Protein AF-0000000076748005 (afdb_homodimer)

pLDDT: mean 91.8, std 17.49, range [26.38, 98.94]

Foldseek 3Di:
DPPPPPPPPPPPPPPPPPVQPDAACDDCRRLVNLCVNAVCSPVPPFADDAADDDAAADDADFKDWDQFWKFWKWAQQPQWIKTDIDDFTWIAGPNFIWTFPTKTKAAWDAYHYPPDIALMKMWGWIAGPVGAIEIEMAGAHADPDADPVLCQHVVPPDAHPDMDTGPDMDTPCSQDDDRGKWKWKFHFDQHPNRGTRYIYTYGPDHHYHHPVSSVVRCVRNPRNYHHHDDNHPMHIYIYD/DPPPPPPPPPPPPPPPPPVQPDAACDDCRRLVNLCVNAVCSPVPPFADDAADDDAAADDADFKAWDQFWKFWKWAQQPQWIKTDIDDFTWIAGPNFIWTFPTKTKAAWDAYHYPPDIALMKMWGWIAGPVGAIEIEMAGAHADDDADPVLCQHVVPPDAHPDMDTGPDMDTPCSQDDDRGKWKWKFHFDQHPNRGTRYIYTYGPDHHYHHPVSSVVRCVRNPRNYHHHDDNHPMHIYIYD

Sequence (480 aa):
MKKTFIAASLMIAMAGTVQAAEWGYKGDKGPEHWGDVAKECATGKNQSPIDIKDVVDAELMPLNIEYQGMVTGLTNNGHTLQAVVEGNNAVTVDGVEFNLAQFHFHTPSENHIRGQNFPLEAHFVNADKDGNLAVVAVMYNAAPGENNQITQLTATMPEPGETVRLQTPFAVKDMLPATGEYYRFNGSLTTPPCSEGVRWFVLKSAQTLTTEQAKQMQMVMGNNNRPIQKQNARVVLTNDMKKTFIAASLMIAMAGTVQAAEWGYKGDKGPEHWGDVAKECATGKNQSPIDIKDVVDAELMPLNIEYQGMVTGLTNNGHTLQAVVEGNNAVTVDGVEFNLAQFHFHTPSENHIRGQNFPLEAHFVNADKDGNLAVVAVMYNAAPGENNQITQLTATMPEPGETVRLQTPFAVKDMLPATGEYYRFNGSLTTPPCSEGVRWFVLKSAQTLTTEQAKQMQMVMGNNNRPIQKQNARVVLTND

InterPro domains:
  IPR001148 Alpha carbonic anhydrase domain [PF00194] (29-239)
  IPR001148 Alpha carbonic anhydrase domain [PS51144] (21-240)
  IPR001148 Alpha carbonic anhydrase domain [SM01057] (23-240)
  IPR018338 Carbonic anhydrase, alpha-class, conserved site [PS00162] (109-125)
  IPR023561 Carbonic anhydrase, alpha-class [PTHR18952] (21-234)
  IPR036398 Alpha carbonic anhydrase domain superfamily [G3DSA:3.10.200.10] (22-238)
  IPR036398 Alpha carbonic anhydrase domain superfamily [SSF51069] (22-237)
  IPR041891 Carbonic anhydrase, prokaryotic-like [cd03124] (30-237)

Secondary structure (DSSP, 8-state):
------------------------SSGGGSGGGGGGT-THHHH-SS-S--EE-S-EEB-PPPPEEEE--EEEEEEE-SSSEEEEEES-EEEEETTEEEEEEEEEEESS-SSEETTB--SEEEEEEEE-TTS-EEEEEEEEEE-SS--HHHHHHTSSPPPTT-EEEEEEEEEGGGG----SSEEEEEEE-SSTT--EEEEEEEESS-EEE-HHHHHHHHHHH-S--PPPPP-TT---EE--/------------------------SSGGGSGGGGGGT-THHHH-SS-S--EE-S-EEB-PPPPEEEE--EEEEEEE-SSSEEEEEES-EEEEETTEEEEEEEEEEESS-SSEETTB--SEEEEEEEE-TTS-EEEEEEEEEE-SS--HHHHHHTSSPPPTTEEEEEEEEEEGGGG----SSEEEEEEE-SSTT--EEEEEEEESS-EEE-HHHHHHHHHHH-S--PPPPP-TT---EE--

Structure (mmCIF, N/CA/C/O backbone):
data_AF-0000000076748005-model_v1
#
loop_
_entity.id
_entity.type
_entity.pdbx_description
1 polymer 'Carbonic anhydrase'
#
loop_
_atom_site.group_PDB
_atom_site.id
_atom_site.type_symbol
_atom_site.label_atom_id
_atom_site.label_alt_id
_atom_site.label_comp_id
_atom_site.label_asym_id
_atom_site.label_entity_id
_atom_site.label_seq_id
_atom_site.pdbx_PDB_ins_code
_atom_site.Cartn_x
_atom_site.Cartn_y
_atom_site.Cartn_z
_atom_site.occupancy
_atom_site.B_iso_or_equiv
_atom_site.auth_seq_id
_atom_site.auth_comp_id
_atom_site.auth_asym_id
_atom_site.auth_atom_id
_atom_site.pdbx_PDB_model_num
ATOM 1 N N . MET A 1 1 ? 48.469 -37.906 40.875 1 26.38 1 MET A N 1
ATOM 2 C CA . MET A 1 1 ? 47.562 -38.25 39.781 1 26.38 1 MET A CA 1
ATOM 3 C C . MET A 1 1 ? 46.156 -37.688 40.031 1 26.38 1 MET A C 1
ATOM 5 O O . MET A 1 1 ? 45.281 -38.375 40.531 1 26.38 1 MET A O 1
ATOM 9 N N . LYS A 1 2 ? 46.125 -36.344 40.5 1 34.53 2 LYS A N 1
ATOM 10 C CA . LYS A 1 2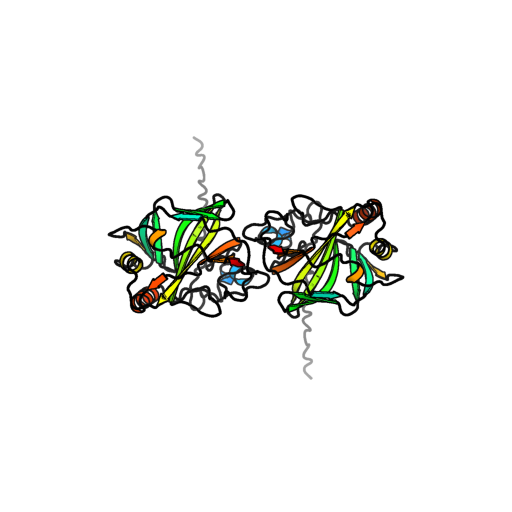 ? 44.812 -35.75 40.844 1 34.53 2 LYS A CA 1
ATOM 11 C C . LYS A 1 2 ? 43.844 -35.875 39.688 1 34.53 2 LYS A C 1
ATOM 13 O O . LYS A 1 2 ? 44.188 -35.531 38.531 1 34.53 2 LYS A O 1
ATOM 18 N N . LYS A 1 3 ? 42.844 -36.812 39.75 1 32.84 3 LYS A N 1
ATOM 19 C CA . LYS A 1 3 ? 41.688 -37.156 38.938 1 32.84 3 LYS A CA 1
ATOM 20 C C . LYS A 1 3 ? 40.781 -35.969 38.688 1 32.84 3 LYS A C 1
ATOM 22 O O . LYS A 1 3 ? 40.094 -35.5 39.625 1 32.84 3 LYS A O 1
ATOM 27 N N . THR A 1 4 ? 41.219 -34.906 38.094 1 37.06 4 THR A N 1
ATOM 28 C CA . THR A 1 4 ? 40.25 -33.844 37.875 1 37.06 4 THR A CA 1
ATOM 29 C C . THR A 1 4 ? 39.125 -34.344 36.969 1 37.06 4 THR A C 1
ATOM 31 O O . THR A 1 4 ? 39.375 -34.75 35.844 1 37.06 4 THR A O 1
ATOM 34 N N . PHE A 1 5 ? 38.031 -34.938 37.562 1 33 5 PHE A N 1
ATOM 35 C CA . PHE A 1 5 ? 36.812 -35.344 36.875 1 33 5 PHE A CA 1
ATOM 36 C C . PHE A 1 5 ? 36.156 -34.125 36.219 1 33 5 PHE A C 1
ATOM 38 O O . PHE A 1 5 ? 35.906 -33.094 36.875 1 33 5 PHE A O 1
ATOM 45 N N . ILE A 1 6 ? 36.438 -33.938 34.938 1 34.75 6 ILE A N 1
ATOM 46 C CA . ILE A 1 6 ? 35.812 -32.969 34.062 1 34.75 6 ILE A CA 1
ATOM 47 C C . ILE A 1 6 ? 34.312 -33.281 33.906 1 34.75 6 ILE A C 1
ATOM 49 O O . ILE A 1 6 ? 33.938 -34.344 33.469 1 34.75 6 ILE A O 1
ATOM 53 N N . ALA A 1 7 ? 33.406 -32.75 34.812 1 35.75 7 ALA A N 1
ATOM 54 C CA . ALA A 1 7 ? 31.953 -32.812 34.656 1 35.75 7 ALA A CA 1
ATOM 55 C C . ALA A 1 7 ? 31.516 -32.188 33.344 1 35.75 7 ALA A C 1
ATOM 57 O O . ALA A 1 7 ? 31.797 -31.031 33.062 1 35.75 7 ALA A O 1
ATOM 58 N N . ALA A 1 8 ? 31.375 -33.094 32.281 1 33.47 8 ALA A N 1
ATOM 59 C CA . ALA A 1 8 ? 30.766 -32.75 31 1 33.47 8 ALA A CA 1
ATOM 60 C C . ALA A 1 8 ? 29.312 -32.344 31.172 1 33.47 8 ALA A C 1
ATOM 62 O O . ALA A 1 8 ? 28.484 -33.125 31.672 1 33.47 8 ALA A O 1
ATOM 63 N N . SER A 1 9 ? 29.062 -31.125 31.609 1 35 9 SER A N 1
ATOM 64 C CA . SER A 1 9 ? 27.688 -30.641 31.625 1 35 9 SER A CA 1
ATOM 65 C C . SER A 1 9 ? 27.016 -30.781 30.266 1 35 9 SER A C 1
ATOM 67 O O . SER A 1 9 ? 27.531 -30.281 29.266 1 35 9 SER A O 1
ATOM 69 N N . LEU A 1 10 ? 26.297 -31.891 30.047 1 32.56 10 LEU A N 1
ATOM 70 C CA . LEU A 1 10 ? 25.422 -32.094 28.891 1 32.56 10 LEU A CA 1
ATOM 71 C C . LEU A 1 10 ? 24.344 -31.031 28.828 1 32.56 10 LEU A C 1
ATOM 73 O O . LEU A 1 10 ? 23.484 -30.953 29.719 1 32.56 10 LEU A O 1
ATOM 77 N N . MET A 1 11 ? 24.672 -29.844 28.375 1 32.03 11 MET A N 1
ATOM 78 C CA . MET A 1 11 ? 23.609 -28.891 28.062 1 32.03 11 MET A CA 1
ATOM 79 C C . MET A 1 11 ? 22.625 -29.469 27.062 1 32.03 11 MET A C 1
ATOM 81 O O . MET A 1 11 ? 23.016 -29.844 25.953 1 32.03 11 MET A O 1
ATOM 85 N N . ILE A 1 12 ? 21.578 -30.109 27.547 1 34.53 12 ILE A N 1
ATOM 86 C CA . ILE A 1 12 ? 20.453 -30.547 26.734 1 34.53 12 ILE A CA 1
ATOM 87 C C . ILE A 1 12 ? 19.797 -29.344 26.062 1 34.53 12 ILE A C 1
ATOM 89 O O . ILE A 1 12 ? 19.266 -28.453 26.75 1 34.53 12 ILE A O 1
ATOM 93 N N . ALA A 1 13 ? 20.25 -28.938 24.891 1 35 13 ALA A N 1
ATOM 94 C CA . ALA A 1 13 ? 19.531 -28 24.047 1 35 13 ALA A CA 1
ATOM 95 C C . ALA A 1 13 ? 18.125 -28.5 23.719 1 35 13 ALA A C 1
ATOM 97 O O . ALA A 1 13 ? 17.969 -29.531 23.062 1 35 13 ALA A O 1
ATOM 98 N N . MET A 1 14 ? 17.203 -28.297 24.609 1 35.34 14 MET A N 1
ATOM 99 C CA . MET A 1 14 ? 15.812 -28.484 24.203 1 35.34 14 MET A CA 1
ATOM 100 C C . MET A 1 14 ? 15.484 -27.641 22.984 1 35.34 14 MET A C 1
ATOM 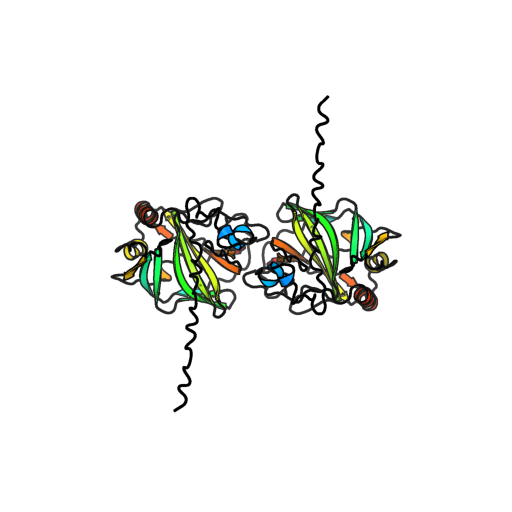102 O O . MET A 1 14 ? 15.453 -26.406 23.062 1 35.34 14 MET A O 1
ATOM 106 N N . ALA A 1 15 ? 15.922 -28.031 21.828 1 34.12 15 ALA A N 1
ATOM 107 C CA . ALA A 1 15 ? 15.336 -27.484 20.609 1 34.12 15 ALA A CA 1
ATOM 108 C C . ALA A 1 15 ? 13.812 -27.594 20.625 1 34.12 15 ALA A C 1
ATOM 110 O O . ALA A 1 15 ? 13.258 -28.688 20.5 1 34.12 15 ALA A O 1
ATOM 111 N N . GLY A 1 16 ? 13.156 -26.844 21.438 1 35.19 16 GLY A N 1
ATOM 112 C CA . GLY A 1 16 ? 11.727 -26.766 21.188 1 35.19 16 GLY A CA 1
ATOM 113 C C . GLY A 1 16 ? 11.391 -26.594 19.719 1 35.19 16 GLY A C 1
ATOM 114 O O . GLY A 1 16 ? 11.984 -25.734 19.031 1 35.19 16 GLY A O 1
ATOM 115 N N . THR A 1 17 ? 11.062 -27.609 19.078 1 33.34 17 THR A N 1
ATOM 116 C CA . THR A 1 17 ? 10.43 -27.5 17.766 1 33.34 17 THR A CA 1
ATOM 117 C C . THR A 1 17 ? 9.391 -26.391 17.766 1 33.34 17 THR A C 1
ATOM 119 O O . THR A 1 17 ? 8.391 -26.453 18.469 1 33.34 17 THR A O 1
ATOM 122 N N . VAL A 1 18 ? 9.688 -25.219 17.766 1 36.56 18 VAL A N 1
ATOM 123 C CA . VAL A 1 18 ? 8.695 -24.25 17.297 1 36.56 18 VAL A CA 1
ATOM 124 C C . VAL A 1 18 ? 7.891 -24.859 16.141 1 36.56 18 VAL A C 1
ATOM 126 O O . VAL A 1 18 ? 8.43 -25.125 15.07 1 36.56 18 VAL A O 1
ATOM 129 N N . GLN A 1 19 ? 7.039 -25.828 16.406 1 37.78 19 GLN A N 1
ATOM 130 C CA . GLN A 1 19 ? 6.113 -26.281 15.367 1 37.78 19 GLN A CA 1
ATOM 131 C C . GLN A 1 19 ? 5.555 -25.094 14.586 1 37.78 19 GLN A C 1
ATOM 133 O O . GLN A 1 19 ? 4.969 -24.172 15.172 1 37.78 19 GLN A O 1
ATOM 138 N N . ALA A 1 20 ? 6.172 -24.656 13.664 1 50.31 20 ALA A N 1
ATOM 139 C CA . ALA A 1 20 ? 5.453 -23.719 12.797 1 50.31 20 ALA A CA 1
ATOM 140 C C . ALA A 1 20 ? 3.951 -23.984 12.836 1 50.31 20 ALA A C 1
ATOM 142 O O . ALA A 1 20 ? 3.504 -25.109 12.594 1 50.31 20 ALA A O 1
ATOM 143 N N . ALA A 1 21 ? 3.166 -23.297 13.68 1 58.66 21 ALA A N 1
ATOM 144 C CA . ALA A 1 21 ? 1.719 -23.438 13.82 1 58.66 21 ALA A CA 1
ATOM 145 C C . ALA A 1 21 ? 1.071 -23.828 12.492 1 58.66 21 ALA A C 1
ATOM 147 O O . ALA A 1 21 ? 1.366 -23.234 11.453 1 58.66 21 ALA A O 1
ATOM 148 N N . GLU A 1 22 ? 0.597 -24.969 12.336 1 84.19 22 GLU A N 1
ATOM 149 C CA . GLU A 1 22 ? 0.034 -25.609 11.141 1 84.19 22 GLU A CA 1
ATOM 150 C C . GLU A 1 22 ? -1.214 -24.859 10.664 1 84.19 22 GLU A C 1
ATOM 152 O O . GLU A 1 22 ? -2.098 -24.547 11.469 1 84.19 22 GLU A O 1
ATOM 157 N N . TRP A 1 23 ? -1.181 -24.188 9.531 1 93.69 23 TRP A N 1
ATOM 158 C CA . TRP A 1 23 ? -2.34 -23.547 8.922 1 93.69 23 TRP A CA 1
ATOM 159 C C . TRP A 1 23 ? -2.891 -24.391 7.773 1 93.69 23 TRP A C 1
ATOM 161 O O . TRP A 1 23 ? -2.209 -25.297 7.277 1 93.69 23 TRP A O 1
ATOM 171 N N . GLY A 1 24 ? -4.16 -24.234 7.488 1 95.44 24 GLY A N 1
ATOM 172 C CA . GLY A 1 24 ? -4.875 -24.859 6.383 1 95.44 24 GLY A CA 1
ATOM 173 C C . GLY A 1 24 ? -6.047 -24.016 5.895 1 95.44 24 GLY A C 1
ATOM 174 O O . GLY A 1 24 ? -6.082 -22.812 6.109 1 95.44 24 GLY A O 1
ATOM 175 N N . TYR A 1 25 ? -6.949 -24.609 5.148 1 96.31 25 TYR A N 1
ATOM 176 C CA . TYR A 1 25 ? -8 -23.812 4.527 1 96.31 25 TYR A CA 1
ATOM 177 C C . TYR A 1 25 ? -9.367 -24.172 5.105 1 96.31 25 TYR A C 1
ATOM 179 O O . TYR A 1 25 ? -10.391 -23.641 4.664 1 96.31 25 TYR A O 1
ATOM 187 N N . LYS A 1 26 ? -9.336 -25.062 6.066 1 93.25 26 LYS A N 1
ATOM 188 C CA . LYS A 1 26 ? -10.625 -25.516 6.594 1 93.25 26 LYS A CA 1
ATOM 189 C C . LYS A 1 26 ? -10.609 -25.562 8.117 1 93.25 26 LYS A C 1
ATOM 191 O O . LYS A 1 26 ? -9.547 -25.703 8.727 1 93.25 26 LYS A O 1
ATOM 196 N N . GLY A 1 27 ? -11.727 -25.375 8.641 1 93.19 27 GLY A N 1
ATOM 197 C CA . GLY A 1 27 ? -11.922 -25.578 10.07 1 93.19 27 GLY A CA 1
ATOM 198 C C . GLY A 1 27 ? -11.117 -24.625 10.93 1 93.19 27 GLY A C 1
ATOM 199 O O . GLY A 1 27 ? -11.008 -23.438 10.609 1 93.19 27 GLY A O 1
ATOM 200 N N . ASP A 1 28 ? -10.523 -25.156 11.93 1 93.5 28 ASP A N 1
ATOM 201 C CA . ASP A 1 28 ? -9.82 -24.359 12.93 1 93.5 28 ASP A CA 1
ATOM 202 C C . ASP A 1 28 ? -8.469 -23.875 12.398 1 93.5 28 ASP A C 1
ATOM 204 O O . ASP A 1 28 ? -7.828 -23.016 13 1 93.5 28 ASP A O 1
ATOM 208 N N . LYS A 1 29 ? -8.141 -24.344 11.297 1 95 29 LYS A N 1
ATOM 209 C CA . LYS A 1 29 ? -6.875 -23.953 10.688 1 95 29 LYS A CA 1
ATOM 210 C C . LYS A 1 29 ? -7.105 -23.047 9.477 1 95 29 LYS A C 1
ATOM 212 O O . LYS A 1 29 ? -6.16 -22.703 8.766 1 95 29 LYS A O 1
ATOM 217 N N . GLY A 1 30 ? -8.352 -22.703 9.281 1 96.56 30 GLY A N 1
ATOM 218 C CA . GLY A 1 30 ? -8.727 -21.953 8.102 1 96.56 30 GLY A CA 1
ATOM 219 C C . GLY A 1 30 ? -8.352 -20.484 8.188 1 96.56 30 GLY A C 1
ATOM 220 O O . GLY A 1 30 ? -7.852 -20.016 9.211 1 96.56 30 GLY A O 1
ATOM 221 N N . PRO A 1 31 ? -8.586 -19.781 7.094 1 97 31 PRO A N 1
ATOM 222 C CA . PRO A 1 31 ? -8.141 -18.391 6.961 1 97 31 PRO A CA 1
ATOM 223 C C . PRO A 1 31 ? -8.633 -17.516 8.109 1 97 31 PRO A C 1
ATOM 225 O O . PRO A 1 31 ? -7.934 -16.578 8.508 1 97 31 PRO A O 1
ATOM 228 N N . GLU A 1 32 ? -9.773 -17.797 8.648 1 96.25 32 GLU A N 1
ATOM 229 C CA . GLU A 1 32 ? -10.32 -17 9.742 1 96.25 32 GLU A CA 1
ATOM 230 C C . GLU A 1 32 ? -9.43 -17.062 10.977 1 96.25 32 GLU A C 1
ATOM 232 O O . GLU A 1 32 ? -9.508 -16.219 11.859 1 96.25 32 GLU A O 1
ATOM 237 N N . HIS A 1 33 ? -8.602 -18.062 11.016 1 97.12 33 HIS A N 1
ATOM 238 C CA . HIS A 1 33 ? -7.773 -18.281 12.195 1 97.12 33 HIS A CA 1
ATOM 239 C C . HIS A 1 33 ? -6.301 -18.047 11.883 1 97.12 33 HIS A C 1
ATOM 241 O O . HIS A 1 33 ? -5.438 -18.297 12.734 1 97.12 33 HIS A O 1
ATOM 247 N N . TRP A 1 34 ? -5.969 -17.594 10.695 1 98 34 TRP A N 1
ATOM 248 C CA . TRP A 1 34 ? -4.57 -17.453 10.297 1 98 34 TRP A CA 1
ATOM 249 C C . TRP A 1 34 ? -3.883 -16.375 11.117 1 98 34 TRP A C 1
ATOM 251 O O . TRP A 1 34 ? -2.654 -16.344 11.227 1 98 34 TRP A O 1
ATOM 261 N N . GLY A 1 35 ? -4.652 -15.438 11.68 1 96.5 35 GLY A N 1
ATOM 262 C CA . GLY A 1 35 ? -4.09 -14.438 12.57 1 96.5 35 GLY A CA 1
ATOM 263 C C . GLY A 1 35 ? -3.41 -15.031 13.789 1 96.5 35 GLY A C 1
ATOM 264 O O . GLY A 1 35 ? -2.49 -14.438 14.352 1 96.5 35 GLY A O 1
ATOM 265 N N . ASP A 1 36 ? -3.861 -16.203 14.195 1 95.94 36 ASP A N 1
ATOM 266 C CA . ASP A 1 36 ? -3.297 -16.891 15.352 1 95.94 36 ASP A CA 1
ATOM 267 C C . ASP A 1 36 ? -1.915 -17.453 15.031 1 95.94 36 ASP A C 1
ATOM 269 O O . ASP A 1 36 ? -1.113 -17.703 15.93 1 95.94 36 ASP A O 1
ATOM 273 N N . VAL A 1 37 ? -1.753 -17.641 13.727 1 94.81 37 VAL A N 1
ATOM 274 C CA . VAL A 1 37 ? -0.489 -18.203 13.258 1 94.81 37 VAL A CA 1
ATOM 275 C C . VAL A 1 37 ? 0.474 -17.078 12.898 1 94.81 37 VAL A C 1
ATOM 277 O O . VAL A 1 37 ? 1.661 -17.141 13.234 1 94.81 37 VAL A O 1
ATOM 280 N N . ALA A 1 38 ? 0 -16.172 12.273 1 96.25 38 ALA A N 1
ATOM 281 C CA . ALA A 1 38 ? 0.734 -14.984 11.844 1 96.25 38 ALA A CA 1
ATOM 282 C C . ALA A 1 38 ? -0.124 -13.727 11.984 1 96.25 38 ALA A C 1
ATOM 284 O O . ALA A 1 38 ? -1.071 -13.531 11.219 1 96.25 38 ALA A O 1
ATOM 285 N N . LYS A 1 39 ? 0.265 -12.883 12.844 1 95.44 39 LYS A N 1
ATOM 286 C CA . LYS A 1 39 ? -0.558 -11.742 13.242 1 95.44 39 LYS A CA 1
ATOM 287 C C . LYS A 1 39 ? -0.907 -10.875 12.039 1 95.44 39 LYS A C 1
ATOM 289 O O . LYS A 1 39 ? -2 -10.305 11.969 1 95.44 39 LYS A O 1
ATOM 294 N N . GLU A 1 40 ? -0.06 -10.797 11.109 1 96.69 40 GLU A N 1
ATOM 295 C CA . GLU A 1 40 ? -0.253 -9.914 9.961 1 96.69 40 GLU A CA 1
ATOM 296 C C . GLU A 1 40 ? -1.446 -10.367 9.117 1 96.69 40 GLU A C 1
ATOM 298 O O . GLU A 1 40 ? -2.064 -9.555 8.43 1 96.69 40 GLU A O 1
ATOM 303 N N . CYS A 1 41 ? -1.78 -11.641 9.203 1 98 41 CYS A N 1
ATOM 304 C CA . CYS A 1 41 ? -2.932 -12.141 8.461 1 98 41 CYS A CA 1
ATOM 305 C C . CYS A 1 41 ? -4.223 -11.5 8.961 1 98 41 CYS A C 1
ATOM 307 O O . CYS A 1 41 ? -5.211 -11.438 8.227 1 98 41 CYS A O 1
ATOM 309 N N . ALA A 1 42 ? -4.133 -11.023 10.148 1 96.44 42 ALA A N 1
ATOM 310 C CA . ALA A 1 42 ? -5.344 -10.461 10.742 1 96.44 42 ALA A CA 1
ATOM 311 C C . ALA A 1 42 ? -5.277 -8.938 10.789 1 96.44 42 ALA A C 1
ATOM 313 O O . ALA A 1 42 ? -6.309 -8.266 10.719 1 96.44 42 ALA A O 1
ATOM 314 N N . THR A 1 43 ? -4.133 -8.375 10.805 1 95.81 43 THR A N 1
ATOM 315 C CA . THR A 1 43 ? -4.027 -6.965 11.156 1 95.81 43 THR A CA 1
ATOM 316 C C . THR A 1 43 ? -3.541 -6.148 9.961 1 95.81 43 THR A C 1
ATOM 318 O O . THR A 1 43 ? -3.641 -4.918 9.961 1 95.81 43 THR A O 1
ATOM 321 N N . GLY A 1 44 ? -2.951 -6.797 8.93 1 97.44 44 GLY A N 1
ATOM 322 C CA . GLY A 1 44 ? -2.453 -6.074 7.766 1 97.44 44 GLY A CA 1
ATOM 323 C C . GLY A 1 44 ? -3.525 -5.27 7.055 1 97.44 44 GLY A C 1
ATOM 324 O O . GLY A 1 44 ? -4.688 -5.684 7.008 1 97.44 44 GLY A O 1
ATOM 325 N N . LYS A 1 45 ? -3.145 -4.164 6.449 1 98.12 45 LYS A N 1
ATOM 326 C CA . LYS A 1 45 ? -4.105 -3.283 5.789 1 98.12 45 LYS A CA 1
ATOM 327 C C . LYS A 1 45 ? -3.957 -3.352 4.27 1 98.12 45 LYS A C 1
ATOM 329 O O . LYS A 1 45 ? -4.785 -2.811 3.535 1 98.12 45 LYS A O 1
ATOM 334 N N . ASN A 1 46 ? -2.918 -4 3.838 1 98.5 46 ASN A N 1
ATOM 335 C CA . ASN A 1 46 ? -2.637 -4.168 2.416 1 98.5 46 ASN A CA 1
ATOM 336 C C . ASN A 1 46 ? -2.564 -5.641 2.027 1 98.5 46 ASN A C 1
ATOM 338 O O . ASN A 1 46 ? -1.6 -6.074 1.395 1 98.5 46 ASN A O 1
ATOM 342 N N . GLN A 1 47 ? -3.58 -6.352 2.406 1 98.75 47 GLN A N 1
ATOM 343 C CA . GLN A 1 47 ? -3.592 -7.805 2.271 1 98.75 47 GLN A CA 1
ATOM 344 C C . GLN A 1 47 ? -4.156 -8.227 0.919 1 98.75 47 GLN A C 1
ATOM 346 O O . GLN A 1 47 ? -4.891 -7.469 0.282 1 98.75 47 GLN A O 1
ATOM 351 N N . SER A 1 48 ? -3.709 -9.375 0.473 1 98.81 48 SER A N 1
ATOM 352 C CA . SER A 1 48 ? -4.176 -10.039 -0.736 1 98.81 48 SER A CA 1
ATOM 353 C C . SER A 1 48 ? -4.824 -11.383 -0.41 1 98.81 48 SER A C 1
ATOM 355 O O . SER A 1 48 ? -4.52 -11.992 0.618 1 98.81 48 SER A O 1
ATOM 357 N N . PRO A 1 49 ? -5.727 -11.867 -1.258 1 98.88 49 PRO A N 1
ATOM 358 C CA . PRO A 1 49 ? -6.156 -11.336 -2.555 1 98.88 49 PRO A CA 1
ATOM 359 C C . PRO A 1 49 ? -7.23 -10.258 -2.426 1 98.88 49 PRO A C 1
ATOM 361 O O . PRO A 1 49 ? -7.801 -10.07 -1.348 1 98.88 49 PRO A O 1
ATOM 364 N N . ILE A 1 50 ? -7.43 -9.523 -3.506 1 98.81 50 ILE A N 1
ATOM 365 C CA . ILE A 1 50 ? -8.5 -8.523 -3.504 1 98.81 50 ILE A CA 1
ATOM 366 C C . ILE A 1 50 ? -9.422 -8.758 -4.695 1 98.81 50 ILE A C 1
ATOM 368 O O . ILE A 1 50 ? -9.156 -9.625 -5.535 1 98.81 50 ILE A O 1
ATOM 372 N N . ASP A 1 51 ? -10.602 -8.094 -4.633 1 98.81 51 ASP A N 1
ATOM 373 C CA . ASP A 1 51 ? -11.453 -7.953 -5.805 1 98.81 51 ASP A CA 1
ATOM 374 C C . ASP A 1 51 ? -11.047 -6.738 -6.633 1 98.81 51 ASP A C 1
ATOM 376 O O . ASP A 1 51 ? -11.219 -5.598 -6.195 1 98.81 51 ASP A O 1
ATOM 380 N N . ILE A 1 52 ? -10.477 -7 -7.738 1 98.56 52 ILE A N 1
ATOM 381 C CA . ILE A 1 52 ? -10.047 -5.922 -8.625 1 98.56 52 ILE A CA 1
ATOM 382 C C . ILE A 1 52 ? -11.266 -5.273 -9.281 1 98.56 52 ILE A C 1
ATOM 384 O O . ILE A 1 52 ? -11.883 -5.863 -10.164 1 98.56 52 ILE A O 1
ATOM 388 N N . LYS A 1 53 ? -11.539 -4.215 -8.617 1 94.12 53 LYS A N 1
ATOM 389 C CA . LYS A 1 53 ? -12.633 -3.385 -9.109 1 94.12 53 LYS A CA 1
ATOM 390 C C . LYS A 1 53 ? -12.305 -1.901 -8.961 1 94.12 53 LYS A C 1
ATOM 392 O O . LYS A 1 53 ? -11.453 -1.528 -8.156 1 94.12 53 LYS A O 1
ATOM 397 N N . ASP A 1 54 ? -12.68 -0.941 -9.719 1 90.81 54 ASP A N 1
ATOM 398 C CA . ASP A 1 54 ? -12.461 0.5 -9.656 1 90.81 54 ASP A CA 1
ATOM 399 C C . ASP A 1 54 ? -11 0.839 -9.945 1 90.81 54 ASP A C 1
ATOM 401 O O . ASP A 1 54 ? -10.352 1.527 -9.148 1 90.81 54 ASP A O 1
ATOM 405 N N . VAL A 1 55 ? -10.555 0.369 -10.969 1 96.81 55 VAL A N 1
ATOM 406 C CA . VAL A 1 55 ? -9.148 0.494 -11.336 1 96.81 55 VAL A CA 1
ATOM 407 C C . VAL A 1 55 ? -8.875 1.9 -11.867 1 96.81 55 VAL A C 1
ATOM 409 O O . VAL A 1 55 ? -9.781 2.578 -12.344 1 96.81 55 VAL A O 1
ATOM 412 N N . VAL A 1 56 ? -7.695 2.385 -11.773 1 96.81 56 VAL A N 1
ATOM 413 C CA . VAL A 1 56 ? -7.242 3.693 -12.234 1 96.81 56 VAL A CA 1
ATOM 414 C C . VAL A 1 56 ? -6.23 3.523 -13.367 1 96.81 56 VAL A C 1
ATOM 416 O O . VAL A 1 56 ? -5.254 2.781 -13.227 1 96.81 56 VAL A O 1
ATOM 419 N N . ASP A 1 57 ? -6.512 4.164 -14.508 1 97.12 57 ASP A N 1
ATOM 420 C CA . ASP A 1 57 ? -5.562 4.129 -15.617 1 97.12 57 ASP A CA 1
ATOM 421 C C . ASP A 1 57 ? -4.266 4.848 -15.258 1 97.12 57 ASP A C 1
ATOM 423 O O . ASP A 1 57 ? -4.293 5.961 -14.719 1 97.12 57 ASP A O 1
ATOM 427 N N . ALA A 1 58 ? -3.154 4.223 -15.523 1 97.5 58 ALA A N 1
ATOM 428 C CA . ALA A 1 58 ? -1.849 4.805 -15.227 1 97.5 58 ALA A CA 1
ATOM 429 C C . ALA A 1 58 ? -0.836 4.473 -16.312 1 97.5 58 ALA A C 1
ATOM 431 O O . ALA A 1 58 ? -1.023 3.52 -17.078 1 97.5 58 ALA A O 1
ATOM 432 N N . GLU A 1 59 ? 0.166 5.277 -16.422 1 95.25 59 GLU A N 1
ATOM 433 C CA . GLU A 1 59 ? 1.262 5.031 -17.344 1 95.25 59 GLU A CA 1
ATOM 434 C C . GLU A 1 59 ? 2.264 4.035 -16.781 1 95.25 59 GLU A C 1
ATOM 436 O O . GLU A 1 59 ? 3.387 4.406 -16.422 1 95.25 59 GLU A O 1
ATOM 441 N N . LEU A 1 60 ? 1.847 2.848 -16.844 1 94.5 60 LEU A N 1
ATOM 442 C CA . LEU A 1 60 ? 2.672 1.776 -16.297 1 94.5 60 LEU A CA 1
ATOM 443 C C . LEU A 1 60 ? 3.621 1.227 -17.359 1 94.5 60 LEU A C 1
ATOM 445 O O . LEU A 1 60 ? 3.244 1.093 -18.531 1 94.5 60 LEU A O 1
ATOM 449 N N . MET A 1 61 ? 4.805 0.926 -16.938 1 88.38 61 MET A N 1
ATOM 450 C CA . MET A 1 61 ? 5.762 0.281 -17.828 1 88.38 61 MET A CA 1
ATOM 451 C C . MET A 1 61 ? 5.363 -1.166 -18.109 1 88.38 61 MET A C 1
ATOM 453 O O . MET A 1 61 ? 4.812 -1.837 -17.234 1 88.38 61 MET A O 1
ATOM 457 N N . PRO A 1 62 ? 5.676 -1.576 -19.328 1 87.44 62 PRO A N 1
ATOM 458 C CA . PRO A 1 62 ? 5.422 -2.994 -19.609 1 87.44 62 PRO A CA 1
ATOM 459 C C . PRO A 1 62 ? 6.238 -3.92 -18.703 1 87.44 62 PRO A C 1
ATOM 461 O O . PRO A 1 62 ? 7.348 -3.57 -18.297 1 87.44 62 PRO A O 1
ATOM 464 N N . LEU A 1 63 ? 5.625 -5.051 -18.406 1 91.69 63 LEU A N 1
ATOM 465 C CA . LEU A 1 63 ? 6.395 -6.098 -17.75 1 91.69 63 LEU A CA 1
ATOM 466 C C . LEU A 1 63 ? 7.391 -6.734 -18.719 1 91.69 63 LEU A C 1
ATOM 468 O O . LEU A 1 63 ? 7.031 -7.098 -19.844 1 91.69 63 LEU A O 1
ATOM 472 N N . ASN A 1 64 ? 8.656 -6.621 -18.422 1 95.94 64 ASN A N 1
ATOM 473 C CA . ASN A 1 64 ? 9.648 -7.332 -19.234 1 95.94 64 ASN A CA 1
ATOM 474 C C . ASN A 1 64 ? 9.93 -8.719 -18.672 1 95.94 64 ASN A C 1
ATOM 476 O O . ASN A 1 64 ? 10.867 -8.898 -17.891 1 95.94 64 ASN A O 1
ATOM 480 N N . ILE A 1 65 ? 9.141 -9.664 -19.141 1 98.12 65 ILE A N 1
ATOM 481 C CA . ILE A 1 65 ? 9.266 -11.031 -18.641 1 98.12 65 ILE A CA 1
ATOM 482 C C . ILE A 1 65 ? 10.133 -11.844 -19.609 1 98.12 65 ILE A C 1
ATOM 484 O O . ILE A 1 65 ? 9.781 -12.023 -20.766 1 98.12 65 ILE A O 1
ATOM 488 N N . GLU A 1 66 ? 11.219 -12.281 -19.078 1 98 66 GLU A N 1
ATOM 489 C CA . GLU A 1 66 ? 12.148 -13.117 -19.828 1 98 66 GLU A CA 1
ATOM 490 C C . GLU A 1 66 ? 12.312 -14.48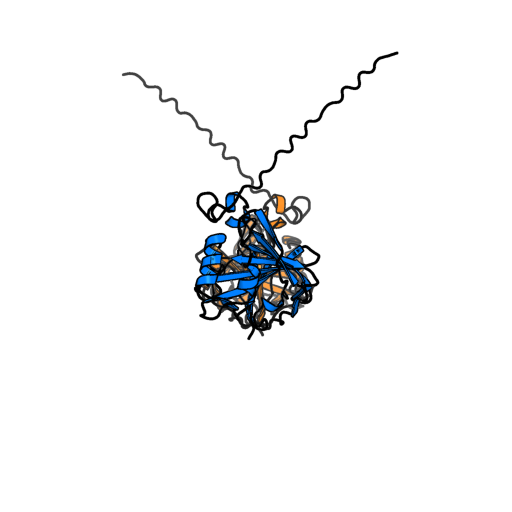4 -19.156 1 98 66 GLU A C 1
ATOM 492 O O . GLU A 1 66 ? 13.406 -14.836 -18.719 1 98 66 GLU A O 1
ATOM 497 N N . TYR A 1 67 ? 11.25 -15.219 -19.188 1 98.44 67 TYR A N 1
ATOM 498 C CA . TYR A 1 67 ? 11.297 -16.594 -18.688 1 98.44 67 TYR A CA 1
ATOM 499 C C . TYR A 1 67 ? 11.867 -17.531 -19.734 1 98.44 67 TYR A C 1
ATOM 501 O O . TYR A 1 67 ? 11.148 -18.016 -20.609 1 98.44 67 TYR A O 1
ATOM 509 N N . GLN A 1 68 ? 13.109 -17.891 -19.609 1 98.38 68 GLN A N 1
ATOM 510 C CA . GLN A 1 68 ? 13.812 -18.688 -20.594 1 98.38 68 GLN A CA 1
ATOM 511 C C . GLN A 1 68 ? 14.031 -20.109 -20.109 1 98.38 68 GLN A C 1
ATOM 513 O O . GLN A 1 68 ? 14.57 -20.953 -20.828 1 98.38 68 GLN A O 1
ATOM 518 N N . GLY A 1 69 ? 13.531 -20.359 -18.922 1 98.56 69 GLY A N 1
ATOM 519 C CA . GLY A 1 69 ? 13.766 -21.656 -18.312 1 98.56 69 GLY A CA 1
ATOM 520 C C . GLY A 1 69 ? 12.695 -22.672 -18.641 1 98.56 69 GLY A C 1
ATOM 521 O O . GLY A 1 69 ? 11.906 -22.484 -19.562 1 98.56 69 GLY A O 1
ATOM 522 N N . MET A 1 70 ? 12.836 -23.828 -17.922 1 98.56 70 MET A N 1
ATOM 523 C CA . MET A 1 70 ? 11.977 -24.984 -18.172 1 98.56 70 MET A CA 1
ATOM 524 C C . MET A 1 70 ? 11.242 -25.406 -16.906 1 98.56 70 MET A C 1
ATOM 526 O O . MET A 1 70 ? 11.789 -25.297 -15.805 1 98.56 70 MET A O 1
ATOM 530 N N . VAL A 1 71 ? 10.016 -25.828 -17.109 1 98.75 71 VAL A N 1
ATOM 531 C CA . VAL A 1 71 ? 9.312 -26.547 -16.047 1 98.75 71 VAL A CA 1
ATOM 532 C C . VAL A 1 71 ? 9.75 -28.016 -16.062 1 98.75 71 VAL A C 1
ATOM 534 O O . VAL A 1 71 ? 9.609 -28.719 -17.062 1 98.75 71 VAL A O 1
ATOM 537 N N . THR A 1 72 ? 10.25 -28.531 -14.898 1 98.56 72 THR A N 1
ATOM 538 C CA . THR A 1 72 ? 10.883 -29.844 -14.922 1 98.56 72 THR A CA 1
ATOM 539 C C . THR A 1 72 ? 10.227 -30.781 -13.914 1 98.56 72 THR A C 1
ATOM 541 O O . THR A 1 72 ? 10.492 -31.984 -13.922 1 98.56 72 THR A O 1
ATOM 544 N N . GLY A 1 73 ? 9.375 -30.219 -13.078 1 98.44 73 GLY A N 1
ATOM 545 C CA . GLY A 1 73 ? 8.727 -31.062 -12.086 1 98.44 73 GLY A CA 1
ATOM 546 C C . GLY A 1 73 ? 7.5 -30.422 -11.469 1 98.44 73 GLY A C 1
ATOM 547 O O . GLY A 1 73 ? 7.148 -29.297 -11.805 1 98.44 73 GLY A O 1
ATOM 548 N N . LEU A 1 74 ? 6.859 -31.156 -10.625 1 98.62 74 LEU A N 1
ATOM 549 C CA . LEU A 1 74 ? 5.664 -30.734 -9.898 1 98.62 74 LEU A CA 1
ATOM 550 C C . LEU A 1 74 ? 5.688 -31.25 -8.469 1 98.62 74 LEU A C 1
ATOM 552 O O . LEU A 1 74 ? 5.945 -32.438 -8.234 1 98.62 74 LEU A O 1
ATOM 556 N N . THR A 1 75 ? 5.512 -30.375 -7.586 1 98.62 75 THR A N 1
ATOM 557 C CA . THR A 1 75 ? 5.473 -30.719 -6.168 1 98.62 75 THR A CA 1
ATOM 558 C C . THR A 1 75 ? 4.074 -30.5 -5.602 1 98.62 75 THR A C 1
ATOM 560 O O . THR A 1 75 ? 3.424 -29.5 -5.898 1 98.62 75 THR A O 1
ATOM 563 N N . ASN A 1 76 ? 3.572 -31.453 -4.918 1 98.38 76 ASN A N 1
ATOM 564 C CA . ASN A 1 76 ? 2.436 -31.266 -4.023 1 98.38 76 ASN A CA 1
ATOM 565 C C . ASN A 1 76 ? 2.889 -31.016 -2.588 1 98.38 76 ASN A C 1
ATOM 567 O O . ASN A 1 76 ? 3.264 -31.938 -1.878 1 98.38 76 ASN A O 1
ATOM 571 N N . ASN A 1 77 ? 2.832 -29.781 -2.145 1 96.81 77 ASN A N 1
ATOM 572 C CA . ASN A 1 77 ? 3.42 -29.453 -0.847 1 96.81 77 ASN A CA 1
ATOM 573 C C . ASN A 1 77 ? 2.393 -29.562 0.276 1 96.81 77 ASN A C 1
ATOM 575 O O . ASN A 1 77 ? 2.648 -29.125 1.399 1 96.81 77 ASN A O 1
ATOM 579 N N . GLY A 1 78 ? 1.261 -30.078 -0.092 1 95.31 78 GLY A N 1
ATOM 580 C CA . GLY A 1 78 ? 0.199 -30.25 0.888 1 95.31 78 GLY A CA 1
ATOM 581 C C . GLY A 1 78 ? -0.826 -29.141 0.854 1 95.31 78 GLY A C 1
ATOM 582 O O . GLY A 1 78 ? -1.968 -29.312 1.281 1 95.31 78 GLY A O 1
ATOM 583 N N . HIS A 1 79 ? -0.464 -27.984 0.35 1 95.5 79 HIS A N 1
ATOM 584 C CA . HIS A 1 79 ? -1.358 -26.828 0.254 1 95.5 79 HIS A CA 1
ATOM 585 C C . HIS A 1 79 ? -1.705 -26.516 -1.198 1 95.5 79 HIS A C 1
ATOM 587 O O . HIS A 1 79 ? -2.787 -26 -1.487 1 95.5 79 HIS A O 1
ATOM 593 N N . THR A 1 80 ? -0.74 -26.797 -2.053 1 97.94 80 THR A N 1
ATOM 594 C CA . THR A 1 80 ? -0.914 -26.484 -3.467 1 97.94 80 THR A CA 1
ATOM 595 C C . THR A 1 80 ? -0.002 -27.359 -4.328 1 97.94 80 THR A C 1
ATOM 597 O O . THR A 1 80 ? 0.824 -28.109 -3.803 1 97.94 80 THR A O 1
ATOM 600 N N . LEU A 1 81 ? -0.281 -27.359 -5.625 1 98.5 81 LEU A N 1
ATOM 601 C CA . LEU A 1 81 ? 0.654 -27.875 -6.625 1 98.5 81 LEU A CA 1
ATOM 602 C C . LEU A 1 81 ? 1.621 -26.781 -7.07 1 98.5 81 LEU A C 1
ATOM 604 O O . LEU A 1 81 ? 1.195 -25.703 -7.496 1 98.5 81 LEU A O 1
ATOM 608 N N . GLN A 1 82 ? 2.895 -27.031 -6.906 1 98.75 82 GLN A N 1
ATOM 609 C CA . GLN A 1 82 ? 3.961 -26.078 -7.188 1 98.75 82 GLN A CA 1
ATOM 610 C C . GLN A 1 82 ? 4.926 -26.609 -8.234 1 98.75 82 GLN A C 1
ATOM 612 O O . GLN A 1 82 ? 5.523 -27.672 -8.047 1 98.75 82 GLN A O 1
ATOM 617 N N . ALA A 1 83 ? 5.078 -25.906 -9.328 1 98.44 83 ALA A N 1
ATOM 618 C CA . ALA A 1 83 ? 5.977 -26.344 -10.398 1 98.44 83 ALA A CA 1
ATOM 619 C C . ALA A 1 83 ? 7.438 -26.109 -10.016 1 98.44 83 ALA A C 1
ATOM 621 O O . ALA A 1 83 ? 7.77 -25.109 -9.375 1 98.44 83 ALA A O 1
ATOM 622 N N . VAL A 1 84 ? 8.281 -27.031 -10.453 1 98.19 84 VAL A N 1
ATOM 623 C CA . VAL A 1 84 ? 9.734 -26.875 -10.375 1 98.19 84 VAL A CA 1
ATOM 624 C C . VAL A 1 84 ? 10.258 -26.25 -11.664 1 98.19 84 VAL A C 1
ATOM 626 O O . VAL A 1 84 ? 10.016 -26.781 -12.758 1 98.19 84 VAL A O 1
ATOM 629 N N . VAL A 1 85 ? 10.945 -25.156 -11.477 1 98.56 85 VAL A N 1
ATOM 630 C CA . VAL A 1 85 ? 11.453 -24.469 -12.664 1 98.56 85 VAL A CA 1
ATOM 631 C C . VAL A 1 85 ? 12.977 -24.438 -12.617 1 98.56 85 VAL A C 1
ATOM 633 O O . VAL A 1 85 ? 13.578 -24.312 -11.547 1 98.56 85 VAL A O 1
ATOM 636 N N . GLU A 1 86 ? 13.602 -24.562 -13.75 1 98.19 86 GLU A N 1
ATOM 637 C CA . GLU A 1 86 ? 15.055 -24.484 -13.914 1 98.19 86 GLU A CA 1
ATOM 638 C C . GLU A 1 86 ? 15.438 -23.516 -15.023 1 98.19 86 GLU A C 1
ATOM 640 O O . GLU A 1 86 ? 14.656 -23.297 -15.953 1 98.19 86 GLU A O 1
ATOM 645 N N . GLY A 1 87 ? 16.609 -22.922 -14.891 1 98.06 87 GLY A N 1
ATOM 646 C CA . GLY A 1 87 ? 17.094 -21.984 -15.891 1 98.06 87 GLY A CA 1
ATOM 647 C C . GLY A 1 87 ? 16.859 -20.531 -15.508 1 98.06 87 GLY A C 1
ATOM 648 O O . GLY A 1 87 ? 16.5 -20.234 -14.367 1 98.06 87 GLY A O 1
ATOM 649 N N . ASN A 1 88 ? 17.156 -19.672 -16.438 1 98.06 88 ASN A N 1
ATOM 650 C CA . ASN A 1 88 ? 17.031 -18.25 -16.188 1 98.06 88 ASN A CA 1
ATOM 651 C C . ASN A 1 88 ? 15.617 -17.75 -16.453 1 98.06 88 ASN A C 1
ATOM 653 O O . ASN A 1 88 ? 15.109 -17.844 -17.562 1 98.06 88 ASN A O 1
ATOM 657 N N . ASN A 1 89 ? 14.961 -17.328 -15.43 1 98.69 89 ASN A N 1
ATOM 658 C CA . ASN A 1 89 ? 13.609 -16.797 -15.5 1 98.69 89 ASN A CA 1
ATOM 659 C C . ASN A 1 89 ? 13.516 -15.422 -14.836 1 98.69 89 ASN A C 1
ATOM 661 O O . ASN A 1 89 ? 13.133 -15.312 -13.672 1 98.69 89 ASN A O 1
ATOM 665 N N . ALA A 1 90 ? 13.75 -14.398 -15.633 1 98.44 90 ALA A N 1
ATOM 666 C CA . ALA A 1 90 ? 13.82 -13.047 -15.086 1 98.44 90 ALA A CA 1
ATOM 667 C C . ALA A 1 90 ? 12.602 -12.227 -15.5 1 98.44 90 ALA A C 1
ATOM 669 O O . ALA A 1 90 ? 12.008 -12.469 -16.547 1 98.44 90 ALA A O 1
ATOM 670 N N . VAL A 1 91 ? 12.258 -11.367 -14.633 1 98.12 91 VAL A N 1
ATOM 671 C CA . VAL A 1 91 ? 11.289 -10.32 -14.961 1 98.12 91 VAL A CA 1
ATOM 672 C C . VAL A 1 91 ? 11.773 -8.977 -14.422 1 98.12 91 VAL A C 1
ATOM 674 O O . VAL A 1 91 ? 12.266 -8.891 -13.297 1 98.12 91 VAL A O 1
ATOM 677 N N . THR A 1 92 ? 11.742 -7.949 -15.227 1 96.06 92 THR A N 1
ATOM 678 C CA . THR A 1 92 ? 12.133 -6.609 -14.805 1 96.06 92 THR A CA 1
ATOM 679 C C . THR A 1 92 ? 10.898 -5.727 -14.602 1 96.06 92 THR A C 1
ATOM 681 O O . THR A 1 92 ? 10.094 -5.559 -15.523 1 96.06 92 THR A O 1
ATOM 684 N N . VAL A 1 93 ? 10.812 -5.285 -13.375 1 91 93 VAL A N 1
ATOM 685 C CA . VAL A 1 93 ? 9.727 -4.398 -12.977 1 91 93 VAL A CA 1
ATOM 686 C C . VAL A 1 93 ? 10.297 -3.082 -12.453 1 91 93 VAL A C 1
ATOM 688 O O . VAL A 1 93 ? 11.078 -3.072 -11.5 1 91 93 VAL A O 1
ATOM 691 N N . ASP A 1 94 ? 9.922 -1.978 -12.953 1 84.88 94 ASP A N 1
ATOM 692 C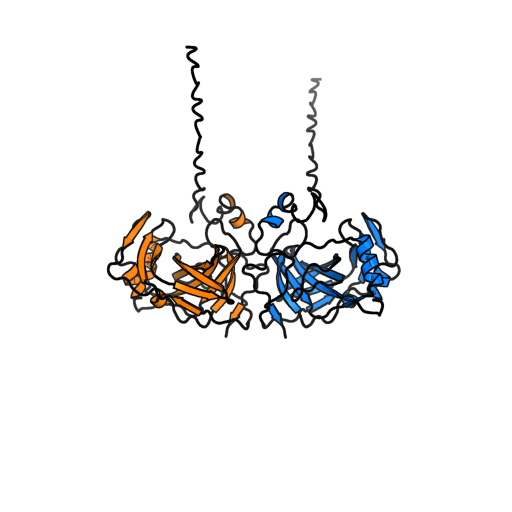 CA . ASP A 1 94 ? 10.367 -0.668 -12.492 1 84.88 94 ASP A CA 1
ATOM 693 C C . ASP A 1 94 ? 11.891 -0.583 -12.477 1 84.88 94 ASP A C 1
ATOM 695 O O . ASP A 1 94 ? 12.477 -0.062 -11.523 1 84.88 94 ASP A O 1
ATOM 699 N N . GLY A 1 95 ? 12.469 -1.266 -13.383 1 89 95 GLY A N 1
ATOM 700 C CA . GLY A 1 95 ? 13.922 -1.206 -13.516 1 89 95 GLY A CA 1
ATOM 701 C C . GLY A 1 95 ? 14.641 -2.176 -12.594 1 89 95 GLY A C 1
ATOM 702 O O . GLY A 1 95 ? 15.875 -2.225 -12.586 1 89 95 GLY A O 1
ATOM 703 N N . VAL A 1 96 ? 13.898 -2.902 -11.836 1 93.62 96 VAL A N 1
ATOM 704 C CA . VAL A 1 96 ? 14.484 -3.865 -10.906 1 93.62 96 VAL A CA 1
ATOM 705 C C . VAL A 1 96 ? 14.273 -5.281 -11.438 1 93.62 96 VAL A C 1
ATOM 707 O O . VAL A 1 96 ? 13.18 -5.633 -11.875 1 93.62 96 VAL A O 1
ATOM 710 N N . GLU A 1 97 ? 15.336 -6.066 -11.336 1 97.56 97 GLU A N 1
ATOM 711 C CA . GLU A 1 97 ? 15.25 -7.445 -11.812 1 97.56 97 GLU A CA 1
ATOM 712 C C . GLU A 1 97 ? 14.781 -8.383 -10.703 1 97.56 97 GLU A C 1
ATOM 714 O O . GLU A 1 97 ? 15.289 -8.328 -9.578 1 97.56 97 GLU A O 1
ATOM 719 N N . PHE A 1 98 ? 13.844 -9.133 -11 1 98.56 98 PHE A N 1
ATOM 720 C CA . PHE A 1 98 ? 13.359 -10.25 -10.188 1 98.56 98 PHE A CA 1
ATOM 721 C C . PHE A 1 98 ? 13.594 -11.578 -10.898 1 98.56 98 PHE A C 1
ATOM 723 O O . PHE A 1 98 ? 13.695 -11.625 -12.125 1 98.56 98 PHE A O 1
ATOM 730 N N . ASN A 1 99 ? 13.641 -12.617 -10.07 1 98.75 99 ASN A N 1
ATOM 731 C CA . ASN A 1 99 ? 13.789 -13.961 -10.609 1 98.75 99 ASN A CA 1
ATOM 732 C C . ASN A 1 99 ? 12.695 -14.891 -10.109 1 98.75 99 ASN A C 1
ATOM 734 O O . ASN A 1 99 ? 12.336 -14.852 -8.93 1 98.75 99 ASN A O 1
ATOM 738 N N . LEU A 1 100 ? 12.266 -15.648 -11.055 1 98.75 100 LEU A N 1
ATOM 739 C CA . LEU A 1 100 ? 11.203 -16.594 -10.727 1 98.75 100 LEU A CA 1
ATOM 740 C C . LEU A 1 100 ? 11.711 -17.656 -9.758 1 98.75 100 LEU A C 1
ATOM 742 O O . LEU A 1 100 ? 12.641 -18.406 -10.086 1 98.75 100 LEU A O 1
ATOM 746 N N . ALA A 1 101 ? 11.086 -17.719 -8.656 1 97.19 101 ALA A N 1
ATOM 747 C CA . ALA A 1 101 ? 11.406 -18.781 -7.695 1 97.19 101 ALA A CA 1
ATOM 748 C C . ALA A 1 101 ? 10.617 -20.047 -7.992 1 97.19 101 ALA A C 1
ATOM 750 O O . ALA A 1 101 ? 11.164 -21.156 -7.945 1 97.19 101 ALA A O 1
ATOM 751 N N . GLN A 1 102 ? 9.383 -19.844 -8.227 1 96.19 102 GLN A N 1
ATOM 752 C CA . GLN A 1 102 ? 8.43 -20.906 -8.508 1 96.19 102 GLN A CA 1
ATOM 753 C C . GLN A 1 102 ? 7.105 -20.359 -9.016 1 96.19 102 GLN A C 1
ATOM 755 O O . GLN A 1 102 ? 6.926 -19.141 -9.078 1 96.19 102 GLN A O 1
ATOM 760 N N . PHE A 1 103 ? 6.238 -21.188 -9.445 1 98.69 103 PHE A N 1
ATOM 761 C CA . PHE A 1 103 ? 4.836 -20.828 -9.586 1 98.69 103 PHE A CA 1
ATOM 762 C C . PHE A 1 103 ? 3.928 -21.938 -9.078 1 98.69 103 PHE A C 1
ATOM 764 O O . PHE A 1 103 ? 4.332 -23.109 -9.023 1 98.69 103 PHE A O 1
ATOM 771 N N . HIS A 1 104 ? 2.773 -21.578 -8.633 1 98.88 104 HIS A N 1
ATOM 772 C CA . HIS A 1 104 ? 1.822 -22.5 -8.039 1 98.88 104 HIS A CA 1
ATOM 773 C C . HIS A 1 104 ? 0.386 -22.094 -8.344 1 98.88 104 HIS A C 1
ATOM 775 O O . HIS A 1 104 ? 0.15 -21.047 -8.953 1 98.88 104 HIS A O 1
ATOM 781 N N . PHE A 1 105 ? -0.555 -22.953 -7.859 1 98.88 105 PHE A N 1
ATOM 782 C CA . PHE A 1 105 ? -1.924 -22.797 -8.336 1 98.88 105 PHE A CA 1
ATOM 783 C C . PHE A 1 105 ? -2.893 -22.672 -7.164 1 98.88 105 PHE A C 1
ATOM 785 O O . PHE A 1 105 ? -2.605 -23.141 -6.062 1 98.88 105 PHE A O 1
ATOM 792 N N . HIS A 1 106 ? -3.998 -22.062 -7.445 1 98.81 106 HIS A N 1
ATOM 793 C CA . HIS A 1 106 ? -5.133 -21.984 -6.535 1 98.81 106 HIS A CA 1
ATOM 794 C C . HIS A 1 106 ? -6.438 -22.328 -7.238 1 98.81 106 HIS A C 1
ATOM 796 O O . HIS A 1 106 ? -6.664 -21.922 -8.375 1 98.81 106 HIS A O 1
ATOM 802 N N . THR A 1 107 ? -7.289 -23.156 -6.531 1 98.44 107 THR A N 1
ATOM 803 C CA . THR A 1 107 ? -8.641 -23.469 -6.988 1 98.44 107 THR A CA 1
ATOM 804 C C . THR A 1 107 ? -9.672 -23.094 -5.926 1 98.44 107 THR A C 1
ATOM 806 O O . THR A 1 107 ? -9.57 -23.516 -4.777 1 98.44 107 THR A O 1
ATOM 809 N N . PRO A 1 108 ? -10.719 -22.344 -6.336 1 98.12 108 PRO A N 1
ATOM 810 C CA . PRO A 1 108 ? -10.719 -21.438 -7.492 1 98.12 108 PRO A CA 1
ATOM 811 C C . PRO A 1 108 ? -9.734 -20.281 -7.34 1 98.12 108 PRO A C 1
ATOM 813 O O . PRO A 1 108 ? -8.875 -20.312 -6.449 1 98.12 108 PRO A O 1
ATOM 816 N N . SER A 1 109 ? -9.789 -19.375 -8.258 1 98.81 109 SER A N 1
ATOM 817 C CA . SER A 1 109 ? -8.891 -18.234 -8.211 1 98.81 109 SER A CA 1
ATOM 818 C C . SER A 1 109 ? -9.016 -17.484 -6.883 1 98.81 109 SER A C 1
ATOM 820 O O . SER A 1 109 ? -10.078 -17.484 -6.266 1 98.81 109 SER A O 1
ATOM 822 N N . GLU A 1 110 ? -7.902 -16.891 -6.52 1 98.75 110 GLU A N 1
ATOM 823 C CA . GLU A 1 110 ? -7.914 -16.062 -5.316 1 98.75 110 GLU A CA 1
ATOM 824 C C . GLU A 1 110 ? -8.398 -14.648 -5.621 1 98.75 110 GLU A C 1
ATOM 826 O O . GLU A 1 110 ? -9.398 -14.195 -5.059 1 98.75 110 GLU A O 1
ATOM 831 N N . ASN A 1 111 ? -7.699 -13.938 -6.441 1 98.88 111 ASN A N 1
ATOM 832 C CA . ASN A 1 111 ? -8.18 -12.625 -6.844 1 98.88 111 ASN A CA 1
ATOM 833 C C . ASN A 1 111 ? -9.477 -12.719 -7.637 1 98.88 111 ASN A C 1
ATOM 835 O O . ASN A 1 111 ? -9.727 -13.719 -8.312 1 98.88 111 ASN A O 1
ATOM 839 N N . HIS A 1 112 ? -10.266 -11.758 -7.438 1 98.75 112 HIS A N 1
ATOM 840 C CA . HIS A 1 112 ? -11.43 -11.562 -8.297 1 98.75 112 HIS A CA 1
ATOM 841 C C . HIS A 1 112 ? -11.219 -10.391 -9.25 1 98.75 112 HIS A C 1
ATOM 843 O O . HIS A 1 112 ? -10.422 -9.5 -8.977 1 98.75 112 HIS A O 1
ATOM 849 N N . ILE A 1 113 ? -11.836 -10.477 -10.367 1 98.44 113 ILE A N 1
ATOM 850 C CA . ILE A 1 113 ? -11.906 -9.352 -11.305 1 98.44 113 ILE A CA 1
ATOM 851 C C . ILE A 1 113 ? -13.367 -8.953 -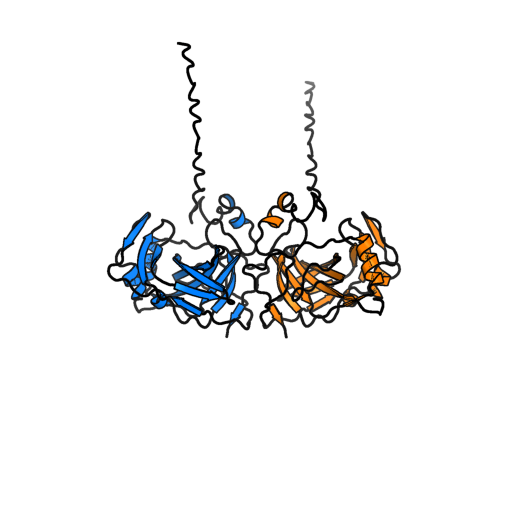11.516 1 98.44 113 ILE A C 1
ATOM 853 O O . ILE A 1 113 ? -14.156 -9.719 -12.062 1 98.44 113 ILE A O 1
ATOM 857 N N . ARG A 1 114 ? -13.727 -7.793 -10.969 1 97.56 114 ARG A N 1
ATOM 858 C CA . ARG A 1 114 ? -15.086 -7.273 -11.023 1 97.56 114 ARG A CA 1
ATOM 859 C C . ARG A 1 114 ? -16.078 -8.258 -10.414 1 97.56 114 ARG A C 1
ATOM 861 O O . ARG A 1 114 ? -17.094 -8.578 -11.023 1 97.56 114 ARG A O 1
ATOM 868 N N . GLY A 1 115 ? -15.617 -8.852 -9.367 1 97.56 115 GLY A N 1
ATOM 869 C CA . GLY A 1 115 ? -16.484 -9.727 -8.594 1 97.56 115 GLY A CA 1
ATOM 870 C C . GLY A 1 115 ? -16.469 -11.164 -9.07 1 97.56 115 GLY A C 1
ATOM 871 O O . GLY A 1 115 ? -17.078 -12.039 -8.445 1 97.56 115 GLY A O 1
ATOM 872 N N . GLN A 1 116 ? -15.727 -11.422 -10.094 1 96.94 116 GLN A N 1
ATOM 873 C CA . GLN A 1 116 ? -15.742 -12.758 -10.68 1 96.94 116 GLN A CA 1
ATOM 874 C C . GLN A 1 116 ? -14.508 -13.555 -10.273 1 96.94 116 GLN A C 1
ATOM 876 O O . GLN A 1 116 ? -13.398 -13.016 -10.242 1 96.94 116 GLN A O 1
ATOM 881 N N . ASN A 1 117 ? -14.805 -14.742 -9.922 1 97 117 ASN A N 1
ATOM 882 C CA . ASN A 1 117 ? -13.703 -15.68 -9.734 1 97 117 ASN A CA 1
ATOM 883 C C . ASN A 1 117 ? -13.5 -16.562 -10.969 1 97 117 ASN A C 1
ATOM 885 O O . ASN A 1 117 ? -14.273 -16.484 -11.922 1 97 117 ASN A O 1
ATOM 889 N N . PHE A 1 118 ? -12.445 -17.297 -11.016 1 98.31 118 PHE A N 1
ATOM 890 C CA . PHE A 1 118 ? -12.023 -18.188 -12.094 1 98.31 118 PHE A CA 1
ATOM 891 C C . PHE A 1 118 ? -11.758 -19.594 -11.57 1 98.31 118 PHE A C 1
ATOM 893 O O . PHE A 1 118 ? -11.461 -19.766 -10.383 1 98.31 118 PHE A O 1
ATOM 900 N N . PRO A 1 119 ? -11.836 -20.578 -12.406 1 98.56 119 PRO A N 1
ATOM 901 C CA . PRO A 1 119 ? -11.625 -21.953 -11.945 1 98.56 119 PRO A CA 1
ATOM 902 C C . PRO A 1 119 ? -10.211 -22.188 -11.422 1 98.56 119 PRO A C 1
ATOM 904 O O . PRO A 1 119 ? -10 -23.078 -10.586 1 98.56 119 PRO A O 1
ATOM 907 N N . LEU A 1 120 ? -9.32 -21.422 -11.93 1 98.75 120 LEU A N 1
ATOM 908 C CA . LEU A 1 120 ? -7.914 -21.625 -11.578 1 98.75 120 LEU A CA 1
ATOM 909 C C . LEU A 1 120 ? -7.141 -20.312 -11.68 1 98.75 120 LEU A C 1
ATOM 911 O O . LEU A 1 120 ? -7.438 -19.469 -12.531 1 98.75 120 LEU A O 1
ATOM 915 N N . GLU A 1 121 ? -6.227 -20.094 -10.789 1 98.94 121 GLU A N 1
ATOM 916 C CA . GLU A 1 121 ? -5.27 -19 -10.805 1 98.94 121 GLU A CA 1
ATOM 917 C C . GLU A 1 121 ? -3.85 -19.5 -10.547 1 98.94 121 GLU A C 1
ATOM 919 O O . GLU A 1 121 ? -3.629 -20.328 -9.664 1 98.94 121 GLU A O 1
ATOM 924 N N . ALA A 1 122 ? -2.916 -19.078 -11.344 1 98.94 122 ALA A N 1
ATOM 925 C CA . ALA A 1 122 ? -1.504 -19.359 -11.109 1 98.94 122 ALA A CA 1
ATOM 926 C C . ALA A 1 122 ? -0.77 -18.125 -10.594 1 98.94 122 ALA A C 1
ATOM 928 O O . ALA A 1 122 ? -1.002 -17.016 -11.078 1 98.94 122 ALA A O 1
ATOM 929 N N . HIS A 1 123 ? 0.028 -18.312 -9.625 1 98.94 123 HIS A N 1
ATOM 930 C CA . HIS A 1 123 ? 0.919 -17.281 -9.117 1 98.94 123 HIS A CA 1
ATOM 931 C C . HIS A 1 123 ? 2.367 -17.562 -9.5 1 98.94 123 HIS A C 1
ATOM 933 O O . HIS A 1 123 ? 2.947 -18.562 -9.062 1 98.94 123 HIS A O 1
ATOM 939 N N . PHE A 1 124 ? 2.941 -16.703 -10.344 1 98.94 124 PHE A N 1
ATOM 940 C CA . PHE A 1 124 ? 4.379 -16.719 -10.602 1 98.94 124 PHE A CA 1
ATOM 941 C C . PHE A 1 124 ? 5.105 -15.805 -9.617 1 98.94 124 PHE A C 1
ATOM 943 O O . PHE A 1 124 ? 5.031 -14.578 -9.719 1 98.94 124 PHE A O 1
ATOM 950 N N . VAL A 1 125 ? 5.832 -16.453 -8.68 1 98.81 125 VAL A N 1
ATOM 951 C CA . VAL A 1 125 ? 6.445 -15.727 -7.574 1 98.81 125 VAL A CA 1
ATOM 952 C C . VAL A 1 125 ? 7.902 -15.422 -7.902 1 98.81 125 VAL A C 1
ATOM 954 O O . VAL A 1 125 ? 8.719 -16.344 -8.039 1 98.81 125 VAL A O 1
ATOM 957 N N . ASN A 1 126 ? 8.219 -14.148 -8.023 1 98.81 126 ASN A N 1
ATOM 958 C CA . ASN A 1 126 ? 9.562 -13.664 -8.336 1 98.81 126 ASN A CA 1
ATOM 959 C C . ASN A 1 126 ? 10.172 -12.906 -7.16 1 98.81 126 ASN A C 1
ATOM 961 O O . ASN A 1 126 ? 9.461 -12.195 -6.441 1 98.81 126 ASN A O 1
ATOM 965 N N . ALA A 1 127 ? 11.461 -13.016 -7 1 98.5 127 ALA A N 1
ATOM 966 C CA . ALA A 1 127 ? 12.164 -12.312 -5.93 1 98.5 127 ALA A CA 1
ATOM 967 C C . ALA A 1 127 ? 13.352 -11.539 -6.477 1 98.5 127 ALA A C 1
ATOM 969 O O . ALA A 1 127 ? 14.031 -11.992 -7.402 1 98.5 127 ALA A O 1
ATOM 970 N N . ASP A 1 128 ? 13.562 -10.344 -5.922 1 98.06 128 ASP A N 1
ATOM 971 C CA . ASP A 1 128 ? 14.789 -9.625 -6.266 1 98.06 128 ASP A CA 1
ATOM 972 C C . ASP A 1 128 ? 15.922 -9.984 -5.309 1 98.06 128 ASP A C 1
ATOM 974 O O . ASP A 1 128 ? 15.773 -10.875 -4.469 1 98.06 128 ASP A O 1
ATOM 978 N N . LYS A 1 129 ? 17.062 -9.383 -5.469 1 97.19 129 LYS A N 1
ATOM 979 C CA . LYS A 1 129 ? 18.281 -9.711 -4.723 1 97.19 129 LYS A CA 1
ATOM 980 C C . LYS A 1 129 ? 18.094 -9.453 -3.23 1 97.19 129 LYS A C 1
ATOM 982 O O . LYS A 1 129 ? 18.781 -10.055 -2.398 1 97.19 129 LYS A O 1
ATOM 987 N N . ASP A 1 130 ? 17.141 -8.57 -2.904 1 96.44 130 ASP A N 1
ATOM 988 C CA . ASP A 1 130 ? 16.922 -8.203 -1.507 1 96.44 130 ASP A CA 1
ATOM 989 C C . ASP A 1 130 ? 15.766 -8.992 -0.9 1 96.44 130 ASP A C 1
ATOM 991 O O . ASP A 1 130 ? 15.375 -8.758 0.245 1 96.44 130 ASP A O 1
ATOM 995 N N . GLY A 1 131 ? 15.164 -9.844 -1.644 1 97.06 131 GLY A N 1
ATOM 996 C CA . GLY A 1 131 ? 14.102 -10.695 -1.132 1 97.06 131 GLY A CA 1
ATOM 997 C C . GLY A 1 131 ? 12.719 -10.102 -1.313 1 97.06 131 GLY A C 1
ATOM 998 O O . GLY A 1 131 ? 11.727 -10.68 -0.87 1 97.06 131 GLY A O 1
ATOM 999 N N . ASN A 1 132 ? 12.609 -8.906 -1.935 1 97.44 132 ASN A N 1
ATOM 1000 C CA . ASN A 1 132 ? 11.305 -8.352 -2.258 1 97.44 132 ASN A CA 1
ATOM 1001 C C . ASN A 1 132 ? 10.586 -9.172 -3.324 1 97.44 132 ASN A C 1
ATOM 1003 O O . ASN A 1 132 ? 11.227 -9.703 -4.234 1 97.44 132 ASN A O 1
ATOM 1007 N N . LEU A 1 133 ? 9.289 -9.18 -3.275 1 98.44 133 LEU A N 1
ATOM 1008 C CA . LEU A 1 133 ? 8.555 -10.117 -4.121 1 98.44 133 LEU A CA 1
ATOM 1009 C C . LEU A 1 133 ? 7.723 -9.375 -5.164 1 98.44 133 LEU A C 1
ATOM 1011 O O . LEU A 1 133 ? 7.207 -8.289 -4.895 1 98.44 133 LEU A O 1
ATOM 1015 N N . ALA A 1 134 ? 7.602 -9.945 -6.281 1 98.56 134 ALA A N 1
ATOM 1016 C CA . ALA A 1 134 ? 6.668 -9.617 -7.355 1 98.56 134 ALA A CA 1
ATOM 1017 C C . ALA A 1 134 ? 5.918 -10.859 -7.828 1 98.56 134 ALA A C 1
ATOM 1019 O O . ALA A 1 134 ? 6.535 -11.867 -8.18 1 98.56 134 ALA A O 1
ATOM 1020 N N . VAL A 1 135 ? 4.656 -10.758 -7.84 1 98.88 135 VAL A N 1
ATOM 1021 C CA . VAL A 1 135 ? 3.852 -11.906 -8.242 1 98.88 135 VAL A CA 1
ATOM 1022 C C . VAL A 1 135 ? 3.102 -11.578 -9.531 1 98.88 135 VAL A C 1
ATOM 1024 O O . VAL A 1 135 ? 2.361 -10.594 -9.602 1 98.88 135 VAL A O 1
ATOM 1027 N N . VAL A 1 136 ? 3.318 -12.359 -10.508 1 98.88 136 VAL A N 1
ATOM 1028 C CA . VAL A 1 136 ? 2.51 -12.328 -11.727 1 98.88 136 VAL A CA 1
ATOM 1029 C C . VAL A 1 136 ? 1.395 -13.367 -11.633 1 98.88 136 VAL A C 1
ATOM 1031 O O . VAL A 1 136 ? 1.662 -14.562 -11.508 1 98.88 136 VAL A O 1
ATOM 1034 N N . ALA A 1 137 ? 0.21 -12.898 -11.711 1 98.88 137 ALA A N 1
ATOM 1035 C CA . ALA A 1 137 ? -0.944 -13.789 -11.578 1 98.88 137 ALA A CA 1
ATOM 1036 C C . ALA A 1 137 ? -1.618 -14.008 -12.93 1 98.88 137 ALA A C 1
ATOM 1038 O O . ALA A 1 137 ? -1.833 -13.062 -13.688 1 98.88 137 ALA A O 1
ATOM 1039 N N . VAL A 1 138 ? -1.953 -15.234 -13.195 1 98.88 138 VAL A N 1
ATOM 1040 C CA . VAL A 1 138 ? -2.613 -15.648 -14.43 1 98.88 138 VAL A CA 1
ATOM 1041 C C . VAL A 1 138 ? -3.924 -16.359 -14.102 1 98.88 138 VAL A C 1
ATOM 1043 O O . VAL A 1 138 ? -3.932 -17.359 -13.383 1 98.88 138 VAL A O 1
ATOM 1046 N N . MET A 1 139 ? -4.965 -15.828 -14.664 1 98.81 139 MET A N 1
ATOM 1047 C CA . MET A 1 139 ? -6.262 -16.484 -14.523 1 98.81 139 MET A CA 1
ATOM 1048 C C . MET A 1 139 ? -6.453 -17.547 -15.602 1 98.81 139 MET A C 1
ATOM 1050 O O . MET A 1 139 ? -5.855 -17.453 -16.672 1 98.81 139 MET A O 1
ATOM 1054 N N . TYR A 1 140 ? -7.285 -18.562 -15.281 1 98.81 140 TYR A N 1
ATOM 1055 C CA . TYR A 1 140 ? -7.703 -19.578 -16.25 1 98.81 140 TYR A CA 1
ATOM 1056 C C . TYR A 1 140 ? -9.219 -19.609 -16.391 1 98.81 140 TYR A C 1
ATOM 1058 O O . TYR A 1 140 ? -9.93 -19.828 -15.398 1 98.81 140 TYR A O 1
ATOM 1066 N N . ASN A 1 141 ? -9.672 -19.469 -17.594 1 98.19 141 ASN A N 1
ATOM 1067 C CA . ASN A 1 141 ? -11.094 -19.625 -17.891 1 98.19 141 ASN A CA 1
ATOM 1068 C C . ASN A 1 141 ? -11.422 -21.031 -18.344 1 98.19 141 ASN A C 1
ATOM 1070 O O . ASN A 1 141 ? -10.609 -21.688 -19.016 1 98.19 141 ASN A O 1
ATOM 1074 N N . ALA A 1 142 ? -12.609 -21.406 -18.062 1 97.88 142 ALA A N 1
ATOM 1075 C CA . ALA A 1 142 ? -13.094 -22.672 -18.609 1 97.88 142 ALA A CA 1
ATOM 1076 C C . ALA A 1 142 ? -13.391 -22.547 -20.109 1 97.88 142 ALA A C 1
ATOM 1078 O O . ALA A 1 142 ? -14.023 -21.578 -20.531 1 97.88 142 ALA A O 1
ATOM 1079 N N . ALA A 1 143 ? -12.852 -23.453 -20.859 1 97.81 143 ALA A N 1
ATOM 1080 C CA . ALA A 1 143 ? -13.086 -23.547 -22.297 1 97.81 143 ALA A CA 1
ATOM 1081 C C . ALA A 1 143 ? -12.992 -25 -22.781 1 97.81 143 ALA A C 1
ATOM 1083 O O . ALA A 1 143 ? -12.453 -25.859 -22.078 1 97.81 143 ALA A O 1
ATOM 1084 N N . PRO A 1 144 ? -13.57 -25.391 -23.906 1 97 144 PRO A N 1
ATOM 1085 C CA . PRO A 1 144 ? -13.609 -26.781 -24.375 1 97 144 PRO A CA 1
ATOM 1086 C C . PRO A 1 144 ? -12.219 -27.328 -24.719 1 97 144 PRO A C 1
ATOM 1088 O O . PRO A 1 144 ? -11.961 -28.516 -24.547 1 97 144 PRO A O 1
ATOM 1091 N N . GLY A 1 145 ? -11.289 -26.562 -25.172 1 96.25 145 GLY A N 1
ATOM 1092 C CA . GLY A 1 145 ? -9.977 -27.047 -25.562 1 96.25 145 GLY A CA 1
ATOM 1093 C C . GLY A 1 145 ? -9.039 -27.281 -24.391 1 96.25 145 GLY A C 1
ATOM 1094 O O . GLY A 1 145 ? -8.945 -26.453 -23.5 1 96.25 145 GLY A O 1
ATOM 1095 N N . GLU A 1 146 ? -8.398 -28.516 -24.422 1 96.62 146 GLU A N 1
ATOM 1096 C CA . GLU A 1 146 ? -7.449 -28.844 -23.375 1 96.62 146 GLU A CA 1
ATOM 1097 C C . GLU A 1 146 ? -6.246 -27.906 -23.391 1 96.62 146 GLU A C 1
ATOM 1099 O O . GLU A 1 146 ? -5.762 -27.547 -24.469 1 96.62 146 GLU A O 1
ATOM 1104 N N . ASN A 1 147 ? -5.867 -27.547 -22.188 1 98.06 147 ASN A N 1
ATOM 1105 C CA . ASN A 1 147 ? -4.59 -26.875 -22.031 1 98.06 147 ASN A CA 1
ATOM 1106 C C . ASN A 1 147 ? -3.424 -27.859 -22 1 98.06 147 ASN A C 1
ATOM 1108 O O . ASN A 1 147 ? -3.275 -28.625 -21.047 1 98.06 147 ASN A O 1
ATOM 1112 N N . ASN A 1 148 ? -2.576 -27.859 -23.016 1 97.31 148 ASN A N 1
ATOM 1113 C CA . ASN A 1 148 ? -1.514 -28.844 -23.172 1 97.31 148 ASN A CA 1
ATOM 1114 C C . ASN A 1 148 ? -0.522 -28.797 -22.016 1 97.31 148 ASN A C 1
ATOM 1116 O O . ASN A 1 148 ? -0.033 -29.828 -21.562 1 97.31 148 ASN A O 1
ATOM 1120 N N . GLN A 1 149 ? -0.212 -27.609 -21.562 1 97.69 149 GLN A N 1
ATOM 1121 C CA . GLN A 1 149 ? 0.757 -27.453 -20.484 1 97.69 149 GLN A CA 1
ATOM 1122 C C . GLN A 1 149 ? 0.209 -28.016 -19.172 1 97.69 149 GLN A C 1
ATOM 1124 O O . GLN A 1 149 ? 0.942 -28.625 -18.391 1 97.69 149 GLN A O 1
ATOM 1129 N N . ILE A 1 150 ? -1.069 -27.797 -18.922 1 97.88 150 ILE A N 1
ATOM 1130 C CA . ILE A 1 150 ? -1.696 -28.344 -17.734 1 97.88 150 ILE A CA 1
ATOM 1131 C C . ILE A 1 150 ? -1.703 -29.875 -17.812 1 97.88 150 ILE A C 1
ATOM 1133 O O . ILE A 1 150 ? -1.422 -30.562 -16.828 1 97.88 150 ILE A O 1
ATOM 1137 N N . THR A 1 151 ? -2.037 -30.422 -19.016 1 97.06 151 THR A N 1
ATOM 1138 C CA . THR A 1 151 ? -2.016 -31.859 -19.219 1 97.06 151 THR A CA 1
ATOM 1139 C C . THR A 1 151 ? -0.625 -32.438 -18.938 1 97.06 151 THR A C 1
ATOM 1141 O O . THR A 1 151 ? -0.482 -33.438 -18.234 1 97.06 151 THR A O 1
ATOM 1144 N N . GLN A 1 152 ? 0.365 -31.766 -19.516 1 96.62 152 GLN A N 1
ATOM 1145 C CA . GLN A 1 152 ? 1.736 -32.219 -19.328 1 96.62 152 GLN A CA 1
ATOM 1146 C C . GLN A 1 152 ? 2.156 -32.125 -17.859 1 96.62 152 GLN A C 1
ATOM 1148 O O . GLN A 1 152 ? 2.783 -33.062 -17.328 1 96.62 152 GLN A O 1
ATOM 1153 N N . LEU A 1 153 ? 1.769 -31.078 -17.219 1 95.94 153 LEU A N 1
ATOM 1154 C CA . LEU A 1 153 ? 2.152 -30.797 -15.836 1 95.94 153 LEU A CA 1
ATOM 1155 C C . LEU A 1 153 ? 1.539 -31.812 -14.883 1 95.94 153 LEU A C 1
ATOM 1157 O O . LEU A 1 153 ? 2.168 -32.188 -13.898 1 95.94 153 LEU A O 1
ATOM 1161 N N . THR A 1 154 ? 0.33 -32.344 -15.258 1 94.56 154 THR A N 1
ATOM 1162 C CA . THR A 1 154 ? -0.413 -33.156 -14.32 1 94.56 154 THR A CA 1
ATOM 1163 C C . THR A 1 154 ? -0.43 -34.625 -14.781 1 94.56 154 THR A C 1
ATOM 1165 O O . THR A 1 154 ? -1.229 -35.406 -14.289 1 94.56 154 THR A O 1
ATOM 1168 N N . ALA A 1 155 ? 0.379 -34.938 -15.75 1 95.06 155 ALA A N 1
ATOM 1169 C CA . ALA A 1 155 ? 0.426 -36.281 -16.281 1 95.06 155 ALA A CA 1
ATOM 1170 C C . ALA A 1 155 ? 0.692 -37.312 -15.18 1 95.06 155 ALA A C 1
ATOM 1172 O O . ALA A 1 155 ? 0.13 -38.406 -15.18 1 95.06 155 ALA A O 1
ATOM 1173 N N . THR A 1 156 ? 1.6 -36.969 -14.258 1 95.5 156 THR A N 1
ATOM 1174 C CA . THR A 1 156 ? 1.824 -37.688 -13.016 1 95.5 156 THR A CA 1
ATOM 1175 C C . THR A 1 156 ? 1.559 -36.812 -11.812 1 95.5 156 THR A C 1
ATOM 1177 O O . THR A 1 156 ? 2.361 -35.906 -11.5 1 95.5 156 THR A O 1
ATOM 1180 N N . MET A 1 157 ? 0.482 -37.094 -11.18 1 96.44 157 MET A N 1
ATOM 1181 C CA . MET A 1 157 ? 0.07 -36.25 -10.062 1 96.44 157 MET A CA 1
ATOM 1182 C C . MET A 1 157 ? 0.776 -36.656 -8.773 1 96.44 157 MET A C 1
ATOM 1184 O O . MET A 1 157 ? 0.614 -37.781 -8.305 1 96.44 157 MET A O 1
ATOM 1188 N N . PRO A 1 158 ? 1.517 -35.812 -8.258 1 97.69 158 PRO A N 1
ATOM 1189 C CA . PRO A 1 158 ? 2.184 -36.156 -7.004 1 97.69 158 PRO A CA 1
ATOM 1190 C C . PRO A 1 158 ? 1.218 -36.219 -5.824 1 97.69 158 PRO A C 1
ATOM 1192 O O . PRO A 1 158 ? 0.243 -35.469 -5.766 1 97.69 158 PRO A O 1
ATOM 1195 N N . GLU A 1 159 ? 1.543 -37.062 -4.82 1 96.25 159 GLU A N 1
ATOM 1196 C CA . GLU A 1 159 ? 0.878 -37.094 -3.521 1 96.25 159 GLU A CA 1
ATOM 1197 C C . GLU A 1 159 ? 1.402 -35.969 -2.627 1 96.25 159 GLU A C 1
ATOM 1199 O O . GLU A 1 159 ? 2.494 -35.438 -2.855 1 96.25 159 GLU A O 1
ATOM 1204 N N . PRO A 1 160 ? 0.591 -35.625 -1.655 1 96.25 160 PRO A N 1
ATOM 1205 C CA . PRO A 1 160 ? 1.093 -34.594 -0.743 1 96.25 160 PRO A CA 1
ATOM 1206 C C . PRO A 1 160 ? 2.479 -34.906 -0.191 1 96.25 160 PRO A C 1
ATOM 1208 O O . PRO A 1 160 ? 2.711 -36.031 0.292 1 96.25 160 PRO A O 1
ATOM 1211 N N . GLY A 1 161 ? 3.35 -33.969 -0.31 1 96.62 161 GLY A N 1
ATOM 1212 C CA . GLY A 1 161 ? 4.711 -34.125 0.173 1 96.62 161 GLY A CA 1
ATOM 1213 C C . GLY A 1 161 ? 5.652 -34.688 -0.879 1 96.62 161 GLY A C 1
ATOM 1214 O O . GLY A 1 161 ? 6.855 -34.812 -0.638 1 96.62 161 GLY A O 1
ATOM 1215 N N . GLU A 1 162 ? 5.16 -34.938 -2.021 1 98.06 162 GLU A N 1
ATOM 1216 C CA . GLU A 1 162 ? 5.941 -35.594 -3.074 1 98.06 162 GLU A CA 1
ATOM 1217 C C . GLU A 1 162 ? 6.27 -34.594 -4.195 1 98.06 162 GLU A C 1
ATOM 1219 O O . GLU A 1 162 ? 5.512 -33.656 -4.441 1 98.06 162 GLU A O 1
ATOM 1224 N N . THR A 1 163 ? 7.465 -34.844 -4.809 1 98.31 163 THR A N 1
ATOM 1225 C CA . THR A 1 163 ? 7.855 -34.156 -6.047 1 98.31 163 THR A CA 1
ATOM 1226 C C . THR A 1 163 ? 8.07 -35.188 -7.164 1 98.31 163 THR A C 1
ATOM 1228 O O . THR A 1 163 ? 8.75 -36.188 -6.965 1 98.31 163 THR A O 1
ATOM 1231 N N . VAL A 1 164 ? 7.477 -34.906 -8.289 1 98.38 164 VAL A N 1
ATOM 1232 C CA . VAL A 1 164 ? 7.68 -35.781 -9.438 1 98.38 164 VAL A CA 1
ATOM 1233 C C . VAL A 1 164 ? 8.391 -35.031 -10.555 1 98.38 164 VAL A C 1
ATOM 1235 O O . VAL A 1 164 ? 8.219 -33.812 -10.688 1 98.38 164 VAL A O 1
ATOM 1238 N N . ARG A 1 165 ? 9.133 -35.688 -11.328 1 97.75 165 ARG A N 1
ATOM 1239 C CA . ARG A 1 165 ? 9.773 -35.094 -12.516 1 97.75 165 ARG A CA 1
ATOM 1240 C C . ARG A 1 165 ? 8.867 -35.219 -13.734 1 97.75 165 ARG A C 1
ATOM 1242 O O . ARG A 1 165 ? 8.211 -36.25 -13.922 1 97.75 165 ARG A O 1
ATOM 1249 N N . LEU A 1 166 ? 8.891 -34.188 -14.508 1 97.38 166 LEU A N 1
ATOM 1250 C CA . LEU A 1 166 ? 8.125 -34.281 -15.75 1 97.38 166 LEU A CA 1
ATOM 1251 C C . LEU A 1 166 ? 8.828 -35.156 -16.766 1 97.38 166 LEU A C 1
ATOM 1253 O O . LEU A 1 166 ? 10.055 -35.125 -16.891 1 97.38 166 LEU A O 1
ATOM 1257 N N . GLN A 1 167 ? 8.07 -35.938 -17.422 1 93.5 167 GLN A N 1
ATOM 1258 C CA . GLN A 1 167 ? 8.641 -36.75 -18.5 1 93.5 167 GLN A CA 1
ATOM 1259 C C . GLN A 1 167 ? 9.164 -35.875 -19.625 1 93.5 167 GLN A C 1
ATOM 1261 O O . GLN A 1 167 ? 10.211 -36.156 -20.203 1 93.5 167 GLN A O 1
ATOM 1266 N N . THR A 1 168 ? 8.453 -34.844 -19.922 1 95.12 168 THR A N 1
ATOM 1267 C CA . THR A 1 168 ? 8.812 -33.906 -20.969 1 95.12 168 THR A CA 1
ATOM 1268 C C . THR A 1 168 ? 8.773 -32.469 -20.422 1 95.12 168 THR A C 1
ATOM 1270 O O . THR A 1 168 ? 7.711 -31.844 -20.391 1 95.12 168 THR A O 1
ATOM 1273 N N . PRO A 1 169 ? 9.945 -32 -20.094 1 97.44 169 PRO A N 1
ATOM 1274 C CA . PRO A 1 169 ? 9.969 -30.594 -19.672 1 97.44 169 PRO A CA 1
ATOM 1275 C C . PRO A 1 169 ? 9.453 -29.656 -20.766 1 97.44 169 PRO A C 1
ATOM 1277 O O . PRO A 1 169 ? 9.5 -29.984 -21.953 1 97.44 169 PRO A O 1
ATOM 1280 N N . PHE A 1 170 ? 8.883 -28.516 -20.422 1 98.12 170 PHE A N 1
ATOM 1281 C CA . PHE A 1 170 ? 8.43 -27.5 -21.375 1 98.12 170 PHE A CA 1
ATOM 1282 C C . PHE A 1 170 ? 8.773 -26.109 -20.891 1 98.12 170 PHE A C 1
ATOM 1284 O O . PHE A 1 170 ? 9.141 -25.906 -19.734 1 98.12 170 PHE A O 1
ATOM 1291 N N . ALA A 1 171 ? 8.742 -25.109 -21.719 1 98.69 171 ALA A N 1
ATOM 1292 C CA . ALA A 1 171 ? 9.188 -23.75 -21.422 1 98.69 171 ALA A CA 1
ATOM 1293 C C . ALA A 1 171 ? 8.25 -23.078 -20.422 1 98.69 171 ALA A C 1
ATOM 1295 O O . ALA A 1 171 ? 7.027 -23.156 -20.562 1 98.69 171 ALA A O 1
ATOM 1296 N N . VAL A 1 172 ? 8.812 -22.438 -19.438 1 98.81 172 VAL A N 1
ATOM 1297 C CA . VAL A 1 172 ? 8.031 -21.703 -18.453 1 98.81 172 VAL A CA 1
ATOM 1298 C C . VAL A 1 172 ? 7.141 -20.688 -19.156 1 98.81 172 VAL A C 1
ATOM 1300 O O . VAL A 1 172 ? 5.977 -20.5 -18.797 1 98.81 172 VAL A O 1
ATOM 1303 N N . LYS A 1 173 ? 7.633 -20 -20.188 1 98.44 173 LYS A N 1
ATOM 1304 C CA . LYS A 1 173 ? 6.934 -18.938 -20.906 1 98.44 173 LYS A CA 1
ATOM 1305 C C . LYS A 1 173 ? 5.625 -19.438 -21.5 1 98.44 173 LYS A C 1
ATOM 1307 O O . LYS A 1 173 ? 4.703 -18.656 -21.734 1 98.44 173 LYS A O 1
ATOM 1312 N N . ASP A 1 174 ? 5.535 -20.766 -21.75 1 98.31 174 ASP A N 1
ATOM 1313 C CA . ASP A 1 174 ? 4.336 -21.328 -22.359 1 98.31 174 ASP A CA 1
ATOM 1314 C C . ASP A 1 174 ? 3.156 -21.297 -21.391 1 98.31 174 ASP A C 1
ATOM 1316 O O . ASP A 1 174 ? 2.01 -21.484 -21.797 1 98.31 174 ASP A O 1
ATOM 1320 N N . MET A 1 175 ? 3.42 -21.031 -20.125 1 98.44 175 MET A N 1
ATOM 1321 C CA . MET A 1 175 ? 2.373 -20.938 -19.109 1 98.44 175 MET A CA 1
ATOM 1322 C C . MET A 1 175 ? 1.777 -19.531 -19.062 1 98.44 175 MET A C 1
ATOM 1324 O O . MET A 1 175 ? 0.785 -19.297 -18.375 1 98.44 175 MET A O 1
ATOM 1328 N N . LEU A 1 176 ? 2.348 -18.594 -19.781 1 98.56 176 LEU A N 1
ATOM 1329 C CA . LEU A 1 176 ? 1.905 -17.203 -19.734 1 98.56 176 LEU A CA 1
ATOM 1330 C C . LEU A 1 176 ? 1.051 -16.875 -20.938 1 98.56 176 LEU A C 1
ATOM 1332 O O . LEU A 1 176 ? 1.362 -17.281 -22.062 1 98.56 176 LEU A O 1
ATOM 1336 N N . PRO A 1 177 ? -0.019 -16.125 -20.719 1 98.06 177 PRO A N 1
ATOM 1337 C CA . PRO A 1 177 ? -0.703 -15.453 -21.828 1 98.06 177 PRO A CA 1
ATOM 1338 C C . PRO A 1 177 ? -0.007 -14.172 -22.266 1 98.06 177 PRO A C 1
ATOM 1340 O O . PRO A 1 177 ? 1.184 -13.984 -22 1 98.06 177 PRO A O 1
ATOM 1343 N N . ALA A 1 178 ? -0.747 -13.352 -23 1 96.81 178 ALA A N 1
ATOM 1344 C CA . ALA A 1 178 ? -0.209 -12.031 -23.312 1 96.81 178 ALA A CA 1
ATOM 1345 C C . ALA A 1 178 ? 0.042 -11.234 -22.031 1 96.81 178 ALA A C 1
ATOM 1347 O O . ALA A 1 178 ? -0.782 -11.242 -21.109 1 96.81 178 ALA A O 1
ATOM 1348 N N . THR A 1 179 ? 1.188 -10.602 -21.984 1 96.44 179 THR A N 1
ATOM 1349 C CA . THR A 1 179 ? 1.6 -10.016 -20.719 1 96.44 179 THR A CA 1
ATOM 1350 C C . THR A 1 179 ? 1.613 -8.492 -20.797 1 96.44 179 THR A C 1
ATOM 1352 O O . THR A 1 179 ? 2.047 -7.816 -19.859 1 96.44 179 THR A O 1
ATOM 1355 N N . GLY A 1 180 ? 1.094 -7.887 -21.875 1 94.12 180 GLY A N 1
ATOM 1356 C CA . GLY A 1 180 ? 1.204 -6.453 -22.094 1 94.12 180 GLY A CA 1
ATOM 1357 C C . GLY A 1 180 ? 0.264 -5.645 -21.219 1 94.12 180 GLY A C 1
ATOM 1358 O O . GLY A 1 180 ? 0.555 -4.492 -20.891 1 94.12 180 GLY A O 1
ATOM 1359 N N . GLU A 1 181 ? -0.913 -6.258 -20.953 1 96.94 181 GLU A N 1
ATOM 1360 C CA . GLU A 1 181 ? -1.916 -5.562 -20.156 1 96.94 181 GLU A CA 1
ATOM 1361 C C . GLU A 1 181 ? -2.125 -6.246 -18.797 1 96.94 181 GLU A C 1
ATOM 1363 O O . GLU A 1 181 ? -2.219 -7.477 -18.734 1 96.94 181 GLU A O 1
ATOM 1368 N N . TYR A 1 182 ? -2.117 -5.41 -17.781 1 97.88 182 TYR A N 1
ATOM 1369 C CA . TYR A 1 182 ? -2.211 -5.984 -16.453 1 97.88 182 TYR A CA 1
ATOM 1370 C C . TYR A 1 182 ? -2.816 -4.988 -15.469 1 97.88 182 TYR A C 1
ATOM 1372 O O . TYR A 1 182 ? -2.914 -3.795 -15.773 1 97.88 182 TYR A O 1
ATOM 1380 N N . TYR A 1 183 ? -3.348 -5.504 -14.359 1 98.44 183 TYR A N 1
ATOM 1381 C CA . TYR A 1 183 ? -3.641 -4.738 -13.156 1 98.44 183 TYR A CA 1
ATOM 1382 C C . TYR A 1 183 ? -2.473 -4.793 -12.18 1 98.44 183 TYR A C 1
ATOM 1384 O O . TYR A 1 183 ? -1.811 -5.828 -12.047 1 98.44 183 TYR A O 1
ATOM 1392 N N . ARG A 1 184 ? -2.225 -3.723 -11.461 1 98.44 184 ARG A N 1
ATOM 1393 C CA . ARG A 1 184 ? -1.122 -3.664 -10.508 1 98.44 184 ARG A CA 1
ATOM 1394 C C . ARG A 1 184 ? -1.593 -3.135 -9.156 1 98.44 184 ARG A C 1
ATOM 1396 O O . ARG A 1 184 ? -2.369 -2.18 -9.094 1 98.44 184 ARG A O 1
ATOM 1403 N N . PHE A 1 185 ? -1.229 -3.773 -8.156 1 98.44 185 PHE A N 1
ATOM 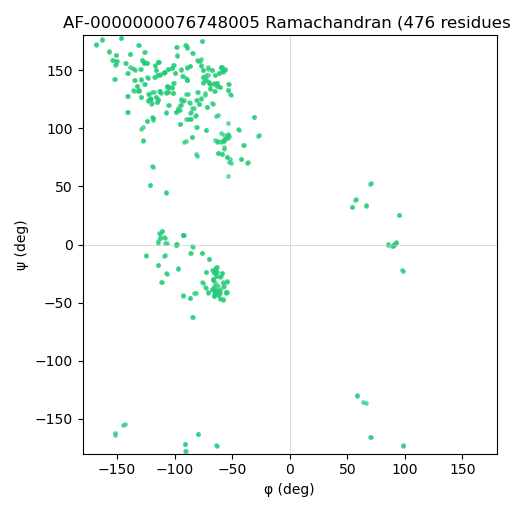1404 C CA . PHE A 1 185 ? -1.465 -3.244 -6.816 1 98.44 185 PHE A CA 1
ATOM 1405 C C . PHE A 1 185 ? -0.405 -3.744 -5.84 1 98.44 185 PHE A C 1
ATOM 1407 O O . PHE A 1 185 ? 0.313 -4.703 -6.133 1 98.44 185 PHE A O 1
ATOM 1414 N N . ASN A 1 186 ? -0.214 -2.928 -4.777 1 97.62 186 ASN A N 1
ATOM 1415 C CA . ASN A 1 186 ? 0.585 -3.324 -3.623 1 97.62 186 ASN A CA 1
ATOM 1416 C C . ASN A 1 186 ? -0.181 -4.277 -2.711 1 97.62 186 ASN A C 1
ATOM 1418 O O . ASN A 1 186 ? -1.305 -3.982 -2.299 1 97.62 186 ASN A O 1
ATOM 1422 N N . GLY A 1 187 ? 0.391 -5.434 -2.412 1 98.69 187 GLY A N 1
ATOM 1423 C CA . GLY A 1 187 ? -0.353 -6.406 -1.629 1 98.69 187 GLY A CA 1
ATOM 1424 C C . GLY A 1 187 ? 0.522 -7.199 -0.676 1 98.69 187 GLY A C 1
ATOM 1425 O O . GLY A 1 187 ? 1.498 -6.672 -0.137 1 98.69 187 GLY A O 1
ATOM 1426 N N . SER A 1 188 ? 0.055 -8.406 -0.318 1 98.81 188 SER A N 1
ATOM 1427 C CA . SER A 1 188 ? 0.719 -9.352 0.574 1 98.81 188 SER A CA 1
ATOM 1428 C C . SER A 1 188 ? 0.767 -10.75 -0.038 1 98.81 188 SER A C 1
ATOM 1430 O O . SER A 1 188 ? 0.189 -10.992 -1.101 1 98.81 188 SER A O 1
ATOM 1432 N N . LEU A 1 189 ? 1.505 -11.57 0.655 1 98.62 189 LEU A N 1
ATOM 1433 C CA . LEU A 1 189 ? 1.285 -12.992 0.427 1 98.62 189 LEU A CA 1
ATOM 1434 C C . LEU A 1 189 ? -0.157 -13.375 0.74 1 98.62 189 LEU A C 1
ATOM 1436 O O . LEU A 1 189 ? -0.803 -12.75 1.58 1 98.62 189 LEU A O 1
ATOM 1440 N N . THR A 1 190 ? -0.628 -14.438 0.067 1 98.81 190 THR A N 1
ATOM 1441 C CA . THR A 1 190 ? -2.012 -14.852 0.271 1 98.81 190 THR A CA 1
ATOM 1442 C C . THR A 1 190 ? -2.09 -16.016 1.251 1 98.81 190 THR A C 1
ATOM 1444 O O . THR A 1 190 ? -3.162 -16.578 1.466 1 98.81 190 THR A O 1
ATOM 1447 N N . THR A 1 191 ? -0.987 -16.5 1.778 1 98.19 191 THR A N 1
ATOM 1448 C CA . THR A 1 191 ? -0.894 -17.516 2.82 1 98.19 191 THR A CA 1
ATOM 1449 C C . THR A 1 191 ? -0.001 -17.047 3.963 1 98.19 191 THR A C 1
ATOM 1451 O O . THR A 1 191 ? 0.8 -16.125 3.789 1 98.19 191 THR A O 1
ATOM 1454 N N . PRO A 1 192 ? -0.172 -17.625 5.086 1 97.62 192 PRO A N 1
ATOM 1455 C CA . PRO A 1 192 ? 0.72 -17.219 6.176 1 97.62 192 PRO A CA 1
ATOM 1456 C C . PRO A 1 192 ? 2.195 -17.312 5.797 1 97.62 192 PRO A C 1
ATOM 1458 O O . PRO A 1 192 ? 2.604 -18.266 5.133 1 97.62 192 PRO A O 1
ATOM 1461 N N . PRO A 1 193 ? 2.887 -16.219 6.266 1 97.31 193 PRO A N 1
ATOM 1462 C CA . PRO A 1 193 ? 2.598 -15.242 7.324 1 97.31 193 PRO A CA 1
ATOM 1463 C C . PRO A 1 193 ? 1.879 -14 6.801 1 97.31 193 PRO A C 1
ATOM 1465 O O . PRO A 1 193 ? 1.755 -13 7.52 1 97.31 193 PRO A O 1
ATOM 1468 N N . CYS A 1 194 ? 1.44 -13.961 5.535 1 98.25 194 CYS A N 1
ATOM 1469 C CA . CYS A 1 194 ? 0.65 -12.867 4.977 1 98.25 194 CYS A CA 1
ATOM 1470 C C . CYS A 1 194 ? 1.464 -11.578 4.914 1 98.25 194 CYS A C 1
ATOM 1472 O O . CYS A 1 194 ? 0.918 -10.484 5.074 1 98.25 194 CYS A O 1
ATOM 1474 N N . SER A 1 195 ? 2.738 -11.75 4.688 1 98 195 SER A N 1
ATOM 1475 C CA . SER A 1 195 ? 3.641 -10.602 4.695 1 98 195 SER A CA 1
ATOM 1476 C C . SER A 1 195 ? 3.289 -9.609 3.588 1 98 195 SER A C 1
ATOM 1478 O O . SER A 1 195 ? 3.047 -10.008 2.447 1 98 195 SER A O 1
ATOM 1480 N N . GLU A 1 196 ? 3.305 -8.305 3.943 1 98.44 196 GLU A N 1
ATOM 1481 C CA . GLU A 1 196 ? 2.984 -7.238 2.998 1 98.44 196 GLU A CA 1
ATOM 1482 C C . GLU A 1 196 ? 4.234 -6.742 2.279 1 98.44 196 GLU A C 1
ATOM 1484 O O . GLU A 1 196 ? 5.352 -7.16 2.602 1 98.44 196 GLU A O 1
ATOM 1489 N N . GLY A 1 197 ? 4.035 -5.906 1.289 1 98 197 GLY A N 1
ATOM 1490 C CA . GLY A 1 197 ? 5.145 -5.41 0.493 1 98 197 GLY A CA 1
ATOM 1491 C C . GLY A 1 197 ? 5.379 -6.215 -0.771 1 98 197 GLY A C 1
ATOM 1492 O O . GLY A 1 197 ? 6.504 -6.273 -1.276 1 98 197 GLY A O 1
ATOM 1493 N N . VAL A 1 198 ? 4.324 -6.844 -1.236 1 98.69 198 VAL A N 1
ATOM 1494 C CA . VAL A 1 198 ? 4.43 -7.66 -2.443 1 98.69 198 VAL A CA 1
ATOM 1495 C C . VAL A 1 198 ? 3.861 -6.891 -3.635 1 98.69 198 VAL A C 1
ATOM 1497 O O . VAL A 1 198 ? 2.764 -6.332 -3.557 1 98.69 198 VAL A O 1
ATOM 1500 N N . ARG A 1 199 ? 4.605 -6.816 -4.742 1 98.25 199 ARG A N 1
ATOM 1501 C CA . ARG A 1 199 ? 4.098 -6.266 -5.996 1 98.25 199 ARG A CA 1
ATOM 1502 C C . ARG A 1 199 ? 3.221 -7.277 -6.723 1 98.25 199 ARG A C 1
ATOM 1504 O O . ARG A 1 199 ? 3.67 -8.383 -7.039 1 98.25 199 ARG A O 1
ATOM 1511 N N . TRP A 1 200 ? 1.994 -6.914 -6.965 1 98.88 200 TRP A N 1
ATOM 1512 C CA . TRP A 1 200 ? 1.084 -7.805 -7.676 1 98.88 200 TRP A CA 1
ATOM 1513 C C . TRP A 1 200 ? 0.821 -7.305 -9.094 1 98.88 200 TRP A C 1
ATOM 1515 O O . TRP A 1 200 ? 0.496 -6.133 -9.289 1 98.88 200 TRP A O 1
ATOM 1525 N N . PHE A 1 201 ? 0.958 -8.18 -10.008 1 98.69 201 PHE A N 1
ATOM 1526 C CA . PHE A 1 201 ? 0.6 -7.973 -11.406 1 98.69 201 PHE A CA 1
ATOM 1527 C C . PHE A 1 201 ? -0.379 -9.039 -11.875 1 98.69 201 PHE A C 1
ATOM 1529 O O . PHE A 1 201 ? 0.003 -10.203 -12.07 1 98.69 201 PHE A O 1
ATOM 1536 N N . VAL A 1 202 ? -1.593 -8.641 -12.023 1 98.81 202 VAL A N 1
ATOM 1537 C CA . VAL A 1 202 ? -2.607 -9.562 -12.516 1 98.81 202 VAL A CA 1
ATOM 1538 C C . VAL A 1 202 ? -2.83 -9.344 -14.008 1 98.81 202 VAL A C 1
ATOM 1540 O O . VAL A 1 202 ? -3.334 -8.297 -14.414 1 98.81 202 VAL A O 1
ATOM 1543 N N . LEU A 1 203 ? -2.479 -10.336 -14.773 1 98.5 203 LEU A N 1
ATOM 1544 C CA . LEU A 1 203 ? -2.598 -10.195 -16.219 1 98.5 203 LEU A CA 1
ATOM 1545 C C . LEU A 1 203 ? -4.062 -10.156 -16.641 1 98.5 203 LEU A C 1
ATOM 1547 O O . LEU A 1 203 ? -4.887 -10.898 -16.109 1 98.5 203 LEU A O 1
ATOM 1551 N N . LYS A 1 204 ? -4.371 -9.281 -17.562 1 97.75 204 LYS A N 1
ATOM 1552 C CA . LYS A 1 204 ? -5.738 -9.172 -18.062 1 97.75 204 LYS A CA 1
ATOM 1553 C C . LYS A 1 204 ? -6.082 -10.359 -18.969 1 97.75 204 LYS A C 1
ATOM 1555 O O . LYS A 1 204 ? -7.23 -10.812 -18.984 1 97.75 204 LYS A O 1
ATOM 1560 N N . SER A 1 205 ? -5.094 -10.766 -19.719 1 97.81 205 SER A N 1
ATOM 1561 C CA . SER A 1 205 ? -5.297 -11.969 -20.516 1 97.81 205 SER A CA 1
ATOM 1562 C C . SER A 1 205 ? -5.281 -13.227 -19.656 1 97.81 205 SER A C 1
ATOM 1564 O O . SER A 1 205 ? -4.469 -13.344 -18.734 1 97.81 205 SER A O 1
ATOM 1566 N N . ALA A 1 206 ? -6.141 -14.148 -20 1 98.25 206 ALA A N 1
ATOM 1567 C CA . ALA A 1 206 ? -6.238 -15.398 -19.266 1 98.25 206 ALA A CA 1
ATOM 1568 C C . ALA A 1 206 ? -5.801 -16.578 -20.125 1 98.25 206 ALA A C 1
ATOM 1570 O O . ALA A 1 206 ? -5.789 -16.484 -21.344 1 98.25 206 ALA A O 1
ATOM 1571 N N . GLN A 1 207 ? -5.422 -17.578 -19.469 1 98.5 207 GLN A N 1
ATOM 1572 C CA . GLN A 1 207 ? -5.328 -18.891 -20.109 1 98.5 207 GLN A CA 1
ATOM 1573 C C . GLN A 1 207 ? -6.652 -19.641 -20 1 98.5 207 GLN A C 1
ATOM 1575 O O . GLN A 1 207 ? -7.605 -19.156 -19.391 1 98.5 207 GLN A O 1
ATOM 1580 N N . THR A 1 208 ? -6.695 -20.734 -20.75 1 98.44 208 THR A N 1
ATOM 1581 C CA . THR A 1 208 ? -7.906 -21.547 -20.672 1 98.44 208 THR A CA 1
ATOM 1582 C C . THR A 1 208 ? -7.57 -22.984 -20.281 1 98.44 208 THR A C 1
ATOM 1584 O O . THR A 1 208 ? -6.426 -23.422 -20.438 1 98.44 208 THR A O 1
ATOM 1587 N N . LEU A 1 209 ? -8.523 -23.641 -19.734 1 98.56 209 LEU A N 1
ATOM 1588 C CA . LEU A 1 209 ? -8.484 -25.078 -19.469 1 98.56 209 LEU A CA 1
ATOM 1589 C C . LEU A 1 209 ? -9.891 -25.672 -19.5 1 98.56 209 LEU A C 1
ATOM 1591 O O . LEU A 1 209 ? -10.883 -24.953 -19.422 1 98.56 209 LEU A O 1
ATOM 1595 N N . THR A 1 210 ? -9.977 -26.969 -19.625 1 98.5 210 THR A N 1
ATOM 1596 C CA . THR A 1 210 ? -11.289 -27.609 -19.625 1 98.5 210 THR A CA 1
ATOM 1597 C C . THR A 1 210 ? -11.836 -27.719 -18.203 1 98.5 210 THR A C 1
ATOM 1599 O O . THR A 1 210 ? -11.07 -27.672 -17.234 1 98.5 210 THR A O 1
ATOM 1602 N N . THR A 1 211 ? -13.117 -27.844 -18.109 1 98 211 THR A N 1
ATOM 1603 C CA . THR A 1 211 ? -13.758 -28.062 -16.812 1 98 211 THR A CA 1
ATOM 1604 C C . THR A 1 211 ? -13.195 -29.312 -16.141 1 98 211 THR A C 1
ATOM 1606 O O . THR A 1 211 ? -13.062 -29.344 -14.906 1 98 211 THR A O 1
ATOM 1609 N N . GLU A 1 212 ? -12.898 -30.281 -16.953 1 97.69 212 GLU A N 1
ATOM 1610 C CA . GLU A 1 212 ? -12.344 -31.531 -16.422 1 97.69 212 GLU A CA 1
ATOM 1611 C C . GLU A 1 212 ? -10.961 -31.297 -15.812 1 97.69 212 GLU A C 1
ATOM 1613 O O . GLU A 1 212 ? -10.664 -31.812 -14.727 1 97.69 212 GLU A O 1
ATOM 1618 N N . GLN A 1 213 ? -10.133 -30.547 -16.516 1 98.12 213 GLN A N 1
ATOM 1619 C CA . GLN A 1 213 ? -8.812 -30.219 -15.992 1 98.12 213 GLN A CA 1
ATOM 1620 C C . GLN A 1 213 ? -8.922 -29.438 -14.68 1 98.12 213 GLN A C 1
ATOM 1622 O O . GLN A 1 213 ? -8.18 -29.719 -13.734 1 98.12 213 GLN A O 1
ATOM 1627 N N . ALA A 1 214 ? -9.844 -28.516 -14.656 1 98.19 214 ALA A N 1
ATOM 1628 C CA . ALA A 1 214 ? -10.062 -27.719 -13.445 1 98.19 214 ALA A CA 1
ATOM 1629 C C . ALA A 1 214 ? -10.508 -28.609 -12.281 1 98.19 214 ALA A C 1
ATOM 1631 O O . ALA A 1 214 ? -10.016 -28.469 -11.164 1 98.19 214 ALA A O 1
ATOM 1632 N N . LYS A 1 215 ? -11.383 -29.5 -12.547 1 97.62 215 LYS A N 1
ATOM 1633 C CA . LYS A 1 215 ? -11.906 -30.391 -11.523 1 97.62 215 LYS A CA 1
ATOM 1634 C C . LYS A 1 215 ? -10.805 -31.312 -10.984 1 97.62 215 LYS A C 1
ATOM 1636 O O . LYS A 1 215 ? -10.758 -31.578 -9.781 1 97.62 215 LYS A O 1
ATOM 1641 N N . GLN A 1 216 ? -9.984 -31.797 -11.859 1 96.88 216 GLN A N 1
ATOM 1642 C CA . GLN A 1 216 ? -8.883 -32.656 -11.438 1 96.88 216 GLN A CA 1
ATOM 1643 C C . GLN A 1 216 ? -7.953 -31.922 -10.477 1 96.88 216 GLN A C 1
ATOM 1645 O O . GLN A 1 216 ? -7.539 -32.469 -9.461 1 96.88 216 GLN A O 1
ATOM 1650 N N . MET A 1 217 ? -7.625 -30.734 -10.852 1 97.31 217 MET A N 1
ATOM 1651 C CA . MET A 1 217 ? -6.746 -29.938 -10.008 1 97.31 217 MET A CA 1
ATOM 1652 C C . MET A 1 217 ? -7.41 -29.625 -8.672 1 97.31 217 MET A C 1
ATOM 1654 O O . MET A 1 217 ? -6.766 -29.688 -7.621 1 97.31 217 MET A O 1
ATOM 1658 N N . GLN A 1 218 ? -8.688 -29.328 -8.711 1 97.75 218 GLN A N 1
ATOM 1659 C CA . GLN A 1 218 ? -9.438 -29.016 -7.496 1 97.75 218 GLN A CA 1
ATOM 1660 C C . GLN A 1 218 ? -9.523 -30.234 -6.578 1 97.75 218 GLN A C 1
ATOM 1662 O O . GLN A 1 218 ? -9.5 -30.094 -5.355 1 97.75 218 GLN A O 1
ATOM 1667 N N . MET A 1 219 ? -9.656 -31.375 -7.152 1 97.19 219 MET A N 1
ATOM 1668 C CA . MET A 1 219 ? -9.734 -32.594 -6.359 1 97.19 219 MET A CA 1
ATOM 1669 C C . MET A 1 219 ? -8.445 -32.812 -5.57 1 97.19 219 MET A C 1
ATOM 1671 O O . MET A 1 219 ? -8.484 -33.312 -4.449 1 97.19 219 MET A O 1
ATOM 1675 N N . VAL A 1 220 ? -7.363 -32.438 -6.184 1 97.31 220 VAL A N 1
ATOM 1676 C CA . VAL A 1 220 ? -6.062 -32.656 -5.57 1 97.31 220 VAL A CA 1
ATOM 1677 C C . VAL A 1 220 ? -5.754 -31.562 -4.562 1 97.31 220 VAL A C 1
ATOM 1679 O O . VAL A 1 220 ? -5.305 -31.844 -3.447 1 97.31 220 VAL A O 1
ATOM 1682 N N . MET A 1 221 ? -6.051 -30.344 -4.891 1 97.38 221 MET A N 1
ATOM 1683 C CA . MET A 1 221 ? -5.629 -29.203 -4.078 1 97.38 221 MET A CA 1
ATOM 1684 C C . MET A 1 221 ? -6.746 -28.75 -3.139 1 97.38 221 MET A C 1
ATOM 1686 O O . MET A 1 221 ? -6.5 -28.047 -2.168 1 97.38 221 MET A O 1
ATOM 1690 N N . GLY A 1 222 ? -7.996 -29.141 -3.484 1 96.38 222 GLY A N 1
ATOM 1691 C CA . GLY A 1 222 ? -9.141 -28.578 -2.783 1 96.38 222 GLY A CA 1
ATOM 1692 C C . GLY A 1 222 ? -9.375 -27.109 -3.105 1 96.38 222 GLY A C 1
ATOM 1693 O O . GLY A 1 222 ? -8.906 -26.609 -4.133 1 96.38 222 GLY A O 1
ATOM 1694 N N . ASN A 1 223 ? -10.219 -26.484 -2.246 1 97.44 223 ASN A N 1
ATOM 1695 C CA . ASN A 1 223 ? -10.352 -25.031 -2.283 1 97.44 223 ASN A CA 1
ATOM 1696 C C . ASN A 1 223 ? -9.273 -24.344 -1.45 1 97.44 223 ASN A C 1
ATOM 1698 O O . ASN A 1 223 ? -9.469 -24.094 -0.26 1 97.44 223 ASN A O 1
ATOM 1702 N N . ASN A 1 224 ? -8.203 -24.016 -2.117 1 98.19 224 ASN A N 1
ATOM 1703 C CA . ASN A 1 224 ? -7.059 -23.453 -1.419 1 98.19 224 ASN A CA 1
ATOM 1704 C C . ASN A 1 224 ? -6.902 -21.969 -1.711 1 98.19 224 ASN A C 1
ATOM 1706 O O . ASN A 1 224 ? -5.805 -21.5 -2.021 1 98.19 224 ASN A O 1
ATOM 1710 N N . ASN A 1 225 ? -7.965 -21.297 -1.657 1 98.12 225 ASN A N 1
ATOM 1711 C CA . ASN A 1 225 ? -7.965 -19.859 -1.922 1 98.12 225 ASN A CA 1
ATOM 1712 C C . ASN A 1 225 ? -8.383 -19.062 -0.688 1 98.12 225 ASN A C 1
ATOM 1714 O O . ASN A 1 225 ? -9.391 -19.375 -0.054 1 98.12 225 ASN A O 1
ATOM 1718 N N . ARG A 1 226 ? -7.555 -18.141 -0.345 1 98.31 226 ARG A N 1
ATOM 1719 C CA . ARG A 1 226 ? -7.871 -17.219 0.74 1 98.31 226 ARG A CA 1
ATOM 1720 C C . ARG A 1 226 ? -9.062 -16.328 0.375 1 98.31 226 ARG A C 1
ATOM 1722 O O . ARG A 1 226 ? -9.156 -15.852 -0.755 1 98.31 226 ARG A O 1
ATOM 1729 N N . PRO A 1 227 ? -10.016 -16.062 1.29 1 98.06 227 PRO A N 1
ATOM 1730 C CA . PRO A 1 227 ? -11.102 -15.125 1.005 1 98.06 227 PRO A CA 1
ATOM 1731 C C . PRO A 1 227 ? -10.602 -13.734 0.641 1 98.06 227 PRO A C 1
ATOM 1733 O O . PRO A 1 227 ? -9.531 -13.312 1.107 1 98.06 227 PRO A O 1
ATOM 1736 N N . ILE A 1 228 ? -11.375 -13.039 -0.169 1 98.69 228 ILE A N 1
ATOM 1737 C CA . ILE A 1 228 ? -11.062 -11.688 -0.625 1 98.69 228 ILE A CA 1
ATOM 1738 C C . ILE A 1 228 ? -10.789 -10.789 0.578 1 98.69 228 ILE A C 1
ATOM 1740 O O . ILE A 1 228 ? -11.508 -10.844 1.579 1 98.69 228 ILE A O 1
ATOM 1744 N N . GLN A 1 229 ? -9.734 -10.047 0.506 1 98.44 229 GLN A N 1
ATOM 1745 C CA . GLN A 1 229 ? -9.359 -9.07 1.521 1 98.44 229 GLN A CA 1
ATOM 1746 C C . GLN A 1 229 ? -9.797 -7.664 1.124 1 98.44 229 GLN A C 1
ATOM 1748 O O . GLN A 1 229 ? -10.055 -7.398 -0.052 1 98.44 229 GLN A O 1
ATOM 1753 N N . LYS A 1 230 ? -9.828 -6.762 2.145 1 97.06 230 LYS A N 1
ATOM 1754 C CA . LYS A 1 230 ? -10.227 -5.375 1.903 1 97.06 230 LYS A CA 1
ATOM 1755 C C . LYS A 1 230 ? -9.164 -4.629 1.107 1 97.06 230 LYS A C 1
ATOM 1757 O O . LYS A 1 230 ? -7.965 -4.801 1.347 1 97.06 230 LYS A O 1
ATOM 1762 N N . GLN A 1 231 ? -9.602 -3.834 0.212 1 96.88 231 GLN A N 1
ATOM 1763 C CA . GLN A 1 231 ? -8.688 -3.008 -0.574 1 96.88 231 GLN A CA 1
ATOM 1764 C C . GLN A 1 231 ? -8.078 -1.898 0.277 1 96.88 231 GLN A C 1
ATOM 1766 O O . GLN A 1 231 ? -6.895 -1.591 0.149 1 96.88 231 GLN A O 1
ATOM 1771 N N . ASN A 1 232 ? -8.93 -1.234 1.172 1 96.31 232 ASN A N 1
ATOM 1772 C CA . ASN A 1 232 ? -8.539 -0.124 2.035 1 96.31 232 ASN A CA 1
ATOM 1773 C C . ASN A 1 232 ? -8.008 1.054 1.224 1 96.31 232 ASN A C 1
ATOM 1775 O O . ASN A 1 232 ? -8.656 1.508 0.28 1 96.31 232 ASN A O 1
ATOM 1779 N N . ALA A 1 233 ? -6.867 1.601 1.562 1 96.31 233 ALA A N 1
ATOM 1780 C CA . ALA A 1 233 ? -6.383 2.857 0.995 1 96.31 233 ALA A CA 1
ATOM 1781 C C . ALA A 1 233 ? -5.676 2.621 -0.335 1 96.31 233 ALA A C 1
ATOM 1783 O O . ALA A 1 233 ? -5.289 3.572 -1.018 1 96.31 233 ALA A O 1
ATOM 1784 N N . ARG A 1 234 ? -5.559 1.406 -0.769 1 96.69 234 ARG A N 1
ATOM 1785 C CA . ARG A 1 234 ? -4.777 1.093 -1.961 1 96.69 234 ARG A CA 1
ATOM 1786 C C . ARG A 1 234 ? -5.527 1.487 -3.229 1 96.69 234 ARG A C 1
ATOM 1788 O O . ARG A 1 234 ? -6.762 1.478 -3.254 1 96.69 234 ARG A O 1
ATOM 1795 N N . VAL A 1 235 ? -4.75 1.819 -4.203 1 96.56 235 VAL A N 1
ATOM 1796 C CA . VAL A 1 235 ? -5.25 2.027 -5.559 1 96.56 235 VAL A CA 1
ATOM 1797 C C . VAL A 1 235 ? -4.852 0.85 -6.441 1 96.56 235 VAL A C 1
ATOM 1799 O O . VAL A 1 235 ? -3.717 0.37 -6.375 1 96.56 235 VAL A O 1
ATOM 1802 N N . VAL A 1 236 ? -5.793 0.351 -7.137 1 98.12 236 VAL A N 1
ATOM 1803 C CA . VAL A 1 236 ? -5.496 -0.65 -8.156 1 98.12 236 VAL A CA 1
ATOM 1804 C C . VAL A 1 236 ? -5.328 0.028 -9.516 1 98.12 236 VAL A C 1
ATOM 1806 O O . VAL A 1 236 ? -6.211 0.759 -9.961 1 98.12 236 VAL A O 1
ATOM 1809 N N . LEU A 1 237 ? -4.164 -0.214 -10.133 1 98.31 237 LEU A N 1
ATOM 1810 C CA . LEU A 1 237 ? -3.82 0.459 -11.383 1 98.31 237 LEU A CA 1
ATOM 1811 C C . LEU A 1 237 ? -4.031 -0.467 -12.57 1 98.31 237 LEU A C 1
ATOM 1813 O O . LEU A 1 237 ? -4.008 -1.691 -12.43 1 98.31 237 LEU A O 1
ATOM 1817 N N . THR A 1 238 ? -4.305 0.113 -13.68 1 97.88 238 THR A N 1
ATOM 1818 C CA . THR A 1 238 ? -4.41 -0.623 -14.938 1 97.88 238 THR A CA 1
ATOM 1819 C C . THR A 1 238 ? -3.668 0.106 -16.047 1 97.88 238 THR A C 1
ATOM 1821 O O . THR A 1 238 ? -3.584 1.336 -16.047 1 97.88 238 THR A O 1
ATOM 1824 N N . ASN A 1 239 ? -3.023 -0.658 -16.891 1 93.5 239 ASN A N 1
ATOM 1825 C CA . ASN A 1 239 ? -2.484 -0.08 -18.125 1 93.5 239 ASN A CA 1
ATOM 1826 C C . ASN A 1 239 ? -3.387 -0.366 -19.312 1 93.5 239 ASN A C 1
ATOM 1828 O O . ASN A 1 239 ? -4.254 -1.239 -19.25 1 93.5 239 ASN A O 1
ATOM 1832 N N . ASP A 1 240 ? -3.453 0.585 -20.312 1 76.88 240 ASP A N 1
ATOM 1833 C CA . ASP A 1 240 ? -4.199 0.364 -21.562 1 76.88 240 ASP A CA 1
ATOM 1834 C C . ASP A 1 240 ? -3.299 -0.223 -22.641 1 76.88 240 ASP A C 1
ATOM 1836 O O . ASP A 1 240 ? -2.088 0.007 -22.641 1 76.88 240 ASP A O 1
ATOM 1840 N N . MET B 1 1 ? -32.656 -13.703 63.625 1 27.25 1 MET B N 1
ATOM 1841 C CA . MET B 1 1 ? -32.156 -12.547 62.906 1 27.25 1 MET B CA 1
ATOM 1842 C C . MET B 1 1 ? -30.656 -12.688 62.656 1 27.25 1 MET B C 1
ATOM 1844 O O . MET B 1 1 ? -29.844 -12.359 63.531 1 27.25 1 MET B O 1
ATOM 1848 N N . LYS B 1 2 ? -30.297 -13.906 61.969 1 34.72 2 LYS B N 1
ATOM 1849 C CA . LYS B 1 2 ? -28.938 -14.305 61.594 1 34.72 2 LYS B CA 1
ATOM 1850 C C . LYS B 1 2 ? -28.234 -13.211 60.781 1 34.72 2 LYS B C 1
ATOM 1852 O O . LYS B 1 2 ? -28.75 -12.773 59.75 1 34.72 2 LYS B O 1
ATOM 1857 N N . LYS B 1 3 ? -27.484 -12.281 61.469 1 35.56 3 LYS B N 1
ATOM 1858 C CA . LYS B 1 3 ? -26.641 -11.211 60.938 1 35.56 3 LYS B CA 1
ATOM 1859 C C . LYS B 1 3 ? -25.656 -11.75 59.906 1 35.56 3 LYS B C 1
ATOM 1861 O O . LYS B 1 3 ? -24.766 -12.531 60.25 1 35.56 3 LYS B O 1
ATOM 1866 N N . THR B 1 4 ? -26.094 -12.094 58.688 1 36.31 4 THR B N 1
ATOM 1867 C CA . THR B 1 4 ? -25.203 -12.469 57.594 1 36.31 4 THR B CA 1
ATOM 1868 C C . THR B 1 4 ? -24.219 -11.344 57.281 1 36.31 4 THR B C 1
ATOM 1870 O O . THR B 1 4 ? -24.625 -10.219 57 1 36.31 4 THR B O 1
ATOM 1873 N N . PHE B 1 5 ? -23.031 -11.336 57.938 1 34.72 5 PHE B N 1
ATOM 1874 C CA . PHE B 1 5 ? -21.891 -10.461 57.656 1 34.72 5 PHE B CA 1
ATOM 1875 C C . PHE B 1 5 ? -21.469 -10.586 56.188 1 34.72 5 PHE B C 1
ATOM 1877 O O . PHE B 1 5 ? -21.156 -11.68 55.719 1 34.72 5 PHE B O 1
ATOM 1884 N N . ILE B 1 6 ? -22.016 -9.734 55.312 1 34.44 6 ILE B N 1
ATOM 1885 C CA . ILE B 1 6 ? -21.641 -9.609 53.906 1 34.44 6 ILE B CA 1
ATOM 1886 C C . ILE B 1 6 ? -20.203 -9.109 53.812 1 34.44 6 ILE B C 1
ATOM 1888 O O . ILE B 1 6 ? -19.875 -8.031 54.312 1 34.44 6 ILE B O 1
ATOM 1892 N N . ALA B 1 7 ? -19.141 -9.984 53.781 1 36.16 7 ALA B N 1
ATOM 1893 C CA . ALA B 1 7 ? -17.766 -9.672 53.438 1 36.16 7 ALA B CA 1
ATOM 1894 C C . ALA B 1 7 ? -17.688 -8.953 52.094 1 36.16 7 ALA B C 1
ATOM 1896 O O . ALA B 1 7 ? -18.109 -9.492 51.062 1 36.16 7 ALA B O 1
ATOM 1897 N N . ALA B 1 8 ? -17.688 -7.578 52.125 1 33.69 8 ALA B N 1
ATOM 1898 C CA . ALA B 1 8 ? -17.422 -6.711 51 1 33.69 8 ALA B CA 1
ATOM 1899 C C . ALA B 1 8 ? -16 -6.922 50.469 1 33.69 8 ALA B C 1
ATOM 1901 O O . ALA B 1 8 ? -15.023 -6.715 51.188 1 33.69 8 ALA B O 1
ATOM 1902 N N . SER B 1 9 ? -15.773 -7.992 49.688 1 34.84 9 SER B N 1
ATOM 1903 C CA . SER B 1 9 ? -14.484 -8.141 49 1 34.84 9 SER B CA 1
ATOM 1904 C C . SER B 1 9 ? -14.141 -6.91 48.188 1 34.84 9 SER B C 1
ATOM 1906 O O . SER B 1 9 ? -14.93 -6.484 47.344 1 34.84 9 SER B O 1
ATOM 1908 N N . LEU B 1 10 ? -13.352 -5.98 48.781 1 33.03 10 LEU B N 1
ATOM 1909 C CA . LEU B 1 10 ? -12.75 -4.852 48.062 1 33.03 10 LEU B CA 1
ATOM 1910 C C . LEU B 1 10 ? -11.867 -5.328 46.938 1 33.03 10 LEU B C 1
ATOM 1912 O O . LEU B 1 10 ? -10.852 -5.984 47.156 1 33.03 10 LEU B O 1
ATOM 1916 N N . MET B 1 11 ? -12.445 -5.73 45.812 1 31.86 11 MET B N 1
ATOM 1917 C CA . MET B 1 11 ? -11.633 -5.949 44.625 1 31.86 11 MET B CA 1
ATOM 1918 C C . MET B 1 11 ? -10.859 -4.684 44.25 1 31.86 11 MET B C 1
ATOM 1920 O O . MET B 1 11 ? -11.461 -3.639 44 1 31.86 11 MET B O 1
ATOM 1924 N N . ILE B 1 12 ? -9.664 -4.512 44.781 1 34.59 12 ILE B N 1
ATOM 1925 C CA . ILE B 1 12 ? -8.727 -3.48 44.344 1 34.59 12 ILE B CA 1
ATOM 1926 C C . ILE B 1 12 ? -8.43 -3.643 42.844 1 34.59 12 ILE B C 1
ATOM 1928 O O . ILE B 1 12 ? -7.867 -4.656 42.438 1 34.59 12 ILE B O 1
ATOM 1932 N N . ALA B 1 13 ? -9.211 -3.025 41.969 1 35.06 13 ALA B N 1
ATOM 1933 C CA . ALA B 1 13 ? -8.867 -2.879 40.562 1 35.06 13 ALA B CA 1
ATOM 1934 C C . ALA B 1 13 ? -7.527 -2.16 40.406 1 35.06 13 ALA B C 1
ATOM 1936 O O . ALA B 1 13 ? -7.398 -0.988 40.75 1 35.06 13 ALA B O 1
ATOM 1937 N N . MET B 1 14 ? -6.434 -2.863 40.5 1 35.22 14 MET B N 1
ATOM 1938 C CA . MET B 1 14 ? -5.176 -2.287 40.031 1 35.22 14 MET B CA 1
ATOM 1939 C C . MET B 1 14 ? -5.293 -1.829 38.594 1 35.22 14 MET B C 1
ATOM 1941 O O . MET B 1 14 ? -5.422 -2.652 37.688 1 35.22 14 MET B O 1
ATOM 1945 N N . ALA B 1 15 ? -5.961 -0.717 38.375 1 34.22 15 ALA B N 1
ATOM 1946 C CA . ALA B 1 15 ? -5.801 -0.053 37.062 1 34.22 15 ALA B CA 1
ATOM 1947 C C . ALA B 1 15 ? -4.324 0.174 36.75 1 34.22 15 ALA B C 1
ATOM 1949 O O . ALA B 1 15 ? -3.674 1.025 37.375 1 34.22 15 ALA B O 1
ATOM 1950 N N . GLY B 1 16 ? -3.584 -0.845 36.469 1 35.28 16 GLY B N 1
ATOM 1951 C CA . GLY B 1 16 ? -2.297 -0.534 35.875 1 35.28 16 GLY B CA 1
ATOM 1952 C C . GLY B 1 16 ? -2.385 0.521 34.781 1 35.28 16 GLY B C 1
ATOM 1953 O O . GLY B 1 16 ? -3.242 0.441 33.906 1 35.28 16 GLY B O 1
ATOM 1954 N N . THR B 1 17 ? -2.08 1.687 35.125 1 33.47 17 THR B N 1
ATOM 1955 C CA . THR B 1 17 ? -1.827 2.693 34.094 1 33.47 17 THR B CA 1
ATOM 1956 C C . THR B 1 17 ? -0.996 2.111 32.938 1 33.47 17 THR B C 1
ATOM 1958 O O . THR B 1 17 ? 0.155 1.719 33.156 1 33.47 17 THR B O 1
ATOM 1961 N N . VAL B 1 18 ? -1.456 1.35 32.125 1 36.41 18 VAL B N 1
ATOM 1962 C CA . VAL B 1 18 ? -0.756 1.219 30.859 1 36.41 18 VAL B CA 1
ATOM 1963 C C . VAL B 1 18 ? -0.204 2.576 30.422 1 36.41 18 VAL B C 1
ATOM 1965 O O . VAL B 1 18 ? -0.967 3.496 30.125 1 36.41 18 VAL B O 1
ATOM 1968 N N . GLN B 1 19 ? 0.807 3.094 31.094 1 37.78 19 GLN B N 1
ATOM 1969 C CA . GLN B 1 19 ? 1.486 4.273 30.578 1 37.78 19 GLN B CA 1
ATOM 1970 C C . GLN B 1 19 ? 1.642 4.188 29.062 1 37.78 19 GLN B C 1
ATOM 1972 O O . GLN B 1 19 ? 2.229 3.232 28.531 1 37.78 19 GLN B O 1
ATOM 1977 N N . ALA B 1 20 ? 0.759 4.551 28.359 1 50.03 20 ALA B N 1
ATOM 1978 C CA . ALA B 1 20 ? 1.083 4.703 26.953 1 50.03 20 ALA B CA 1
ATOM 1979 C C . ALA B 1 20 ? 2.562 5.023 26.75 1 50.03 20 ALA B C 1
ATOM 1981 O O . ALA B 1 20 ? 3.076 5.984 27.328 1 50.03 20 ALA B O 1
ATOM 1982 N N . ALA B 1 21 ? 3.461 4.055 26.516 1 58.69 21 ALA B N 1
ATOM 1983 C CA . ALA B 1 21 ? 4.898 4.203 26.312 1 58.69 21 ALA B CA 1
ATOM 1984 C C . ALA B 1 21 ? 5.215 5.539 25.641 1 58.69 21 ALA B C 1
ATOM 1986 O O . ALA B 1 21 ? 4.57 5.918 24.656 1 58.69 21 ALA B O 1
ATOM 1987 N N . GLU B 1 22 ? 5.785 6.461 26.281 1 84.19 22 GLU B N 1
ATOM 1988 C CA . GLU B 1 22 ? 6.09 7.832 25.891 1 84.19 22 GLU B CA 1
ATOM 1989 C C . GLU B 1 22 ? 7.078 7.867 24.719 1 84.19 22 GLU B C 1
ATOM 1991 O O . GLU B 1 22 ? 8.094 7.172 24.75 1 84.19 22 GLU B O 1
ATOM 1996 N N . TRP B 1 23 ? 6.668 8.273 23.531 1 93.75 23 TRP B N 1
ATOM 1997 C CA . TRP B 1 23 ? 7.543 8.453 22.375 1 93.75 23 TRP B CA 1
ATOM 1998 C C . TRP B 1 23 ? 7.883 9.93 22.188 1 93.75 23 TRP B C 1
ATOM 2000 O O . TRP B 1 23 ? 7.211 10.805 22.734 1 93.75 23 TRP B O 1
ATOM 2010 N N . GLY B 1 24 ? 9.008 10.18 21.562 1 95.5 24 GLY B N 1
ATOM 2011 C CA . GLY B 1 24 ? 9.484 11.5 21.172 1 95.5 24 GLY B CA 1
ATOM 2012 C C . GLY B 1 24 ? 10.383 11.461 19.953 1 95.5 24 GLY B C 1
ATOM 2013 O O . GLY B 1 24 ? 10.328 10.523 19.156 1 95.5 24 GLY B O 1
ATOM 2014 N N . TYR B 1 25 ? 11.148 12.516 19.719 1 96.38 25 TYR B N 1
ATOM 2015 C CA . TYR B 1 25 ? 11.914 12.594 18.469 1 96.38 25 TYR B CA 1
ATOM 2016 C C . TYR B 1 25 ? 13.406 12.547 18.75 1 96.38 25 TYR B C 1
ATOM 2018 O O . TYR B 1 25 ? 14.219 12.641 17.828 1 96.38 25 TYR B O 1
ATOM 2026 N N . LYS B 1 26 ? 13.727 12.414 20.016 1 93.25 26 LYS B N 1
ATOM 2027 C CA . LYS B 1 26 ? 15.148 12.461 20.344 1 93.25 26 LYS B CA 1
ATOM 2028 C C . LYS B 1 26 ? 15.523 11.344 21.312 1 93.25 26 LYS B C 1
ATOM 2030 O O . LYS B 1 26 ? 14.68 10.852 22.047 1 93.25 26 LYS B O 1
ATOM 2035 N N . GLY B 1 27 ? 16.719 10.945 21.188 1 93.31 27 GLY B N 1
ATOM 2036 C CA . GLY B 1 27 ? 17.281 10.039 22.172 1 93.31 27 GLY B CA 1
ATOM 2037 C C . GLY B 1 27 ? 16.609 8.672 22.172 1 93.31 27 GLY B C 1
ATOM 2038 O O . GLY B 1 27 ? 16.297 8.125 21.125 1 93.31 27 GLY B O 1
ATOM 2039 N N . ASP B 1 28 ? 16.359 8.195 23.344 1 93.44 28 ASP B N 1
ATOM 2040 C CA . ASP B 1 28 ? 15.844 6.84 23.531 1 93.44 28 ASP B CA 1
ATOM 2041 C C . ASP B 1 28 ? 14.359 6.766 23.188 1 93.44 28 ASP B C 1
ATOM 2043 O O . ASP B 1 28 ? 13.797 5.676 23.078 1 93.44 28 ASP B O 1
ATOM 2047 N N . LYS B 1 29 ? 13.828 7.867 22.953 1 94.94 29 LYS B N 1
ATOM 2048 C CA . LYS B 1 29 ? 12.406 7.91 22.594 1 94.94 29 LYS B CA 1
ATOM 2049 C C . LYS B 1 29 ? 12.211 8.266 21.125 1 94.94 29 LYS B C 1
ATOM 2051 O O . LYS B 1 29 ? 11.086 8.461 20.672 1 94.94 29 LYS B O 1
ATOM 2056 N N . GLY B 1 30 ? 13.32 8.336 20.438 1 96.62 30 GLY B N 1
ATOM 2057 C CA . GLY B 1 30 ? 13.289 8.781 19.047 1 96.62 30 GLY B CA 1
ATOM 2058 C C . GLY B 1 30 ? 12.773 7.723 18.094 1 96.62 30 GLY B C 1
ATOM 2059 O O . GLY B 1 30 ? 12.492 6.594 18.5 1 96.62 30 GLY B O 1
ATOM 2060 N N . PRO B 1 31 ? 12.625 8.117 16.844 1 97 31 PRO B N 1
ATOM 2061 C CA . PRO B 1 31 ? 11.992 7.27 15.836 1 97 31 PRO B CA 1
ATOM 2062 C C . PRO B 1 31 ? 12.641 5.891 15.734 1 97 31 PRO B C 1
ATOM 2064 O O . PRO B 1 31 ? 11.961 4.902 15.453 1 97 31 PRO B O 1
ATOM 2067 N N . GLU B 1 32 ? 13.914 5.812 15.992 1 96.31 32 GLU B N 1
ATOM 2068 C CA . GLU B 1 32 ? 14.609 4.531 15.914 1 96.31 32 GLU B CA 1
ATOM 2069 C C . GLU B 1 32 ? 14.07 3.545 16.953 1 96.31 32 GLU B C 1
ATOM 2071 O O . GLU B 1 32 ? 14.266 2.334 16.812 1 96.31 32 GLU B O 1
ATOM 2076 N N . HIS B 1 33 ? 13.422 4.062 17.938 1 97.12 33 HIS B N 1
ATOM 2077 C CA . HIS B 1 33 ? 12.953 3.221 19.031 1 97.12 33 HIS B CA 1
ATOM 2078 C C . HIS B 1 33 ? 11.43 3.139 19.047 1 97.12 33 HIS B C 1
ATOM 2080 O O . HIS B 1 33 ? 10.844 2.553 19.953 1 97.12 33 HIS B O 1
ATOM 2086 N N . TRP B 1 34 ? 10.758 3.701 18.062 1 98.06 34 TRP B N 1
ATOM 2087 C CA . TRP B 1 34 ? 9.297 3.742 18.062 1 98.06 34 TRP B CA 1
ATOM 2088 C C . TRP B 1 34 ? 8.711 2.34 17.906 1 98.06 34 TRP B C 1
ATOM 2090 O O . TRP B 1 34 ? 7.559 2.1 18.281 1 98.06 34 TRP B O 1
ATOM 2100 N N . GLY B 1 35 ? 9.484 1.413 17.359 1 96.56 35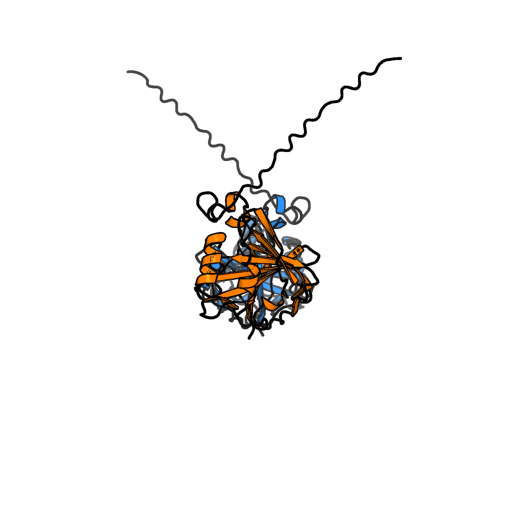 GLY B N 1
ATOM 2101 C CA . GLY B 1 35 ? 9.047 0.027 17.281 1 96.56 35 GLY B CA 1
ATOM 2102 C C . GLY B 1 35 ? 8.781 -0.585 18.656 1 96.56 35 GLY B C 1
ATOM 2103 O O . GLY B 1 35 ? 7.973 -1.506 18.781 1 96.56 35 GLY B O 1
ATOM 2104 N N . ASP B 1 36 ? 9.461 -0.083 19.656 1 96 36 ASP B N 1
ATOM 2105 C CA . ASP B 1 36 ? 9.297 -0.577 21.016 1 96 36 ASP B CA 1
ATOM 2106 C C . ASP B 1 36 ? 7.953 -0.137 21.609 1 96 36 ASP B C 1
ATOM 2108 O O . ASP B 1 36 ? 7.441 -0.763 22.531 1 96 36 ASP B O 1
ATOM 2112 N N . VAL B 1 37 ? 7.492 0.946 21 1 94.88 37 VAL B N 1
ATOM 2113 C CA . VAL B 1 37 ? 6.227 1.507 21.453 1 94.88 37 VAL B CA 1
ATOM 2114 C C . VAL B 1 37 ? 5.078 0.936 20.625 1 94.88 37 VAL B C 1
ATOM 2116 O O . VAL B 1 37 ? 4.031 0.582 21.172 1 94.88 37 VAL B O 1
ATOM 2119 N N . ALA B 1 38 ? 5.27 0.876 19.453 1 96.31 38 ALA B N 1
ATOM 2120 C CA . ALA B 1 38 ? 4.312 0.349 18.484 1 96.31 38 ALA B CA 1
ATOM 2121 C C . ALA B 1 38 ? 5.02 -0.462 17.391 1 96.31 38 ALA B C 1
ATOM 2123 O O . ALA B 1 38 ? 5.715 0.098 16.547 1 96.31 38 ALA B O 1
ATOM 2124 N N . LYS B 1 39 ? 4.75 -1.699 17.391 1 95.5 39 LYS B N 1
ATOM 2125 C CA . LYS B 1 39 ? 5.504 -2.637 16.562 1 95.5 39 LYS B CA 1
ATOM 2126 C C . LYS B 1 39 ? 5.434 -2.25 15.086 1 95.5 39 LYS B C 1
ATOM 2128 O O . LYS B 1 39 ? 6.395 -2.441 14.336 1 95.5 39 LYS B O 1
ATOM 2133 N N . GLU B 1 40 ? 4.371 -1.712 14.672 1 96.69 40 GLU B N 1
ATOM 2134 C CA . GLU B 1 40 ? 4.164 -1.388 13.266 1 96.69 40 GLU B CA 1
ATOM 2135 C C . GLU B 1 40 ? 5.148 -0.32 12.789 1 96.69 40 GLU B C 1
ATOM 2137 O O . GLU B 1 40 ? 5.465 -0.245 11.602 1 96.69 40 GLU B O 1
ATOM 2142 N N . CYS B 1 41 ? 5.645 0.479 13.719 1 98.06 41 CYS B N 1
ATOM 2143 C CA . CYS B 1 41 ? 6.621 1.5 13.359 1 98.06 41 CYS B CA 1
ATOM 2144 C C . CYS B 1 41 ? 7.914 0.867 12.859 1 98.06 41 CYS B C 1
ATOM 2146 O O . CYS B 1 41 ? 8.672 1.498 12.117 1 98.06 41 CYS B O 1
ATOM 2148 N N . ALA B 1 42 ? 8.062 -0.355 13.234 1 96.5 42 ALA B N 1
ATOM 2149 C CA . ALA B 1 42 ? 9.312 -1.02 12.859 1 96.5 42 ALA B CA 1
ATOM 2150 C C . ALA B 1 42 ? 9.07 -2.049 11.758 1 96.5 42 ALA B C 1
ATOM 2152 O O . ALA B 1 42 ? 9.961 -2.312 10.945 1 96.5 42 ALA B O 1
ATOM 2153 N N . THR B 1 43 ? 7.906 -2.559 11.633 1 95.88 43 THR B N 1
ATOM 2154 C CA . THR B 1 43 ? 7.719 -3.748 10.812 1 95.88 43 THR B CA 1
ATOM 2155 C C . THR B 1 43 ? 6.855 -3.432 9.594 1 95.88 43 THR B C 1
ATOM 2157 O O . THR B 1 43 ? 6.801 -4.215 8.648 1 95.88 43 THR B O 1
ATOM 2160 N N . GLY B 1 44 ? 6.102 -2.309 9.609 1 97.44 44 GLY B N 1
ATOM 2161 C CA . GLY B 1 44 ? 5.246 -1.956 8.484 1 97.44 44 GLY B CA 1
ATOM 2162 C C . GLY B 1 44 ? 6 -1.818 7.176 1 97.44 44 GLY B C 1
ATOM 2163 O O . GLY B 1 44 ? 7.152 -1.382 7.16 1 97.44 44 GLY B O 1
ATOM 2164 N N . LYS B 1 45 ? 5.352 -2.127 6.074 1 98.12 45 LYS B N 1
ATOM 2165 C CA . LYS B 1 45 ? 5.996 -2.084 4.766 1 98.12 45 LYS B CA 1
ATOM 2166 C C . LYS B 1 45 ? 5.477 -0.915 3.932 1 98.12 45 LYS B C 1
ATOM 2168 O O . LYS B 1 45 ? 6.016 -0.618 2.865 1 98.12 45 LYS B O 1
ATOM 2173 N N . ASN B 1 46 ? 4.449 -0.286 4.43 1 98.56 46 ASN B N 1
ATOM 2174 C CA . ASN B 1 46 ? 3.84 0.86 3.766 1 98.56 46 ASN B CA 1
ATOM 2175 C C . ASN B 1 46 ? 3.852 2.098 4.66 1 98.56 46 ASN B C 1
ATOM 2177 O O . ASN B 1 46 ? 2.82 2.746 4.844 1 98.56 46 ASN B O 1
ATOM 2181 N N . GLN B 1 47 ? 5.012 2.391 5.168 1 98.75 47 GLN B N 1
ATOM 2182 C CA . GLN B 1 47 ? 5.164 3.434 6.176 1 98.75 47 GLN B CA 1
ATOM 2183 C C . GLN B 1 47 ? 5.418 4.793 5.531 1 98.75 47 GLN B C 1
ATOM 2185 O O . GLN B 1 47 ? 5.875 4.867 4.391 1 98.75 47 GLN B O 1
ATOM 2190 N N . SER B 1 48 ? 5.02 5.82 6.238 1 98.81 48 SER B N 1
ATOM 2191 C CA . SER B 1 48 ? 5.242 7.219 5.891 1 98.81 48 SER B CA 1
ATOM 2192 C C . SER B 1 48 ? 6.105 7.918 6.938 1 98.81 48 SER B C 1
ATOM 2194 O O . SER B 1 48 ? 6.145 7.5 8.094 1 98.81 48 SER B O 1
ATOM 2196 N N . PRO B 1 49 ? 6.82 8.953 6.555 1 98.88 49 PRO B N 1
ATOM 2197 C CA . PRO B 1 49 ? 6.84 9.641 5.262 1 98.88 49 PRO B CA 1
ATOM 2198 C C . PRO B 1 49 ? 7.773 8.977 4.254 1 98.88 49 PRO B C 1
ATOM 2200 O O . PRO B 1 49 ? 8.562 8.102 4.621 1 98.88 49 PRO B O 1
ATOM 2203 N N . ILE B 1 50 ? 7.602 9.352 2.988 1 98.88 50 ILE B N 1
ATOM 2204 C CA . ILE B 1 50 ? 8.508 8.836 1.969 1 98.88 50 ILE B CA 1
ATOM 2205 C C . ILE B 1 50 ? 9.117 9.992 1.186 1 98.88 50 ILE B C 1
ATOM 2207 O O . ILE B 1 50 ? 8.75 11.156 1.395 1 98.88 50 ILE B O 1
ATOM 2211 N N . ASP B 1 51 ? 10.188 9.648 0.432 1 98.81 51 ASP B N 1
ATOM 2212 C CA . ASP B 1 51 ? 10.695 10.547 -0.604 1 98.81 51 ASP B CA 1
ATOM 2213 C C . ASP B 1 51 ? 9.953 10.336 -1.921 1 98.81 51 ASP B C 1
ATOM 2215 O O . ASP B 1 51 ? 10.094 9.289 -2.561 1 98.81 51 ASP B O 1
ATOM 2219 N N . ILE B 1 52 ? 9.148 11.273 -2.254 1 98.56 52 ILE B N 1
ATOM 2220 C CA . ILE B 1 52 ? 8.383 11.188 -3.492 1 98.56 52 ILE B CA 1
ATOM 2221 C C . ILE B 1 52 ? 9.312 11.406 -4.688 1 98.56 52 ILE B C 1
ATOM 2223 O O . ILE B 1 52 ? 9.766 12.531 -4.934 1 98.56 52 ILE B O 1
ATOM 2227 N N . LYS B 1 53 ? 9.625 10.258 -5.16 1 94.06 53 LYS B N 1
ATOM 2228 C CA . LYS B 1 53 ? 10.445 10.227 -6.363 1 94.06 53 LYS B CA 1
ATOM 2229 C C . LYS B 1 53 ? 10 9.117 -7.309 1 94.06 53 LYS B C 1
ATOM 2231 O O . LYS B 1 53 ? 9.336 8.164 -6.887 1 94.06 53 LYS B O 1
ATOM 2236 N N . ASP B 1 54 ? 10.039 9.117 -8.586 1 90.94 54 ASP B N 1
ATOM 2237 C CA . ASP B 1 54 ? 9.672 8.117 -9.578 1 90.94 54 ASP B CA 1
ATOM 2238 C C . ASP B 1 54 ? 8.156 7.941 -9.641 1 90.94 54 ASP B C 1
ATOM 2240 O O . ASP B 1 54 ? 7.648 6.824 -9.516 1 90.94 54 ASP B O 1
ATOM 2244 N N . VAL B 1 55 ? 7.527 8.961 -9.797 1 96.81 55 VAL B N 1
ATOM 2245 C CA . VAL B 1 55 ? 6.066 8.992 -9.758 1 96.81 55 VAL B CA 1
ATOM 2246 C C . VAL B 1 55 ? 5.504 8.445 -11.062 1 96.81 55 VAL B C 1
ATOM 2248 O O . VAL B 1 55 ? 6.176 8.477 -12.102 1 96.81 55 VAL B O 1
ATOM 2251 N N . VAL B 1 56 ? 4.336 7.93 -11.07 1 96.81 56 VAL B N 1
ATOM 2252 C CA . VAL B 1 56 ? 3.627 7.379 -12.219 1 96.81 56 VAL B CA 1
ATOM 2253 C C . VAL B 1 56 ? 2.391 8.227 -12.516 1 96.81 56 VAL B C 1
ATOM 2255 O O . VAL B 1 56 ? 1.576 8.477 -11.625 1 96.81 56 VAL B O 1
ATOM 2258 N N . ASP B 1 57 ? 2.309 8.711 -13.766 1 97.12 57 ASP B N 1
ATOM 2259 C CA . ASP B 1 57 ? 1.123 9.461 -14.172 1 97.12 57 ASP B CA 1
ATOM 2260 C C . ASP B 1 57 ? -0.118 8.57 -14.172 1 97.12 57 ASP B C 1
ATOM 2262 O O . ASP B 1 57 ? -0.088 7.457 -14.688 1 97.12 57 ASP B O 1
ATOM 2266 N N . ALA B 1 58 ? -1.196 9.055 -13.578 1 97.44 58 ALA B N 1
ATOM 2267 C CA . ALA B 1 58 ? -2.441 8.297 -13.5 1 97.44 58 ALA B CA 1
ATOM 2268 C C . ALA B 1 58 ? -3.652 9.211 -13.656 1 97.44 58 ALA B C 1
ATOM 2270 O O . ALA B 1 58 ? -3.555 10.422 -13.438 1 97.44 58 ALA B O 1
ATOM 2271 N N . GLU B 1 59 ? -4.734 8.641 -14.07 1 95.31 59 GLU B N 1
ATOM 2272 C CA . GLU B 1 59 ? -5.996 9.367 -14.172 1 95.31 59 GLU B CA 1
ATOM 2273 C C . GLU B 1 59 ? -6.695 9.445 -12.812 1 95.31 59 GLU B C 1
ATOM 2275 O O . GLU B 1 59 ? -7.719 8.797 -12.602 1 95.31 59 GLU B O 1
ATOM 2280 N N . LEU B 1 60 ? -6.191 10.305 -12.07 1 94.5 60 LEU B N 1
ATOM 2281 C CA . LEU B 1 60 ? -6.715 10.469 -10.719 1 94.5 60 LEU B CA 1
ATOM 2282 C C . LEU B 1 60 ? -7.848 11.492 -10.695 1 94.5 60 LEU B C 1
ATOM 2284 O O . LEU B 1 60 ? -7.789 12.508 -11.398 1 94.5 60 LEU B O 1
ATOM 2288 N N . MET B 1 61 ? -8.812 11.234 -9.891 1 88.5 61 MET B N 1
ATOM 2289 C CA . MET B 1 61 ? -9.898 12.195 -9.688 1 88.5 61 MET B CA 1
ATOM 2290 C C . MET B 1 61 ? -9.414 13.391 -8.875 1 88.5 61 MET B C 1
ATOM 2292 O O . MET B 1 61 ? -8.578 13.242 -7.988 1 88.5 61 MET B O 1
ATOM 2296 N N . PRO B 1 62 ? -10 14.531 -9.242 1 87.44 62 PRO B N 1
ATOM 2297 C CA . PRO B 1 62 ? -9.656 15.688 -8.414 1 87.44 62 PRO B CA 1
ATOM 2298 C C . PRO B 1 62 ? -10.078 15.523 -6.957 1 87.44 62 PRO B C 1
ATOM 2300 O O . PRO B 1 62 ? -11.078 14.859 -6.672 1 87.44 62 PRO B O 1
ATOM 2303 N N . LEU B 1 63 ? -9.273 16.109 -6.105 1 91.81 63 LEU B N 1
ATOM 2304 C CA . LEU B 1 63 ? -9.703 16.219 -4.715 1 91.81 63 LEU B CA 1
ATOM 2305 C C . LEU B 1 63 ? -10.828 17.25 -4.574 1 91.81 63 LEU B C 1
ATOM 2307 O O . LEU B 1 63 ? -10.719 18.359 -5.082 1 91.81 63 LEU B O 1
ATOM 2311 N N . ASN B 1 64 ? -11.984 16.828 -4.129 1 96 64 ASN B N 1
ATOM 2312 C CA . ASN B 1 64 ? -13.047 17.781 -3.838 1 96 64 ASN B CA 1
ATOM 2313 C C . ASN B 1 64 ? -13.016 18.234 -2.379 1 96 64 ASN B C 1
ATOM 2315 O O . ASN B 1 64 ? -13.703 17.656 -1.533 1 96 64 ASN B O 1
ATOM 2319 N N . ILE B 1 65 ? -12.266 19.266 -2.148 1 98.12 65 ILE B N 1
ATOM 2320 C CA . ILE B 1 65 ? -12.086 19.781 -0.792 1 98.12 65 ILE B CA 1
ATOM 2321 C C . ILE B 1 65 ? -13.07 20.922 -0.535 1 98.12 65 ILE B C 1
ATOM 2323 O O . ILE B 1 65 ? -13 21.953 -1.194 1 98.12 65 ILE B O 1
ATOM 2327 N N . GLU B 1 66 ? -13.922 20.672 0.378 1 98.06 66 GLU B N 1
ATOM 2328 C CA . GLU B 1 66 ? -14.906 21.672 0.796 1 98.06 66 GLU B CA 1
ATOM 2329 C C . GLU B 1 66 ? -14.734 22.031 2.268 1 98.06 66 GLU B C 1
ATOM 2331 O O . GLU B 1 66 ? -15.633 21.812 3.078 1 98.06 66 GLU B O 1
ATOM 2336 N N . TYR B 1 67 ? -13.633 22.641 2.535 1 98.44 67 TYR B N 1
ATOM 2337 C CA . TYR B 1 67 ? -13.391 23.156 3.879 1 98.44 67 TYR B CA 1
ATOM 2338 C C . TYR B 1 67 ? -14.094 24.484 4.098 1 98.44 67 TYR B C 1
ATOM 2340 O O . TYR B 1 67 ? -13.57 25.531 3.738 1 98.44 67 TYR B O 1
ATOM 2348 N N . GLN B 1 68 ? -15.203 24.469 4.773 1 98.38 68 GLN B N 1
ATOM 2349 C CA . GLN B 1 68 ? -16.031 25.656 4.953 1 98.38 68 GLN B CA 1
ATOM 2350 C C . GLN B 1 68 ? -15.945 26.172 6.387 1 98.38 68 GLN B C 1
ATOM 2352 O O . GLN B 1 68 ? -16.547 27.203 6.719 1 98.38 68 GLN B O 1
ATOM 2357 N N . GLY B 1 69 ? -15.148 25.5 7.16 1 98.56 69 GLY B N 1
ATOM 2358 C CA . GLY B 1 69 ? -15.062 25.844 8.57 1 98.56 69 GLY B CA 1
ATOM 2359 C C . GLY B 1 69 ? -13.984 26.875 8.867 1 98.56 69 GLY B C 1
ATOM 2360 O O . GLY B 1 69 ? -13.477 27.531 7.957 1 98.56 69 GLY B O 1
ATOM 2361 N N . MET B 1 70 ? -13.789 27.047 10.211 1 98.56 70 MET B N 1
ATOM 2362 C CA . MET B 1 70 ? -12.891 28.094 10.703 1 98.56 70 MET B CA 1
ATOM 2363 C C . MET B 1 70 ? -11.812 27.484 11.602 1 98.56 70 MET B C 1
ATOM 2365 O O . MET B 1 70 ? -12.07 26.516 12.32 1 98.56 70 MET B O 1
ATOM 2369 N N . VAL B 1 71 ? -10.641 28.062 11.484 1 98.75 71 VAL B N 1
ATOM 2370 C CA . VAL B 1 71 ? -9.609 27.828 12.492 1 98.75 71 VAL B CA 1
ATOM 2371 C C . VAL B 1 71 ? -9.859 28.719 13.703 1 98.75 71 VAL B C 1
ATOM 2373 O O . VAL B 1 71 ? -9.891 29.953 13.578 1 98.75 71 VAL B O 1
ATOM 2376 N N . THR B 1 72 ? -9.977 28.125 14.93 1 98.56 72 THR B N 1
ATOM 2377 C CA . T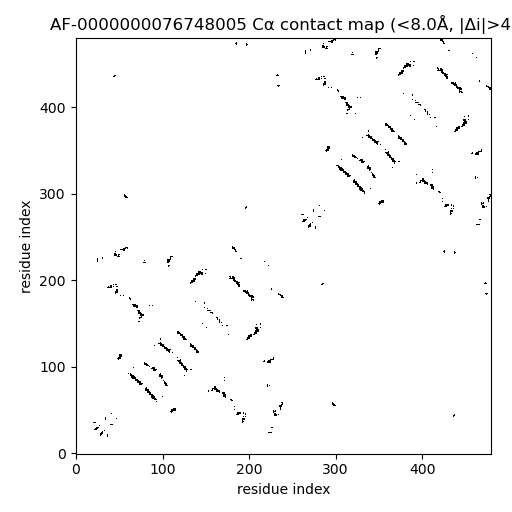HR B 1 72 ? -10.43 28.922 16.062 1 98.56 72 THR B CA 1
ATOM 2378 C C . THR B 1 72 ? -9.43 28.844 17.219 1 98.56 72 THR B C 1
ATOM 2380 O O . THR B 1 72 ? -9.539 29.594 18.188 1 98.56 72 THR B O 1
ATOM 2383 N N . GLY B 1 73 ? -8.469 27.953 17.078 1 98.44 73 GLY B N 1
ATOM 2384 C CA . GLY B 1 73 ? -7.496 27.812 18.156 1 98.44 73 GLY B CA 1
ATOM 2385 C C . GLY B 1 73 ? -6.238 27.078 17.734 1 98.44 73 GLY B C 1
ATOM 2386 O O . GLY B 1 73 ? -6.129 26.641 16.594 1 98.44 73 GLY B O 1
ATOM 2387 N N . LEU B 1 74 ? -5.316 27 18.625 1 98.62 74 LEU B N 1
ATOM 2388 C CA . LEU B 1 74 ? -4.035 26.328 18.438 1 98.62 74 LEU B CA 1
ATOM 2389 C C . LEU B 1 74 ? -3.633 25.578 19.703 1 98.62 74 LEU B C 1
ATOM 2391 O O . LEU B 1 74 ? -3.682 26.125 20.797 1 98.62 74 LEU B O 1
ATOM 2395 N N . THR B 1 75 ? -3.342 24.375 19.531 1 98.62 75 THR B N 1
ATOM 2396 C CA . THR B 1 75 ? -2.902 23.516 20.625 1 98.62 75 THR B CA 1
ATOM 2397 C C . THR B 1 75 ? -1.438 23.125 20.453 1 98.62 75 THR B C 1
ATOM 2399 O O . THR B 1 75 ? -1.008 22.781 19.359 1 98.62 75 THR B O 1
ATOM 2402 N N . ASN B 1 76 ? -0.678 23.281 21.469 1 98.38 76 ASN B N 1
ATOM 2403 C CA . ASN B 1 76 ? 0.617 22.609 21.578 1 98.38 76 ASN B CA 1
ATOM 2404 C C . ASN B 1 76 ? 0.516 21.312 22.375 1 98.38 76 ASN B C 1
ATOM 2406 O O . ASN B 1 76 ? 0.451 21.344 23.609 1 98.38 76 ASN B O 1
ATOM 2410 N N . ASN B 1 77 ? 0.538 20.203 21.703 1 96.81 77 ASN B N 1
ATOM 2411 C CA . ASN B 1 77 ? 0.267 18.953 22.391 1 96.81 77 ASN B CA 1
ATOM 2412 C C . ASN B 1 77 ? 1.554 18.297 22.891 1 96.81 77 ASN B C 1
ATOM 2414 O O . ASN B 1 77 ? 1.543 17.125 23.312 1 96.81 77 ASN B O 1
ATOM 2418 N N . GLY B 1 78 ? 2.598 19.031 22.766 1 95.38 78 GLY B N 1
ATOM 2419 C CA . GLY B 1 78 ? 3.885 18.531 23.203 1 95.38 78 GLY B CA 1
ATOM 2420 C C . GLY B 1 78 ? 4.727 17.953 22.094 1 95.38 78 GLY B C 1
ATOM 2421 O O . GLY B 1 78 ? 5.953 17.891 22.188 1 95.38 78 GLY B O 1
ATOM 2422 N N . HIS B 1 79 ? 4.117 17.547 21 1 95.62 79 HIS B N 1
ATOM 2423 C CA . HIS B 1 79 ? 4.809 16.984 19.844 1 95.62 79 HIS B CA 1
ATOM 2424 C C . HIS B 1 79 ? 4.738 17.922 18.641 1 95.62 79 HIS B C 1
ATOM 2426 O O . HIS B 1 79 ? 5.645 17.938 17.812 1 95.62 79 HIS B O 1
ATOM 2432 N N . THR B 1 80 ? 3.629 18.625 18.594 1 98 80 THR B N 1
ATOM 2433 C CA . THR B 1 80 ? 3.4 19.516 17.453 1 98 80 THR B CA 1
ATOM 2434 C C . THR B 1 80 ? 2.412 20.625 17.812 1 98 80 THR B C 1
ATOM 2436 O O . THR B 1 80 ? 1.849 20.625 18.922 1 98 80 THR B O 1
ATOM 2439 N N . LEU B 1 81 ? 2.35 21.641 16.969 1 98.56 81 LEU B N 1
ATOM 2440 C CA . LEU B 1 81 ? 1.259 22.609 16.984 1 98.56 81 LEU B CA 1
ATOM 2441 C C . LEU B 1 81 ? 0.086 22.125 16.141 1 98.56 81 LEU B C 1
ATOM 2443 O O . LEU B 1 81 ? 0.256 21.797 14.953 1 98.56 81 LEU B O 1
ATOM 2447 N N . GLN B 1 82 ? -1.068 22 16.75 1 98.75 82 GLN B N 1
ATOM 2448 C CA . GLN B 1 82 ? -2.277 21.469 16.141 1 98.75 82 GLN B CA 1
ATOM 2449 C C . GLN B 1 82 ? -3.406 22.5 16.156 1 98.75 82 GLN B C 1
ATOM 2451 O O . GLN B 1 82 ? -3.807 22.969 17.219 1 98.75 82 GLN B O 1
ATOM 2456 N N . ALA B 1 83 ? -3.924 22.844 14.992 1 98.5 83 ALA B N 1
ATOM 2457 C CA . ALA B 1 83 ? -5.004 23.828 14.898 1 98.5 83 ALA B CA 1
ATOM 2458 C C . ALA B 1 83 ? -6.332 23.219 15.336 1 98.5 83 ALA B C 1
ATOM 2460 O O . ALA B 1 83 ? -6.609 22.047 15.062 1 98.5 83 ALA B O 1
ATOM 2461 N N . VAL B 1 84 ? -7.145 24.031 15.977 1 98.25 84 VAL B N 1
ATOM 2462 C CA . VAL B 1 84 ? -8.531 23.703 16.281 1 98.25 84 VAL B CA 1
ATOM 2463 C C . VAL B 1 84 ? -9.445 24.219 15.164 1 98.25 84 VAL B C 1
ATOM 2465 O O . VAL B 1 84 ? -9.422 25.391 14.828 1 98.25 84 VAL B O 1
ATOM 2468 N N . VAL B 1 85 ? -10.18 23.281 14.625 1 98.56 85 VAL B N 1
ATOM 2469 C CA . VAL B 1 85 ? -11.055 23.656 13.523 1 98.56 85 VAL B CA 1
ATOM 2470 C C . VAL B 1 85 ? -12.508 23.422 13.914 1 98.56 85 VAL B C 1
ATOM 2472 O O . VAL B 1 85 ? -12.828 22.469 14.617 1 98.56 85 VAL B O 1
ATOM 2475 N N . GLU B 1 86 ? -13.383 24.281 13.469 1 98.25 86 GLU B N 1
ATOM 2476 C CA . GLU B 1 86 ? -14.82 24.188 13.688 1 98.25 86 GLU B CA 1
ATOM 2477 C C . GLU B 1 86 ? -15.586 24.359 12.375 1 98.25 86 GLU B C 1
ATOM 2479 O O . GLU B 1 86 ? -15.094 24.984 11.438 1 98.25 86 GLU B O 1
ATOM 2484 N N . GLY B 1 87 ? -16.766 23.734 12.312 1 98.06 87 GLY B N 1
ATOM 2485 C CA . GLY B 1 87 ? -17.594 23.828 11.125 1 98.06 87 GLY B CA 1
ATOM 2486 C C . GLY B 1 87 ? -17.453 22.625 10.211 1 98.06 87 GLY B C 1
ATOM 2487 O O . GLY B 1 87 ? -16.875 21.609 10.586 1 98.06 87 GLY B O 1
ATOM 2488 N N . ASN B 1 88 ? -18.062 22.75 9.062 1 98.06 88 ASN B N 1
ATOM 2489 C CA . ASN B 1 88 ? -18.062 21.656 8.094 1 98.06 88 ASN B CA 1
ATOM 2490 C C . ASN B 1 88 ? -16.828 21.703 7.211 1 98.06 88 ASN B C 1
ATOM 2492 O O . ASN B 1 88 ? -16.609 22.656 6.469 1 98.06 88 ASN B O 1
ATOM 2496 N N . ASN B 1 89 ? -15.992 20.734 7.352 1 98.69 89 ASN B N 1
ATOM 2497 C CA . ASN B 1 89 ? -14.773 20.609 6.562 1 98.69 89 ASN B CA 1
ATOM 2498 C C . ASN B 1 89 ? -14.68 19.234 5.902 1 98.69 89 ASN B C 1
ATOM 2500 O O . ASN B 1 89 ? -14.016 18.344 6.418 1 98.69 89 ASN B O 1
ATOM 2504 N N . ALA B 1 90 ? -15.242 19.156 4.719 1 98.44 90 ALA B N 1
ATOM 2505 C CA . ALA B 1 90 ? -15.328 17.859 4.043 1 98.44 90 ALA B CA 1
ATOM 2506 C C . ALA B 1 90 ? -14.367 17.781 2.865 1 98.44 90 ALA B C 1
ATOM 2508 O O . ALA B 1 90 ? -14.031 18.812 2.264 1 98.44 90 ALA B O 1
ATOM 2509 N N . VAL B 1 91 ? -13.922 16.609 2.648 1 98.12 91 VAL B N 1
ATOM 2510 C CA . VAL B 1 91 ? -13.195 16.312 1.418 1 98.12 91 VAL B CA 1
ATOM 2511 C C . VAL B 1 91 ? -13.688 14.977 0.853 1 98.12 91 VAL B C 1
ATOM 2513 O O . VAL B 1 91 ? -13.883 14.016 1.599 1 98.12 91 VAL B O 1
ATOM 2516 N N . THR B 1 92 ? -13.969 14.922 -0.406 1 96.12 92 THR B N 1
ATOM 2517 C CA . THR B 1 92 ? -14.398 13.688 -1.066 1 96.12 92 THR B CA 1
ATOM 2518 C C . THR B 1 92 ? -13.266 13.117 -1.92 1 96.12 92 THR B C 1
ATOM 2520 O O . THR B 1 92 ? -12.75 13.797 -2.812 1 96.12 92 THR B O 1
ATOM 2523 N N . VAL B 1 93 ? -12.93 11.906 -1.531 1 91.12 93 VAL B N 1
ATOM 2524 C CA . VAL B 1 93 ? -11.883 11.172 -2.234 1 91.12 93 VAL B CA 1
ATOM 2525 C C . VAL B 1 93 ? -12.445 9.852 -2.764 1 91.12 93 VAL B C 1
ATOM 2527 O O . VAL B 1 93 ? -12.961 9.039 -1.994 1 91.12 93 VAL B O 1
ATOM 2530 N N . ASP B 1 94 ? -12.344 9.562 -3.988 1 85 94 ASP B N 1
ATOM 2531 C CA . ASP B 1 94 ? -12.805 8.312 -4.582 1 85 94 ASP B CA 1
ATOM 2532 C C . ASP B 1 94 ? -14.273 8.062 -4.25 1 85 94 ASP B C 1
ATOM 2534 O O . ASP B 1 94 ? -14.656 6.934 -3.922 1 85 94 ASP B O 1
ATOM 2538 N N . GLY B 1 95 ? -14.992 9.117 -4.137 1 89.19 95 GLY B N 1
ATOM 2539 C CA . GLY B 1 95 ? -16.422 9 -3.893 1 89.19 95 GLY B CA 1
ATOM 2540 C C . GLY B 1 95 ? -16.766 8.844 -2.424 1 89.19 95 GLY B C 1
ATOM 2541 O O . GLY B 1 95 ? -17.938 8.711 -2.066 1 89.19 95 GLY B O 1
ATOM 2542 N N . VAL B 1 96 ? -15.766 8.844 -1.605 1 93.69 96 VAL B N 1
ATOM 2543 C CA . VAL B 1 96 ? -15.977 8.695 -0.169 1 93.69 96 VAL B CA 1
ATOM 2544 C C . VAL B 1 96 ? -15.75 10.039 0.526 1 93.69 96 VAL B C 1
ATOM 2546 O O . VAL B 1 96 ? -14.766 10.734 0.244 1 93.69 96 VAL B O 1
ATOM 2549 N N . GLU B 1 97 ? -16.656 10.344 1.436 1 97.56 97 GLU B N 1
ATOM 2550 C CA . GLU B 1 97 ? -16.531 11.594 2.172 1 97.56 97 GLU B CA 1
ATOM 2551 C C . GLU B 1 97 ? -15.688 11.422 3.428 1 97.56 97 GLU B C 1
ATOM 2553 O O . GLU B 1 97 ? -15.898 10.484 4.199 1 97.56 97 GLU B O 1
ATOM 2558 N N . PHE B 1 98 ? -14.773 12.242 3.58 1 98.56 98 PHE B N 1
ATOM 2559 C CA . PHE B 1 98 ? -13.969 12.406 4.785 1 98.56 98 PHE B CA 1
ATOM 2560 C C . PHE B 1 98 ? -14.219 13.773 5.418 1 98.56 98 PHE B C 1
ATOM 2562 O O . PHE B 1 98 ? -14.617 14.719 4.734 1 98.56 98 PHE B O 1
ATOM 2569 N N . ASN B 1 99 ? -13.93 13.828 6.715 1 98.75 99 ASN B N 1
ATOM 2570 C CA . ASN B 1 99 ? -14.047 15.086 7.438 1 98.75 99 ASN B CA 1
ATOM 2571 C C . ASN B 1 99 ? -12.758 15.438 8.172 1 98.75 99 ASN B C 1
ATOM 2573 O O . ASN B 1 99 ? -12.117 14.57 8.766 1 98.75 99 ASN B O 1
ATOM 2577 N N . LEU B 1 100 ? -12.492 16.688 8.055 1 98.75 100 LEU B N 1
ATOM 2578 C CA . LEU B 1 100 ? -11.273 17.156 8.695 1 98.75 100 LEU B CA 1
ATOM 2579 C C . LEU B 1 100 ? -11.383 17.078 10.211 1 98.75 100 LEU B C 1
ATOM 2581 O O . LEU B 1 100 ? -12.266 17.672 10.812 1 98.75 100 LEU B O 1
ATOM 2585 N N . ALA B 1 101 ? -10.492 16.359 10.766 1 97.38 101 ALA B N 1
ATOM 2586 C CA . ALA B 1 101 ? -10.422 16.266 12.219 1 97.38 101 ALA B CA 1
ATOM 2587 C C . ALA B 1 101 ? -9.586 17.406 12.797 1 97.38 101 ALA B C 1
ATOM 2589 O O . ALA B 1 101 ? -9.961 18.016 13.805 1 97.38 101 ALA B O 1
ATOM 2590 N N . GLN B 1 102 ? -8.484 17.594 12.18 1 96.31 102 GLN B N 1
ATOM 2591 C CA . GLN B 1 102 ? -7.508 18.609 12.578 1 96.31 102 GLN B CA 1
ATOM 2592 C C . GLN B 1 102 ? -6.438 18.797 11.508 1 96.31 102 GLN B C 1
ATOM 2594 O O . GLN B 1 102 ? -6.43 18.078 10.5 1 96.31 102 GLN B O 1
ATOM 2599 N N . PHE B 1 103 ? -5.609 19.75 11.672 1 98.69 103 PHE B N 1
ATOM 2600 C CA . PHE B 1 103 ? -4.344 19.781 10.945 1 98.69 103 PHE B CA 1
ATOM 2601 C C . PHE B 1 103 ? -3.209 20.234 11.859 1 98.69 103 PHE B C 1
ATOM 2603 O O . PHE B 1 103 ? -3.443 20.891 12.867 1 98.69 103 PHE B O 1
ATOM 2610 N N . HIS B 1 104 ? -2.043 19.797 11.547 1 98.88 104 HIS B N 1
ATOM 2611 C CA . HIS B 1 104 ? -0.869 20.062 12.375 1 98.88 104 HIS B CA 1
ATOM 2612 C C . HIS B 1 104 ? 0.384 20.203 11.516 1 98.88 104 HIS B C 1
ATOM 2614 O O . HIS B 1 104 ? 0.331 20.016 10.297 1 98.88 104 HIS B O 1
ATOM 2620 N N . PHE B 1 105 ? 1.513 20.5 12.219 1 98.88 105 PHE B N 1
ATOM 2621 C CA . PHE B 1 105 ? 2.688 20.906 11.461 1 98.88 105 PHE B CA 1
ATOM 2622 C C . PHE B 1 105 ? 3.9 20.062 11.828 1 98.88 105 PHE B C 1
ATOM 2624 O O . PHE B 1 105 ? 3.959 19.516 12.93 1 98.88 105 PHE B O 1
ATOM 2631 N N . HIS B 1 106 ? 4.824 20.016 10.922 1 98.81 106 HIS B N 1
ATOM 2632 C CA . HIS B 1 106 ? 6.137 19.422 11.125 1 98.81 106 HIS B CA 1
ATOM 2633 C C . HIS B 1 106 ? 7.25 20.328 10.633 1 98.81 106 HIS B C 1
ATOM 2635 O O . HIS B 1 106 ? 7.133 20.953 9.57 1 98.81 106 HIS B O 1
ATOM 2641 N N . THR B 1 107 ? 8.344 20.438 11.469 1 98.44 107 THR B N 1
ATOM 2642 C CA . THR B 1 107 ? 9.562 21.141 11.086 1 98.44 107 THR B CA 1
ATOM 2643 C C . THR B 1 107 ? 10.773 20.203 11.18 1 98.44 107 THR B C 1
ATOM 2645 O O . THR B 1 107 ? 11.031 19.609 12.234 1 98.44 107 THR B O 1
ATOM 2648 N N . PRO B 1 108 ? 11.578 20.156 10.094 1 98.12 108 PRO B N 1
ATOM 2649 C CA . PRO B 1 108 ? 11.18 20.453 8.711 1 98.12 108 PRO B CA 1
ATOM 2650 C C . PRO B 1 108 ? 10.133 19.469 8.188 1 98.12 108 PRO B C 1
ATOM 2652 O O . PRO B 1 108 ? 9.539 18.719 8.961 1 98.12 108 PRO B O 1
ATOM 2655 N N . SER B 1 109 ? 9.852 19.578 6.93 1 98.81 109 SER B N 1
ATOM 2656 C CA . SER B 1 109 ? 8.859 18.688 6.324 1 98.81 109 SER B CA 1
ATOM 2657 C C . SER B 1 109 ? 9.227 17.234 6.531 1 98.81 109 SER B C 1
ATOM 2659 O O . SER B 1 109 ? 10.406 16.891 6.625 1 98.81 109 SER B O 1
ATOM 2661 N N . GLU B 1 110 ? 8.18 16.438 6.586 1 98.75 110 GLU B N 1
ATOM 2662 C CA . GLU B 1 110 ? 8.398 15 6.691 1 98.75 110 GLU B CA 1
ATOM 2663 C C . GLU B 1 110 ? 8.609 14.375 5.316 1 98.75 110 GLU B C 1
ATOM 2665 O O . GLU B 1 110 ? 9.656 13.773 5.059 1 98.75 110 GLU B O 1
ATOM 2670 N N . ASN B 1 111 ? 7.641 14.453 4.477 1 98.88 111 ASN B N 1
ATOM 2671 C CA . ASN B 1 111 ? 7.844 13.961 3.117 1 98.88 111 ASN B CA 1
ATOM 2672 C C . ASN B 1 111 ? 8.898 14.773 2.375 1 98.88 111 ASN B C 1
ATOM 2674 O O . ASN B 1 111 ? 9.078 15.961 2.652 1 98.88 111 ASN B O 1
ATOM 2678 N N . HIS B 1 112 ? 9.586 14.109 1.574 1 98.75 112 HIS B N 1
ATOM 2679 C CA . HIS B 1 112 ? 10.469 14.766 0.614 1 98.75 112 HIS B CA 1
ATOM 2680 C C . HIS B 1 112 ? 9.883 14.703 -0.794 1 98.75 112 HIS B C 1
ATOM 2682 O O . HIS B 1 112 ? 9.07 13.828 -1.099 1 98.75 112 HIS B O 1
ATOM 2688 N N . ILE B 1 113 ? 10.219 15.672 -1.569 1 98.44 113 ILE B N 1
ATOM 2689 C CA . ILE B 1 113 ? 9.914 15.656 -2.998 1 98.44 113 ILE B CA 1
ATOM 2690 C C . ILE B 1 113 ? 11.219 15.719 -3.797 1 98.44 113 ILE B C 1
ATOM 2692 O O . ILE B 1 113 ? 11.93 16.734 -3.752 1 98.44 113 ILE B O 1
ATOM 2696 N N . ARG B 1 114 ? 11.555 14.617 -4.438 1 97.56 114 ARG B N 1
ATOM 2697 C CA . ARG B 1 114 ? 12.789 14.484 -5.207 1 97.56 114 ARG B CA 1
ATOM 2698 C C . ARG B 1 114 ? 14.008 14.773 -4.344 1 97.56 114 ARG B C 1
ATOM 2700 O O . ARG B 1 114 ? 14.875 15.562 -4.73 1 97.56 114 ARG B O 1
ATOM 2707 N N . GLY B 1 115 ? 13.906 14.312 -3.137 1 97.56 115 GLY B N 1
ATOM 2708 C CA . GLY B 1 115 ? 15.047 14.398 -2.232 1 97.56 115 GLY B CA 1
ATOM 2709 C C . GLY B 1 115 ? 15.078 15.688 -1.433 1 97.56 115 GLY B C 1
ATOM 2710 O O . GLY B 1 115 ? 15.914 15.844 -0.542 1 97.56 115 GLY B O 1
ATOM 2711 N N . GLN B 1 116 ? 14.141 16.531 -1.672 1 96.94 116 GLN B N 1
ATOM 2712 C CA . GLN B 1 116 ? 14.164 17.844 -1.026 1 96.94 116 GLN B CA 1
ATOM 2713 C C . GLN B 1 116 ? 13.18 17.891 0.134 1 96.94 116 GLN B C 1
ATOM 2715 O O . GLN B 1 116 ? 12.055 17.391 0.028 1 96.94 116 GLN B O 1
ATOM 2720 N N . ASN B 1 117 ? 13.695 18.438 1.173 1 96.94 117 ASN B N 1
ATOM 2721 C CA . ASN B 1 117 ? 12.797 18.766 2.268 1 96.94 117 ASN B CA 1
ATOM 2722 C C . ASN B 1 117 ? 12.398 20.234 2.242 1 96.94 117 ASN B C 1
ATOM 2724 O O . ASN B 1 117 ? 12.906 21 1.423 1 96.94 117 ASN B O 1
ATOM 2728 N N . PHE B 1 118 ? 11.453 20.625 3.031 1 98.25 118 PHE B N 1
ATOM 2729 C CA . PHE B 1 118 ? 10.891 21.969 3.148 1 98.25 118 PHE B CA 1
ATOM 2730 C C . PHE B 1 118 ? 10.93 22.453 4.594 1 98.25 118 PHE B C 1
ATOM 2732 O O . PHE B 1 118 ? 10.969 21.641 5.523 1 98.25 118 PHE B O 1
ATOM 2739 N N . PRO B 1 119 ? 10.906 23.734 4.812 1 98.56 119 PRO B N 1
ATOM 2740 C CA . PRO B 1 119 ? 10.977 24.25 6.18 1 98.56 119 PRO B CA 1
ATOM 2741 C C . PRO B 1 119 ? 9.781 23.828 7.035 1 98.56 119 PRO B C 1
ATOM 2743 O O . PRO B 1 119 ? 9.898 23.75 8.258 1 98.56 119 PRO B O 1
ATOM 2746 N N . LEU B 1 120 ? 8.711 23.609 6.375 1 98.75 120 LEU B N 1
ATOM 2747 C CA . LEU B 1 120 ? 7.473 23.312 7.094 1 98.75 120 LEU B CA 1
ATOM 2748 C C . LEU B 1 120 ? 6.547 22.453 6.242 1 98.75 120 LEU B C 1
ATOM 2750 O O . LEU B 1 120 ? 6.516 22.594 5.016 1 98.75 120 LEU B O 1
ATOM 2754 N N . GLU B 1 121 ? 5.867 21.531 6.855 1 98.94 121 GLU B N 1
ATOM 2755 C CA . GLU B 1 121 ? 4.809 20.719 6.258 1 98.94 121 GLU B CA 1
ATOM 2756 C C . GLU B 1 121 ? 3.574 20.688 7.152 1 98.94 121 GLU B C 1
ATOM 2758 O O . GLU B 1 121 ? 3.686 20.531 8.375 1 98.94 121 GLU B O 1
ATOM 2763 N N . ALA B 1 122 ? 2.424 20.906 6.578 1 98.94 122 ALA B N 1
ATOM 2764 C CA . ALA B 1 122 ? 1.164 20.734 7.297 1 98.94 122 ALA B CA 1
ATOM 2765 C C . ALA B 1 122 ? 0.441 19.469 6.863 1 98.94 122 ALA B C 1
ATOM 2767 O O . ALA B 1 122 ? 0.408 19.141 5.676 1 98.94 122 ALA B O 1
ATOM 2768 N N . HIS B 1 123 ? -0.057 18.75 7.805 1 98.94 123 HIS B N 1
ATOM 2769 C CA . HIS B 1 123 ? -0.908 17.594 7.559 1 98.94 123 HIS B CA 1
ATOM 2770 C C . HIS B 1 123 ? -2.361 17.891 7.91 1 98.94 123 HIS B C 1
ATOM 2772 O O . HIS B 1 123 ? -2.686 18.141 9.078 1 98.94 123 HIS B O 1
ATOM 2778 N N . PHE B 1 124 ? -3.23 17.922 6.906 1 98.94 124 PHE B N 1
ATOM 2779 C CA . PHE B 1 124 ? -4.672 17.953 7.125 1 98.94 124 PHE B CA 1
ATOM 2780 C C . PHE B 1 124 ? -5.23 16.531 7.223 1 98.94 124 PHE B C 1
ATOM 2782 O O . PHE B 1 124 ? -5.328 15.828 6.215 1 98.94 124 PHE B O 1
ATOM 2789 N N . VAL B 1 125 ? -5.613 16.156 8.453 1 98.81 125 VAL B N 1
ATOM 2790 C CA . VAL B 1 125 ? -6.012 14.781 8.727 1 98.81 125 VAL B CA 1
ATOM 2791 C C . VAL B 1 125 ? -7.535 14.656 8.672 1 98.81 125 VAL B C 1
ATOM 2793 O O . VAL B 1 125 ? -8.242 15.258 9.484 1 98.81 125 VAL B O 1
ATOM 2796 N N . ASN B 1 126 ? -8.016 13.898 7.727 1 98.81 126 ASN B N 1
ATOM 2797 C CA . ASN B 1 126 ? -9.445 13.664 7.516 1 98.81 126 ASN B CA 1
ATOM 2798 C C . ASN B 1 126 ? -9.82 12.211 7.812 1 98.81 126 ASN B C 1
ATOM 2800 O O . ASN B 1 126 ? -9.055 11.297 7.523 1 98.81 126 ASN B O 1
ATOM 2804 N N . ALA B 1 127 ? -11.016 12.023 8.32 1 98.5 127 ALA B N 1
ATOM 2805 C CA . ALA B 1 127 ? -11.5 10.672 8.609 1 98.5 127 ALA B CA 1
ATOM 2806 C C . ALA B 1 127 ? -12.875 10.445 7.996 1 98.5 127 ALA B C 1
ATOM 2808 O O . ALA B 1 127 ? -13.703 11.359 7.949 1 98.5 127 ALA B O 1
ATOM 2809 N N . ASP B 1 128 ? -13.078 9.227 7.504 1 98.06 128 ASP B N 1
ATOM 2810 C CA . ASP B 1 128 ? -14.43 8.875 7.062 1 98.06 128 ASP B CA 1
ATOM 2811 C C . ASP B 1 128 ? -15.234 8.25 8.195 1 98.06 128 ASP B C 1
ATOM 2813 O O . ASP B 1 128 ? -14.773 8.211 9.344 1 98.06 128 ASP B O 1
ATOM 2817 N N . LYS B 1 129 ? -16.438 7.84 7.926 1 97.12 129 LYS B N 1
ATOM 2818 C CA . LYS B 1 129 ? -17.375 7.348 8.938 1 97.12 129 LYS B CA 1
ATOM 2819 C C . LYS B 1 129 ? -16.844 6.074 9.594 1 97.12 129 LYS B C 1
ATOM 2821 O O . LYS B 1 129 ? -17.219 5.754 10.727 1 97.12 129 LYS B O 1
ATOM 2826 N N . ASP B 1 130 ? -15.945 5.375 8.875 1 96.44 130 ASP B N 1
ATOM 2827 C CA . ASP B 1 130 ? -15.438 4.109 9.391 1 96.44 130 ASP B CA 1
ATOM 2828 C C . ASP B 1 130 ? -14.078 4.297 10.062 1 96.44 130 ASP B C 1
ATOM 2830 O O . ASP B 1 130 ? -13.445 3.324 10.477 1 96.44 130 ASP B O 1
ATOM 2834 N N . GLY B 1 131 ? -13.594 5.477 10.094 1 97.06 131 GLY B N 1
ATOM 2835 C CA . GLY B 1 131 ? -12.344 5.77 10.781 1 97.06 131 GLY B CA 1
ATOM 2836 C C . GLY B 1 131 ? -11.133 5.688 9.875 1 97.06 131 GLY B C 1
ATOM 2837 O O . GLY B 1 131 ? -10 5.844 10.328 1 97.06 131 GLY B O 1
ATOM 2838 N N . ASN B 1 132 ? -11.32 5.406 8.578 1 97.44 132 ASN B N 1
ATOM 2839 C CA . ASN B 1 132 ? -10.211 5.445 7.629 1 97.44 132 ASN B CA 1
ATOM 2840 C C . ASN B 1 132 ? -9.695 6.867 7.426 1 97.44 132 ASN B C 1
ATOM 2842 O O . ASN B 1 132 ? -10.477 7.824 7.453 1 97.44 132 ASN B O 1
ATOM 2846 N N . LEU B 1 133 ? -8.43 6.992 7.125 1 98.44 133 LEU B N 1
ATOM 2847 C CA . LEU B 1 133 ? -7.832 8.32 7.137 1 98.44 133 LEU B CA 1
ATOM 2848 C C . LEU B 1 133 ? -7.387 8.727 5.734 1 98.44 133 LEU B C 1
ATOM 2850 O O . LEU B 1 133 ? -6.945 7.883 4.949 1 98.44 133 LEU B O 1
ATOM 2854 N N . ALA B 1 134 ? -7.488 9.945 5.457 1 98.56 134 ALA B N 1
ATOM 2855 C CA . ALA B 1 134 ? -6.902 10.656 4.324 1 98.56 134 ALA B CA 1
ATOM 2856 C C . ALA B 1 134 ? -6.148 11.898 4.781 1 98.56 134 ALA B C 1
ATOM 2858 O O . ALA B 1 134 ? -6.703 12.742 5.492 1 98.56 134 ALA B O 1
ATOM 2859 N N . VAL B 1 135 ? -4.953 11.984 4.367 1 98.88 135 VAL B N 1
ATOM 2860 C CA . VAL B 1 135 ? -4.145 13.133 4.785 1 98.88 135 VAL B CA 1
ATOM 2861 C C . VAL B 1 135 ? -3.793 13.984 3.566 1 98.88 135 VAL B C 1
ATOM 2863 O O . VAL B 1 135 ? -3.223 13.484 2.594 1 98.88 135 VAL B O 1
ATOM 2866 N N . VAL B 1 136 ? -4.152 15.195 3.623 1 98.88 136 VAL B N 1
ATOM 2867 C CA . VAL B 1 136 ? -3.688 16.188 2.654 1 98.88 136 VAL B CA 1
ATOM 2868 C C . VAL B 1 136 ? -2.471 16.922 3.209 1 98.88 136 VAL B C 1
ATOM 2870 O O . VAL B 1 136 ? -2.549 17.562 4.258 1 98.88 136 VAL B O 1
ATOM 2873 N N . ALA B 1 137 ? -1.403 16.812 2.514 1 98.94 137 ALA B N 1
ATOM 2874 C CA . ALA B 1 137 ? -0.156 17.422 2.967 1 98.94 137 ALA B CA 1
ATOM 2875 C C . ALA B 1 137 ? 0.176 18.672 2.143 1 98.94 137 ALA B C 1
ATOM 2877 O O . ALA B 1 137 ? 0.074 18.656 0.914 1 98.94 137 ALA B O 1
ATOM 2878 N N . VAL B 1 138 ? 0.573 19.703 2.814 1 98.88 138 VAL B N 1
ATOM 2879 C CA . VAL B 1 138 ? 0.942 20.969 2.205 1 98.88 138 VAL B CA 1
ATOM 2880 C C . VAL B 1 138 ? 2.369 21.344 2.605 1 98.88 138 VAL B C 1
ATOM 2882 O O . VAL B 1 138 ? 2.68 21.453 3.795 1 98.88 138 VAL B O 1
ATOM 2885 N N . MET B 1 139 ? 3.166 21.562 1.611 1 98.81 139 MET B N 1
ATOM 2886 C CA . MET B 1 139 ? 4.527 22.031 1.857 1 98.81 139 MET B CA 1
ATOM 2887 C C . MET B 1 139 ? 4.562 23.547 1.953 1 98.81 139 MET B C 1
ATOM 2889 O O . MET B 1 139 ? 3.701 24.234 1.396 1 98.81 139 MET B O 1
ATOM 2893 N N . TYR B 1 140 ? 5.562 24.062 2.699 1 98.81 140 TYR B N 1
ATOM 2894 C CA . TYR B 1 140 ? 5.84 25.5 2.768 1 98.81 140 TYR B CA 1
ATOM 2895 C C . TYR B 1 140 ? 7.262 25.797 2.322 1 98.81 140 TYR B C 1
ATOM 2897 O O . TYR B 1 140 ? 8.227 25.266 2.887 1 98.81 140 TYR B O 1
ATOM 2905 N N . ASN B 1 141 ? 7.379 26.672 1.384 1 98.12 141 ASN B N 1
ATOM 2906 C CA . ASN B 1 141 ? 8.68 27.172 0.949 1 98.12 141 ASN B CA 1
ATOM 2907 C C . ASN B 1 141 ? 9.047 28.469 1.657 1 98.12 141 ASN B C 1
ATOM 2909 O O . ASN B 1 141 ? 8.172 29.297 1.947 1 98.12 141 ASN B O 1
ATOM 2913 N N . ALA B 1 142 ? 10.305 28.625 1.806 1 97.88 142 ALA B N 1
ATOM 2914 C CA . ALA B 1 142 ? 10.766 29.922 2.307 1 97.88 142 ALA B CA 1
ATOM 2915 C C . ALA B 1 142 ? 10.656 31 1.233 1 97.88 142 ALA B C 1
ATOM 2917 O O . ALA B 1 142 ? 11.047 30.781 0.083 1 97.88 142 ALA B O 1
ATOM 2918 N N . ALA B 1 143 ? 10.07 32.094 1.605 1 97.81 143 ALA B N 1
ATOM 2919 C CA . ALA B 1 143 ? 9.938 33.281 0.745 1 97.81 143 ALA B CA 1
ATOM 2920 C C . ALA B 1 143 ? 9.898 34.562 1.568 1 97.81 143 ALA B C 1
ATOM 2922 O O . ALA B 1 143 ? 9.656 34.531 2.775 1 97.81 143 ALA B O 1
ATOM 2923 N N . PRO B 1 144 ? 10.203 35.719 1.034 1 96.94 144 PRO B N 1
ATOM 2924 C CA . PRO B 1 144 ? 10.289 36.969 1.787 1 96.94 144 PRO B CA 1
ATOM 2925 C C . PRO B 1 144 ? 8.945 37.438 2.346 1 96.94 144 PRO B C 1
ATOM 2927 O O . PRO B 1 144 ? 8.883 38.031 3.414 1 96.94 144 PRO B O 1
ATOM 2930 N N . GLY B 1 145 ? 7.836 37.156 1.729 1 96.19 145 GLY B N 1
ATOM 2931 C CA . GLY B 1 145 ? 6.535 37.625 2.191 1 96.19 145 GLY B CA 1
ATOM 2932 C C . GLY B 1 145 ? 5.965 36.781 3.314 1 96.19 145 GLY B C 1
ATOM 2933 O O . GLY B 1 145 ? 5.992 35.531 3.248 1 96.19 145 GLY B O 1
ATOM 2934 N N . GLU B 1 146 ? 5.5 37.5 4.402 1 96.62 146 GLU B N 1
ATOM 2935 C CA . GLU B 1 146 ? 4.898 36.812 5.531 1 96.62 146 GLU B CA 1
ATOM 2936 C C . GLU B 1 146 ? 3.625 36.094 5.113 1 96.62 146 GLU B C 1
ATOM 2938 O O . GLU B 1 146 ? 2.844 36.594 4.312 1 96.62 146 GLU B O 1
ATOM 2943 N N . ASN B 1 147 ? 3.514 34.906 5.668 1 98.06 147 ASN B N 1
ATOM 2944 C CA . ASN B 1 147 ? 2.244 34.188 5.57 1 98.06 147 ASN B CA 1
ATOM 2945 C C . ASN B 1 147 ? 1.251 34.656 6.629 1 98.06 147 ASN B C 1
ATOM 2947 O O . ASN B 1 147 ? 1.443 34.406 7.82 1 98.06 147 ASN B O 1
ATOM 2951 N N . ASN B 1 148 ? 0.182 35.344 6.227 1 97.31 148 ASN B N 1
ATOM 2952 C CA . ASN B 1 148 ? -0.76 35.969 7.148 1 97.31 148 ASN B CA 1
ATOM 2953 C C . ASN B 1 148 ? -1.422 34.938 8.062 1 97.31 148 ASN B C 1
ATOM 2955 O O . ASN B 1 148 ? -1.652 35.219 9.242 1 97.31 148 ASN B O 1
ATOM 2959 N N . GLN B 1 149 ? -1.752 33.781 7.52 1 97.69 149 GLN B N 1
ATOM 2960 C CA . GLN B 1 149 ? -2.422 32.75 8.305 1 97.69 149 GLN B CA 1
ATOM 2961 C C . GLN B 1 149 ? -1.494 32.188 9.375 1 97.69 149 GLN B C 1
ATOM 2963 O O . GLN B 1 149 ? -1.926 31.922 10.5 1 97.69 149 GLN B O 1
ATOM 2968 N N . ILE B 1 150 ? -0.238 32.031 9.031 1 97.81 150 ILE B N 1
ATOM 2969 C CA . ILE B 1 150 ? 0.736 31.562 10.016 1 97.81 150 ILE B CA 1
ATOM 2970 C C . ILE B 1 150 ? 0.904 32.625 11.117 1 97.81 150 ILE B C 1
ATOM 2972 O O . ILE B 1 150 ? 0.97 32.281 12.297 1 97.81 150 ILE B O 1
ATOM 2976 N N . THR B 1 151 ? 0.995 33.906 10.719 1 97.06 151 THR B N 1
ATOM 2977 C CA . THR B 1 151 ? 1.095 35 11.688 1 97.06 151 THR B CA 1
ATOM 2978 C C . THR B 1 151 ? -0.104 35 12.633 1 97.06 151 THR B C 1
ATOM 2980 O O . THR B 1 151 ? 0.058 35.094 13.852 1 97.06 151 THR B O 1
ATOM 2983 N N . GLN B 1 152 ? -1.273 34.875 12.055 1 96.62 152 GLN B N 1
ATOM 2984 C CA . GLN B 1 152 ? -2.486 34.844 12.859 1 96.62 152 GLN B CA 1
ATOM 2985 C C . GLN B 1 152 ? -2.525 33.625 13.781 1 96.62 152 GLN B C 1
ATOM 2987 O O . GLN B 1 152 ? -2.881 33.75 14.953 1 96.62 152 GLN B O 1
ATOM 2992 N N . LEU B 1 153 ? -2.115 32.531 13.273 1 95.88 153 LEU B N 1
ATOM 2993 C CA . LEU B 1 153 ? -2.162 31.25 13.992 1 95.88 153 LEU B CA 1
ATOM 2994 C C . LEU B 1 153 ? -1.205 31.266 15.18 1 95.88 153 LEU B C 1
ATOM 2996 O O . LEU B 1 153 ? -1.507 30.703 16.234 1 95.88 153 LEU B O 1
ATOM 3000 N N . THR B 1 154 ? -0.087 32.062 15.031 1 94.56 154 THR B N 1
ATOM 3001 C CA . THR B 1 154 ? 0.968 31.969 16.031 1 94.56 154 THR B CA 1
ATOM 3002 C C . THR B 1 154 ? 1.04 33.25 16.859 1 94.56 154 THR B C 1
ATOM 3004 O O . THR B 1 154 ? 2.025 33.5 17.547 1 94.56 154 THR B O 1
ATOM 3007 N N . ALA B 1 155 ? 0.054 34.062 16.703 1 95.12 155 ALA B N 1
ATOM 3008 C CA . ALA B 1 155 ? 0.036 35.344 17.422 1 95.12 155 ALA B CA 1
ATOM 3009 C C . ALA B 1 155 ? 0.183 35.125 18.922 1 95.12 155 ALA B C 1
ATOM 3011 O O . ALA B 1 155 ? 0.852 35.906 19.609 1 95.12 155 ALA B O 1
ATOM 3012 N N . THR B 1 156 ? -0.491 34.125 19.453 1 95.56 156 THR B N 1
ATOM 3013 C CA . THR B 1 156 ? -0.304 33.625 20.812 1 95.56 156 THR B CA 1
ATOM 3014 C C . THR B 1 156 ? 0.149 32.156 20.797 1 95.56 156 THR B C 1
ATOM 3016 O O . THR B 1 156 ? -0.649 31.266 20.531 1 95.56 156 THR B O 1
ATOM 3019 N N . MET B 1 157 ? 1.373 32 21.141 1 96.44 157 MET B N 1
ATOM 3020 C CA . MET B 1 157 ? 1.95 30.672 21.062 1 96.44 157 MET B CA 1
ATOM 3021 C C . MET B 1 157 ? 1.652 29.875 22.328 1 96.44 157 MET B C 1
ATOM 3023 O O . MET B 1 157 ? 2.068 30.266 23.422 1 96.44 157 MET B O 1
ATOM 3027 N N . PRO B 1 158 ? 0.971 28.844 22.188 1 97.75 158 PRO B N 1
ATOM 3028 C CA . PRO B 1 158 ? 0.692 28.047 23.391 1 97.75 158 PRO B CA 1
ATOM 3029 C C . PRO B 1 158 ? 1.929 27.328 23.906 1 97.75 158 PRO B C 1
ATOM 3031 O O . PRO B 1 158 ? 2.783 26.906 23.125 1 97.75 158 PRO B O 1
ATOM 3034 N N . GLU B 1 159 ? 1.966 27.062 25.234 1 96.31 159 GLU B N 1
ATOM 3035 C CA . GLU B 1 159 ? 2.936 26.172 25.859 1 96.31 159 GLU B CA 1
ATOM 3036 C C . GLU B 1 159 ? 2.521 24.719 25.688 1 96.31 159 GLU B C 1
ATOM 3038 O O . GLU B 1 159 ? 1.353 24.422 25.438 1 96.31 159 GLU B O 1
ATOM 3043 N N . PRO B 1 160 ? 3.508 23.859 25.812 1 96.31 160 PRO B N 1
ATOM 3044 C CA . PRO B 1 160 ? 3.131 22.438 25.719 1 96.31 160 PRO B CA 1
ATOM 3045 C C . PRO B 1 160 ? 1.98 22.078 26.656 1 96.31 160 PRO B C 1
ATOM 3047 O O . PRO B 1 160 ? 2.018 22.406 27.844 1 96.31 160 PRO B O 1
ATOM 3050 N N . GLY B 1 161 ? 1.006 21.453 26.094 1 96.69 161 GLY B N 1
ATOM 3051 C CA . GLY B 1 161 ? -0.158 21.047 26.859 1 96.69 161 GLY B CA 1
ATOM 3052 C C . GLY B 1 161 ? -1.262 22.078 26.891 1 96.69 161 GLY B C 1
ATOM 3053 O O . GLY B 1 161 ? -2.34 21.844 27.438 1 96.69 161 GLY B O 1
ATOM 3054 N N . GLU B 1 162 ? -1.046 23.172 26.25 1 98.06 162 GLU B N 1
ATOM 3055 C CA . GLU B 1 162 ? -1.991 24.297 26.297 1 98.06 162 GLU B CA 1
ATOM 3056 C C . GLU B 1 162 ? -2.703 24.453 24.953 1 98.06 162 GLU B C 1
ATOM 3058 O O . GLU B 1 162 ? -2.15 24.125 23.906 1 98.06 162 GLU B O 1
ATOM 3063 N N . THR B 1 163 ? -3.98 24.922 25.062 1 98.31 163 THR B N 1
ATOM 3064 C CA . THR B 1 163 ? -4.75 25.375 23.922 1 98.31 163 THR B CA 1
ATOM 3065 C C . THR B 1 163 ? -5.117 26.844 24.062 1 98.31 163 THR B C 1
ATOM 3067 O O . THR B 1 163 ? -5.594 27.281 25.125 1 98.31 163 THR B O 1
ATOM 3070 N N . VAL B 1 164 ? -4.871 27.594 23.016 1 98.38 164 VAL B N 1
ATOM 3071 C CA . VAL B 1 164 ? -5.25 29 23.031 1 98.38 164 VAL B CA 1
ATOM 3072 C C . VAL B 1 164 ? -6.305 29.266 21.969 1 98.38 164 VAL B C 1
ATOM 3074 O O . VAL B 1 164 ? -6.312 28.625 20.922 1 98.38 164 VAL B O 1
ATOM 3077 N N . ARG B 1 165 ? -7.133 30.188 22.188 1 97.75 165 ARG B N 1
ATOM 3078 C CA . ARG B 1 165 ? -8.109 30.641 21.188 1 97.75 165 ARG B CA 1
ATOM 3079 C C . ARG B 1 165 ? -7.535 31.75 20.328 1 97.75 165 ARG B C 1
ATOM 3081 O O . ARG B 1 165 ? -6.828 32.625 20.812 1 97.75 165 ARG B O 1
ATOM 3088 N N . LEU B 1 166 ? -7.883 31.672 19.078 1 97.31 166 LEU B N 1
ATOM 3089 C CA . LEU B 1 166 ? -7.449 32.75 18.203 1 97.31 166 LEU B CA 1
ATOM 3090 C C . LEU B 1 166 ? -8.273 34 18.438 1 97.31 166 LEU B C 1
ATOM 3092 O O . LEU B 1 166 ? -9.492 33.938 18.625 1 97.31 166 LEU B O 1
ATOM 3096 N N . GLN B 1 167 ? -7.613 35.094 18.422 1 93.5 167 GLN B N 1
ATOM 3097 C CA . GLN B 1 167 ? -8.336 36.344 18.531 1 93.5 167 GLN B CA 1
ATOM 3098 C C . GLN B 1 167 ? -9.242 36.562 17.328 1 93.5 167 GLN B C 1
ATOM 3100 O O . GLN B 1 167 ? -10.359 37.062 17.469 1 93.5 167 GLN B O 1
ATOM 3105 N N . THR B 1 168 ? -8.75 36.219 16.188 1 95.19 168 THR B N 1
ATOM 3106 C CA . THR B 1 168 ? -9.492 36.344 14.938 1 95.19 168 THR B CA 1
ATOM 3107 C C . THR B 1 168 ? -9.484 35 14.18 1 95.19 168 THR B C 1
ATOM 3109 O O . THR B 1 168 ? -8.523 34.688 13.469 1 95.19 168 THR B O 1
ATOM 3112 N N . PRO B 1 169 ? -10.594 34.312 14.312 1 97.38 169 PRO B N 1
ATOM 3113 C CA . PRO B 1 169 ? -10.672 33.094 13.5 1 97.38 169 PRO B CA 1
ATOM 3114 C C . PRO B 1 169 ? -10.562 33.375 12.008 1 97.38 169 PRO B C 1
ATOM 3116 O O . PRO B 1 169 ? -10.852 34.5 11.555 1 97.38 169 PRO B O 1
ATOM 3119 N N . PHE B 1 170 ? -10.078 32.438 11.211 1 98.12 170 PHE B N 1
ATOM 3120 C CA . PHE B 1 170 ? -10 32.562 9.758 1 98.12 170 PHE B CA 1
ATOM 3121 C C . PHE B 1 170 ? -10.383 31.266 9.086 1 98.12 170 PHE B C 1
ATOM 3123 O O . PHE B 1 170 ? -10.461 30.219 9.734 1 98.12 170 PHE B O 1
ATOM 3130 N N . ALA B 1 171 ? -10.672 31.25 7.816 1 98.69 171 ALA B N 1
ATOM 3131 C CA . ALA B 1 171 ? -11.18 30.094 7.086 1 98.69 171 ALA B CA 1
ATOM 3132 C C . ALA B 1 171 ? -10.109 29 6.953 1 98.69 171 ALA B C 1
ATOM 3134 O O . ALA B 1 171 ? -8.961 29.297 6.617 1 98.69 171 ALA B O 1
ATOM 3135 N N . VAL B 1 172 ? -10.477 27.781 7.219 1 98.81 172 VAL B N 1
ATOM 3136 C CA . VAL B 1 172 ? -9.57 26.656 7.047 1 98.81 172 VAL B CA 1
ATOM 3137 C C . VAL B 1 172 ? -9.016 26.641 5.625 1 98.81 172 VAL B C 1
ATOM 3139 O O . VAL B 1 172 ? -7.832 26.391 5.414 1 98.81 172 VAL B O 1
ATOM 3142 N N . LYS B 1 173 ? -9.836 26.922 4.625 1 98.44 173 LYS B N 1
ATOM 3143 C CA . LYS B 1 173 ? -9.477 26.859 3.213 1 98.44 173 LYS B CA 1
ATOM 3144 C C . LYS B 1 173 ? -8.312 27.781 2.896 1 98.44 173 LYS B C 1
ATOM 3146 O O . LYS B 1 173 ? -7.586 27.578 1.926 1 98.44 173 LYS B O 1
ATOM 3151 N N . ASP B 1 174 ? -8.133 28.828 3.715 1 98.31 174 ASP B N 1
ATOM 3152 C CA . ASP B 1 174 ? -7.07 29.797 3.463 1 98.31 174 ASP B CA 1
ATOM 3153 C C . ASP B 1 174 ? -5.695 29.188 3.719 1 98.31 174 ASP B C 1
ATOM 3155 O O . ASP B 1 174 ? -4.672 29.766 3.332 1 98.31 174 ASP B O 1
ATOM 3159 N N . MET B 1 175 ? -5.652 28.031 4.355 1 98.44 175 MET B N 1
ATOM 3160 C CA . MET B 1 175 ? -4.398 27.344 4.637 1 98.44 175 MET B CA 1
ATOM 3161 C C . MET B 1 175 ? -3.984 26.469 3.455 1 98.44 175 MET B C 1
ATOM 3163 O O . MET B 1 175 ? -2.885 25.906 3.443 1 98.44 175 MET B O 1
ATOM 3167 N N . LEU B 1 176 ? -4.828 26.328 2.471 1 98.56 176 LEU B N 1
ATOM 3168 C CA . LEU B 1 176 ? -4.559 25.453 1.339 1 98.56 176 LEU B CA 1
ATOM 3169 C C . LEU B 1 176 ? -4.086 26.25 0.128 1 98.56 176 LEU B C 1
ATOM 3171 O O . LEU B 1 176 ? -4.621 27.312 -0.157 1 98.56 176 LEU B O 1
ATOM 3175 N N . PRO B 1 177 ? -3.092 25.719 -0.571 1 98.12 177 PRO B N 1
ATOM 3176 C CA . PRO B 1 177 ? -2.795 26.203 -1.919 1 98.12 177 PRO B CA 1
ATOM 3177 C C . PRO B 1 177 ? -3.727 25.625 -2.977 1 98.12 177 PRO B C 1
ATOM 3179 O O . PRO B 1 177 ? -4.824 25.156 -2.652 1 98.12 177 PRO B O 1
ATOM 3182 N N . ALA B 1 178 ? -3.293 25.75 -4.23 1 96.88 178 ALA B N 1
ATOM 3183 C CA . ALA B 1 178 ? -4.043 25.062 -5.277 1 96.88 178 ALA B CA 1
ATOM 3184 C C . ALA B 1 178 ? -4.055 23.547 -5.043 1 96.88 178 ALA B C 1
ATOM 3186 O O . ALA B 1 178 ? -3.027 22.969 -4.691 1 96.88 178 ALA B O 1
ATOM 3187 N N . THR B 1 179 ? -5.219 22.969 -5.211 1 96.5 179 THR B N 1
ATOM 3188 C CA . THR B 1 179 ? -5.363 21.578 -4.781 1 96.5 179 THR B CA 1
ATOM 3189 C C . THR B 1 179 ? -5.578 20.656 -5.98 1 96.5 179 THR B C 1
ATOM 3191 O O . THR B 1 179 ? -5.84 19.469 -5.816 1 96.5 179 THR B O 1
ATOM 3194 N N . GLY B 1 180 ? -5.418 21.141 -7.207 1 94.19 180 GLY B N 1
ATOM 3195 C CA . GLY B 1 180 ? -5.75 20.359 -8.398 1 94.19 180 GLY B CA 1
ATOM 3196 C C . GLY B 1 180 ? -4.723 19.297 -8.719 1 94.19 180 GLY B C 1
ATOM 3197 O O . GLY B 1 180 ? -5.055 18.266 -9.312 1 94.19 180 GLY B O 1
ATOM 3198 N N . GLU B 1 181 ? -3.455 19.609 -8.391 1 97 181 GLU B N 1
ATOM 3199 C CA . GLU B 1 181 ? -2.373 18.688 -8.688 1 97 181 GLU B CA 1
ATOM 3200 C C . GLU B 1 181 ? -1.754 18.141 -7.402 1 97 181 GLU B C 1
ATOM 3202 O O . GLU B 1 181 ? -1.503 18.891 -6.457 1 97 181 GLU B O 1
ATOM 3207 N N . TYR B 1 182 ? -1.606 16.844 -7.418 1 97.88 182 TYR B N 1
ATOM 3208 C CA . TYR B 1 182 ? -1.112 16.203 -6.195 1 97.88 182 TYR B CA 1
ATOM 3209 C C . TYR B 1 182 ? -0.404 14.898 -6.508 1 97.88 182 TYR B C 1
ATOM 3211 O O . TYR B 1 182 ? -0.527 14.367 -7.613 1 97.88 182 TYR B O 1
ATOM 3219 N N . TYR B 1 183 ? 0.449 14.453 -5.578 1 98.5 183 TYR B N 1
ATOM 3220 C CA . TYR B 1 183 ? 0.943 13.086 -5.5 1 98.5 183 TYR B CA 1
ATOM 3221 C C . TYR B 1 183 ? 0.077 12.25 -4.57 1 98.5 183 TYR B C 1
ATOM 3223 O O . TYR B 1 183 ? -0.406 12.742 -3.547 1 98.5 183 TYR B O 1
ATOM 3231 N N . ARG B 1 184 ? -0.103 10.984 -4.887 1 98.44 184 ARG B N 1
ATOM 3232 C CA . ARG B 1 184 ? -0.93 10.094 -4.074 1 98.44 184 ARG B CA 1
ATOM 3233 C C . ARG B 1 184 ? -0.2 8.789 -3.773 1 98.44 184 ARG B C 1
ATOM 3235 O O . ARG B 1 184 ? 0.446 8.219 -4.652 1 98.44 184 ARG B O 1
ATOM 3242 N N . PHE B 1 185 ? -0.217 8.406 -2.594 1 98.38 185 PHE B N 1
ATOM 3243 C CA . PHE B 1 185 ? 0.282 7.082 -2.242 1 98.38 185 PHE B CA 1
ATOM 3244 C C . PHE B 1 185 ? -0.432 6.547 -1.007 1 98.38 185 PHE B C 1
ATOM 3246 O O . PHE B 1 185 ? -1.078 7.301 -0.279 1 98.38 185 PHE B O 1
ATOM 3253 N N . ASN B 1 186 ? -0.443 5.203 -0.921 1 97.56 186 ASN B N 1
ATOM 3254 C CA . ASN B 1 186 ? -0.876 4.492 0.279 1 97.56 186 ASN B CA 1
ATOM 3255 C C . ASN B 1 186 ? 0.203 4.508 1.358 1 97.56 186 ASN B C 1
ATOM 3257 O O . ASN B 1 186 ? 1.343 4.109 1.107 1 97.56 186 ASN B O 1
ATOM 3261 N N . GLY B 1 187 ? -0.133 4.977 2.547 1 98.69 187 GLY B N 1
ATOM 3262 C CA . GLY B 1 187 ? 0.897 5.102 3.566 1 98.69 187 GLY B CA 1
ATOM 3263 C C . GLY B 1 187 ? 0.397 4.781 4.961 1 98.69 187 GLY B C 1
ATOM 3264 O O . GLY B 1 187 ? -0.459 3.912 5.137 1 98.69 187 GLY B O 1
ATOM 3265 N N . SER B 1 188 ? 1.076 5.359 5.977 1 98.81 188 SER B N 1
ATOM 3266 C CA . SER B 1 188 ? 0.779 5.211 7.395 1 98.81 188 SER B CA 1
ATOM 3267 C C . SER B 1 188 ? 0.746 6.566 8.094 1 98.81 188 SER B C 1
ATOM 3269 O O . SER B 1 188 ? 1.061 7.594 7.492 1 98.81 188 SER B O 1
ATOM 3271 N N . LEU B 1 189 ? 0.308 6.484 9.32 1 98.62 189 LEU B N 1
ATOM 3272 C CA . LEU B 1 189 ? 0.636 7.602 10.203 1 98.62 189 LEU B CA 1
ATOM 3273 C C . LEU B 1 189 ? 2.146 7.777 10.312 1 98.62 189 LEU B C 1
ATOM 3275 O O . LEU B 1 189 ? 2.9 6.812 10.188 1 98.62 189 LEU B O 1
ATOM 3279 N N . THR B 1 190 ? 2.559 9.031 10.578 1 98.81 190 THR B N 1
ATOM 3280 C CA . THR B 1 190 ? 3.988 9.305 10.664 1 98.81 190 THR B CA 1
ATOM 3281 C C . THR B 1 190 ? 4.453 9.328 12.117 1 98.81 190 THR B C 1
ATOM 3283 O O . THR B 1 190 ? 5.609 9.648 12.398 1 98.81 190 THR B O 1
ATOM 3286 N N . THR B 1 191 ? 3.576 9.117 13.086 1 98.19 191 THR B N 1
ATOM 3287 C CA . THR B 1 191 ? 3.873 8.969 14.508 1 98.19 191 THR B CA 1
ATOM 3288 C C . THR B 1 191 ? 3.246 7.699 15.07 1 98.19 191 THR B C 1
ATOM 3290 O O . THR B 1 191 ? 2.322 7.141 14.469 1 98.19 191 THR B O 1
ATOM 3293 N N . PRO B 1 192 ? 3.773 7.246 16.156 1 97.69 192 PRO B N 1
ATOM 3294 C CA . PRO B 1 192 ? 3.143 6.059 16.734 1 97.69 192 PRO B CA 1
ATOM 3295 C C . PRO B 1 192 ? 1.642 6.234 16.953 1 97.69 192 PRO B C 1
ATOM 3297 O O . PRO B 1 192 ? 1.198 7.305 17.375 1 97.69 192 PRO B O 1
ATOM 3300 N N . PRO B 1 193 ? 0.968 5.094 16.578 1 97.38 193 PRO B N 1
ATOM 3301 C CA . PRO B 1 193 ? 1.396 3.705 16.406 1 97.38 193 PRO B CA 1
ATOM 3302 C C . PRO B 1 193 ? 1.806 3.383 14.969 1 97.38 193 PRO B C 1
ATOM 3304 O O . PRO B 1 193 ? 1.989 2.211 14.625 1 97.38 193 PRO B O 1
ATOM 3307 N N . CYS B 1 194 ? 1.903 4.348 14.062 1 98.25 194 CYS B N 1
ATOM 3308 C CA . CYS B 1 194 ? 2.391 4.16 12.695 1 98.25 194 CYS B CA 1
ATOM 3309 C C . CYS B 1 194 ? 1.44 3.279 11.898 1 98.25 194 CYS B C 1
ATOM 3311 O O . CYS B 1 194 ? 1.874 2.521 11.023 1 98.25 194 CYS B O 1
ATOM 3313 N N . SER B 1 195 ? 0.177 3.414 12.211 1 97.94 195 SER B N 1
ATOM 3314 C CA . SER B 1 195 ? -0.824 2.561 11.578 1 97.94 195 SER B CA 1
ATOM 3315 C C . SER B 1 195 ? -0.884 2.797 10.07 1 97.94 195 SER B C 1
ATOM 3317 O O . SER B 1 195 ? -0.891 3.943 9.617 1 97.94 195 SER B O 1
ATOM 3319 N N . GLU B 1 196 ? -0.971 1.679 9.305 1 98.44 196 GLU B N 1
ATOM 3320 C CA . GLU B 1 196 ? -1.027 1.742 7.848 1 98.44 196 GLU B CA 1
ATOM 3321 C C . GLU B 1 196 ? -2.469 1.812 7.355 1 98.44 196 GLU B C 1
ATOM 3323 O O . GLU B 1 196 ? -3.408 1.702 8.148 1 98.44 196 GLU B O 1
ATOM 3328 N N . GLY B 1 197 ? -2.627 2.049 6.07 1 98 197 GLY B N 1
ATOM 3329 C CA . GLY B 1 197 ? -3.955 2.195 5.496 1 98 197 GLY B CA 1
ATOM 3330 C C . GLY B 1 197 ? -4.406 3.641 5.398 1 98 197 GLY B C 1
ATOM 3331 O O . GLY B 1 197 ? -5.605 3.924 5.414 1 98 197 GLY B O 1
ATOM 3332 N N . VAL B 1 198 ? -3.434 4.523 5.332 1 98.69 198 VAL B N 1
ATOM 3333 C CA . VAL B 1 198 ? -3.744 5.945 5.242 1 98.69 198 VAL B CA 1
ATOM 3334 C C . VAL B 1 198 ? -3.596 6.418 3.799 1 98.69 198 VAL B C 1
ATOM 3336 O O . VAL B 1 198 ? -2.59 6.129 3.145 1 98.69 198 VAL B O 1
ATOM 3339 N N . ARG B 1 199 ? -4.598 7.117 3.264 1 98.25 199 ARG B N 1
ATOM 3340 C CA . ARG B 1 199 ? -4.496 7.766 1.96 1 98.25 199 ARG B CA 1
ATOM 3341 C C . ARG B 1 199 ? -3.719 9.07 2.055 1 98.25 199 ARG B C 1
ATOM 3343 O O . ARG B 1 199 ? -4.098 9.977 2.803 1 98.25 199 ARG B O 1
ATOM 3350 N N . TRP B 1 200 ? -2.648 9.156 1.319 1 98.88 200 TRP B N 1
ATOM 3351 C CA . TRP B 1 200 ? -1.846 10.375 1.331 1 98.88 200 TRP B CA 1
ATOM 3352 C C . TRP B 1 200 ? -2.012 11.148 0.027 1 98.88 200 TRP B C 1
ATOM 3354 O O . TRP B 1 200 ? -1.891 10.578 -1.06 1 98.88 200 TRP B O 1
ATOM 3364 N N . PHE B 1 201 ? -2.266 12.391 0.171 1 98.69 201 PHE B N 1
ATOM 3365 C CA . PHE B 1 201 ? -2.299 13.359 -0.92 1 98.69 201 PHE B CA 1
ATOM 3366 C C . PHE B 1 201 ? -1.35 14.516 -0.646 1 98.69 201 PHE B C 1
ATOM 3368 O O . PHE B 1 201 ? -1.62 15.359 0.212 1 98.69 201 PHE B O 1
ATOM 3375 N N . VAL B 1 202 ? -0.264 14.516 -1.35 1 98.81 202 VAL B N 1
ATOM 3376 C CA . VAL B 1 202 ? 0.696 15.602 -1.208 1 98.81 202 VAL B CA 1
ATOM 3377 C C . VAL B 1 202 ? 0.503 16.609 -2.338 1 98.81 202 VAL B C 1
ATOM 3379 O O . VAL B 1 202 ? 0.755 16.297 -3.504 1 98.81 202 VAL B O 1
ATOM 3382 N N . LEU B 1 203 ? 0.091 17.781 -1.959 1 98.5 203 LEU B N 1
ATOM 3383 C CA . LEU B 1 203 ? -0.178 18.797 -2.971 1 98.5 203 LEU B CA 1
ATOM 3384 C C . LEU B 1 203 ? 1.114 19.266 -3.631 1 98.5 203 LEU B C 1
ATOM 3386 O O . LEU B 1 203 ? 2.129 19.453 -2.955 1 98.5 203 LEU B O 1
ATOM 3390 N N . LYS B 1 204 ? 1.08 19.438 -4.922 1 97.75 204 LYS B N 1
ATOM 3391 C CA . LYS B 1 204 ? 2.25 19.922 -5.656 1 97.75 204 LYS B CA 1
ATOM 3392 C C . LYS B 1 204 ? 2.49 21.406 -5.395 1 97.75 204 LYS B C 1
ATOM 3394 O O . LYS B 1 204 ? 3.637 21.844 -5.355 1 97.75 204 LYS B O 1
ATOM 3399 N N . SER B 1 205 ? 1.395 22.109 -5.301 1 97.88 205 SER B N 1
ATOM 3400 C CA . SER B 1 205 ? 1.526 23.516 -4.93 1 97.88 205 SER B CA 1
ATOM 3401 C C . SER B 1 205 ? 1.881 23.656 -3.455 1 97.88 205 SER B C 1
ATOM 3403 O O . SER B 1 205 ? 1.348 22.953 -2.605 1 97.88 205 SER B O 1
ATOM 3405 N N . ALA B 1 206 ? 2.725 24.625 -3.189 1 98.25 206 ALA B N 1
ATOM 3406 C CA . ALA B 1 206 ? 3.154 24.891 -1.818 1 98.25 206 ALA B CA 1
ATOM 3407 C C . ALA B 1 206 ? 2.656 26.25 -1.34 1 98.25 206 ALA B C 1
ATOM 3409 O O . ALA B 1 206 ? 2.311 27.109 -2.152 1 98.25 206 ALA B O 1
ATOM 3410 N N . GLN B 1 207 ? 2.584 26.359 -0.098 1 98.5 207 GLN B N 1
ATOM 3411 C CA . GLN B 1 207 ? 2.492 27.672 0.527 1 98.5 207 GLN B CA 1
ATOM 3412 C C . GLN B 1 207 ? 3.877 28.25 0.823 1 98.5 207 GLN B C 1
ATOM 3414 O O . GLN B 1 207 ? 4.887 27.578 0.586 1 98.5 207 GLN B O 1
ATOM 3419 N N . THR B 1 208 ? 3.863 29.516 1.188 1 98.44 208 THR B N 1
ATOM 3420 C CA . THR B 1 208 ? 5.137 30.125 1.536 1 98.44 208 THR B CA 1
ATOM 3421 C C . THR B 1 208 ? 5.086 30.719 2.943 1 98.44 208 THR B C 1
ATOM 3423 O O . THR B 1 208 ? 4.004 30.969 3.479 1 98.44 208 THR B O 1
ATOM 3426 N N . LEU B 1 209 ? 6.219 30.844 3.527 1 98.56 209 LEU B N 1
ATOM 3427 C CA . LEU B 1 209 ? 6.422 31.578 4.777 1 98.56 209 LEU B CA 1
ATOM 3428 C C . LEU B 1 209 ? 7.828 32.156 4.848 1 98.56 209 LEU B C 1
ATOM 3430 O O . LEU B 1 209 ? 8.711 31.75 4.09 1 98.56 209 LEU B O 1
ATOM 3434 N N . THR B 1 210 ? 8.039 33.094 5.73 1 98.5 210 THR B N 1
ATOM 3435 C CA . THR B 1 210 ? 9.375 33.656 5.879 1 98.5 210 THR B CA 1
ATOM 3436 C C . THR B 1 210 ? 10.273 32.688 6.676 1 98.5 210 THR B C 1
ATOM 3438 O O . THR B 1 210 ? 9.789 31.859 7.426 1 98.5 210 THR B O 1
ATOM 3441 N N . THR B 1 211 ? 11.547 32.875 6.508 1 98 211 THR B N 1
ATOM 3442 C CA . THR B 1 211 ? 12.523 32.125 7.289 1 98 211 THR B CA 1
ATOM 3443 C C . THR B 1 211 ? 12.305 32.344 8.781 1 98 211 THR B C 1
ATOM 3445 O O . THR B 1 211 ? 12.484 31.438 9.586 1 98 211 THR B O 1
ATOM 3448 N N . GLU B 1 212 ? 11.922 33.562 9.102 1 97.69 212 GLU B N 1
ATOM 3449 C CA . GLU B 1 212 ? 11.68 33.906 10.5 1 97.69 212 GLU B CA 1
ATOM 3450 C C . GLU B 1 212 ? 10.477 33.125 11.047 1 97.69 212 GLU B C 1
ATOM 3452 O O . GLU B 1 212 ? 10.523 32.594 12.164 1 97.69 212 GLU B O 1
ATOM 3457 N N . GLN B 1 213 ? 9.414 33.062 10.273 1 98.12 213 GLN B N 1
ATOM 3458 C CA . GLN B 1 213 ? 8.242 32.312 10.68 1 98.12 213 GLN B CA 1
ATOM 3459 C C . GLN B 1 213 ? 8.594 30.828 10.859 1 98.12 213 GLN B C 1
ATOM 3461 O O . GLN B 1 213 ? 8.156 30.203 11.82 1 98.12 213 GLN B O 1
ATOM 3466 N N . ALA B 1 214 ? 9.375 30.328 9.938 1 98.19 214 ALA B N 1
ATOM 3467 C CA . ALA B 1 214 ? 9.797 28.922 10.016 1 98.19 214 ALA B CA 1
ATOM 3468 C C . ALA B 1 214 ? 10.625 28.672 11.273 1 98.19 214 ALA B C 1
ATOM 3470 O O . ALA B 1 214 ? 10.422 27.672 11.969 1 98.19 214 ALA B O 1
ATOM 3471 N N . LYS B 1 215 ? 11.492 29.547 11.562 1 97.62 215 LYS B N 1
ATOM 3472 C CA . LYS B 1 215 ? 12.359 29.422 12.734 1 97.62 215 LYS B CA 1
ATOM 3473 C C . LYS B 1 215 ? 11.555 29.469 14.023 1 97.62 215 LYS B C 1
ATOM 3475 O O . LYS B 1 215 ? 11.844 28.734 14.969 1 97.62 215 LYS B O 1
ATOM 3480 N N . GLN B 1 216 ? 10.609 30.344 14.062 1 96.94 216 GLN B N 1
ATOM 3481 C CA . GLN B 1 216 ? 9.758 30.453 15.25 1 96.94 216 GLN B CA 1
ATOM 3482 C C . GLN B 1 216 ? 9.016 29.141 15.508 1 96.94 216 GLN B C 1
ATOM 3484 O O . GLN B 1 216 ? 8.945 28.672 16.656 1 96.94 216 GLN B O 1
ATOM 3489 N N . MET B 1 217 ? 8.469 28.609 14.477 1 97.31 217 MET B N 1
ATOM 3490 C CA . MET B 1 217 ? 7.746 27.344 14.609 1 97.31 217 MET B CA 1
ATOM 3491 C C . MET B 1 217 ? 8.688 26.219 15.016 1 97.31 217 MET B C 1
ATOM 3493 O O . MET B 1 217 ? 8.344 25.391 15.867 1 97.31 217 MET B O 1
ATOM 3497 N N . GLN B 1 218 ? 9.867 26.219 14.445 1 97.69 218 GLN B N 1
ATOM 3498 C CA . GLN B 1 218 ? 10.859 25.188 14.75 1 97.69 218 GLN B CA 1
ATOM 3499 C C . GLN B 1 218 ? 11.328 25.297 16.203 1 97.69 218 GLN B C 1
ATOM 3501 O O . GLN B 1 218 ? 11.594 24.281 16.844 1 97.69 218 GLN B O 1
ATOM 3506 N N . MET B 1 219 ? 11.43 26.469 16.688 1 97.25 219 MET B N 1
ATOM 3507 C CA . MET B 1 219 ? 11.859 26.672 18.062 1 97.25 219 MET B CA 1
ATOM 3508 C C . MET B 1 219 ? 10.852 26.078 19.031 1 97.25 219 MET B C 1
ATOM 3510 O O . MET B 1 219 ? 11.234 25.562 20.094 1 97.25 219 MET B O 1
ATOM 3514 N N . VAL B 1 220 ? 9.609 26.156 18.641 1 97.31 220 VAL B N 1
ATOM 3515 C CA . VAL B 1 220 ? 8.547 25.688 19.531 1 97.31 220 VAL B CA 1
ATOM 3516 C C . VAL B 1 220 ? 8.383 24.188 19.391 1 97.31 220 VAL B C 1
ATOM 3518 O O . VAL B 1 220 ? 8.266 23.469 20.391 1 97.31 220 VAL B O 1
ATOM 3521 N N . MET B 1 221 ? 8.43 23.672 18.188 1 97.44 221 MET B N 1
ATOM 3522 C CA . MET B 1 221 ? 8.094 22.281 17.938 1 97.44 221 MET B CA 1
ATOM 3523 C C . MET B 1 221 ? 9.352 21.422 17.891 1 97.44 221 MET B C 1
ATOM 3525 O O . MET B 1 221 ? 9.273 20.188 18 1 97.44 221 MET B O 1
ATOM 3529 N N . GLY B 1 222 ? 10.508 22.078 17.641 1 96.44 222 GLY B N 1
ATOM 3530 C CA . GLY B 1 222 ? 11.719 21.312 17.344 1 96.44 222 GLY B CA 1
ATOM 3531 C C . GLY B 1 222 ? 11.68 20.641 15.992 1 96.44 222 GLY B C 1
ATOM 3532 O O . GLY B 1 222 ? 10.906 21.031 15.117 1 96.44 222 GLY B O 1
ATOM 3533 N N . ASN B 1 223 ? 12.641 19.688 15.82 1 97.5 223 ASN B N 1
ATOM 3534 C CA . ASN B 1 223 ? 12.578 18.797 14.672 1 97.5 223 ASN B CA 1
ATOM 3535 C C . ASN B 1 223 ? 11.672 17.594 14.938 1 97.5 223 ASN B C 1
ATOM 3537 O O . ASN B 1 223 ? 12.133 16.562 15.438 1 97.5 223 ASN B O 1
ATOM 3541 N N . ASN B 1 224 ? 10.445 17.766 14.555 1 98.19 224 ASN B N 1
ATOM 3542 C CA . ASN B 1 224 ? 9.453 16.734 14.844 1 98.19 224 ASN B CA 1
ATOM 3543 C C . ASN B 1 224 ? 9.055 15.969 13.586 1 98.19 224 ASN B C 1
ATOM 3545 O O . ASN B 1 224 ? 7.863 15.773 13.32 1 98.19 224 ASN B O 1
ATOM 3549 N N . ASN B 1 225 ? 10.008 15.633 12.844 1 98.19 225 ASN B N 1
ATOM 3550 C CA . ASN B 1 225 ? 9.766 14.906 11.602 1 98.19 225 ASN B CA 1
ATOM 3551 C C . ASN B 1 225 ? 10.383 13.508 11.648 1 98.19 225 ASN B C 1
ATOM 3553 O O . ASN B 1 225 ? 11.547 13.352 12.008 1 98.19 225 ASN B O 1
ATOM 3557 N N . ARG B 1 226 ? 9.562 12.562 11.367 1 98.31 226 ARG B N 1
ATOM 3558 C CA . ARG B 1 226 ? 10.031 11.188 11.25 1 98.31 226 ARG B CA 1
ATOM 3559 C C . ARG B 1 226 ? 10.977 11.031 10.062 1 98.31 226 ARG B C 1
ATOM 3561 O O . ARG B 1 226 ? 10.727 11.578 8.984 1 98.31 226 ARG B O 1
ATOM 3568 N N . PRO B 1 227 ? 12.094 10.273 10.18 1 98.06 227 PRO B N 1
ATOM 3569 C CA . PRO B 1 227 ? 12.953 10.008 9.023 1 98.06 227 PRO B CA 1
ATOM 3570 C C . PRO B 1 227 ? 12.211 9.32 7.879 1 98.06 227 PRO B C 1
ATOM 3572 O O . PRO B 1 227 ? 11.258 8.57 8.117 1 98.06 227 PRO B O 1
ATOM 3575 N N . ILE B 1 228 ? 12.656 9.57 6.664 1 98.69 228 ILE B N 1
ATOM 3576 C CA . ILE B 1 228 ? 12.086 9.008 5.449 1 98.69 228 ILE B CA 1
ATOM 3577 C C . ILE B 1 228 ? 12.023 7.484 5.574 1 98.69 228 ILE B C 1
ATOM 3579 O O . ILE B 1 228 ? 12.969 6.852 6.043 1 98.69 228 ILE B O 1
ATOM 3583 N N . GLN B 1 229 ? 10.898 6.938 5.227 1 98.44 229 GLN B N 1
ATOM 3584 C CA . GLN B 1 229 ? 10.68 5.496 5.199 1 98.44 229 GLN B CA 1
ATOM 3585 C C . GLN B 1 229 ? 10.836 4.938 3.787 1 98.44 229 GLN B C 1
ATOM 3587 O O . GLN B 1 229 ? 10.758 5.684 2.809 1 98.44 229 GLN B O 1
ATOM 3592 N N . LYS B 1 230 ? 11 3.59 3.732 1 97.06 230 LYS B N 1
ATOM 3593 C CA . LYS B 1 230 ? 11.156 2.924 2.441 1 97.06 230 LYS B CA 1
ATOM 3594 C C . LYS B 1 230 ? 9.844 2.918 1.666 1 97.06 230 LYS B C 1
ATOM 3596 O O . LYS B 1 230 ? 8.773 2.713 2.246 1 97.06 230 LYS B O 1
ATOM 3601 N N . GLN B 1 231 ? 9.953 3.139 0.402 1 96.88 231 GLN B N 1
ATOM 3602 C CA . GLN B 1 231 ? 8.773 3.09 -0.464 1 96.88 231 GLN B CA 1
ATOM 3603 C C . GLN B 1 231 ? 8.273 1.659 -0.633 1 96.88 231 GLN B C 1
ATOM 3605 O O . GLN B 1 231 ? 7.066 1.417 -0.645 1 96.88 231 GLN B O 1
ATOM 3610 N N . ASN B 1 232 ? 9.227 0.656 -0.805 1 96.44 232 ASN B N 1
ATOM 3611 C CA . ASN B 1 232 ? 8.938 -0.758 -1.018 1 96.44 232 ASN B CA 1
ATOM 3612 C C . ASN B 1 232 ? 8.078 -0.973 -2.26 1 96.44 232 ASN B C 1
ATOM 3614 O O . ASN B 1 232 ? 8.406 -0.479 -3.34 1 96.44 232 ASN B O 1
ATOM 3618 N N . ALA B 1 233 ? 6.992 -1.709 -2.174 1 96.38 233 ALA B N 1
ATOM 3619 C CA . ALA B 1 233 ? 6.234 -2.152 -3.342 1 96.38 233 ALA B CA 1
ATOM 3620 C C . ALA B 1 233 ? 5.242 -1.082 -3.789 1 96.38 233 ALA B C 1
ATOM 3622 O O . ALA B 1 233 ? 4.586 -1.229 -4.824 1 96.38 233 ALA B O 1
ATOM 3623 N N . ARG B 1 234 ? 5.172 0.014 -3.102 1 96.81 234 ARG B N 1
ATOM 3624 C CA . ARG B 1 234 ? 4.16 1.024 -3.391 1 96.81 234 ARG B CA 1
ATOM 3625 C C . ARG B 1 234 ? 4.516 1.813 -4.645 1 96.81 234 ARG B C 1
ATOM 3627 O O . ARG B 1 234 ? 5.695 1.986 -4.965 1 96.81 234 ARG B O 1
ATOM 3634 N N . VAL B 1 235 ? 3.488 2.246 -5.293 1 96.62 235 VAL B N 1
ATOM 3635 C CA . VAL B 1 235 ? 3.604 3.191 -6.398 1 96.62 235 VAL B CA 1
ATOM 3636 C C . VAL B 1 235 ? 3.135 4.574 -5.945 1 96.62 235 VAL B C 1
ATOM 3638 O O . VAL B 1 235 ? 2.121 4.695 -5.254 1 96.62 235 VAL B O 1
ATOM 3641 N N . VAL B 1 236 ? 3.926 5.52 -6.238 1 98.19 236 VAL B N 1
ATOM 3642 C CA . VAL B 1 236 ? 3.498 6.898 -6.027 1 98.19 236 VAL B CA 1
ATOM 3643 C C . VAL B 1 236 ? 2.91 7.457 -7.32 1 98.19 236 VAL B C 1
ATOM 3645 O O . VAL B 1 236 ? 3.561 7.43 -8.367 1 98.19 236 VAL B O 1
ATOM 3648 N N . LEU B 1 237 ? 1.673 7.953 -7.211 1 98.31 237 LEU B N 1
ATOM 3649 C CA . LEU B 1 237 ? 0.946 8.422 -8.383 1 98.31 237 LEU B CA 1
ATOM 3650 C C . LEU B 1 237 ? 0.959 9.945 -8.461 1 98.31 237 LEU B C 1
ATOM 3652 O O . LEU B 1 237 ? 1.117 10.617 -7.445 1 98.31 237 LEU B O 1
ATOM 3656 N N . THR B 1 238 ? 0.867 10.43 -9.648 1 97.88 238 THR B N 1
ATOM 3657 C CA . THR B 1 238 ? 0.736 11.867 -9.875 1 97.88 238 THR B CA 1
ATOM 3658 C C . THR B 1 238 ? -0.347 12.148 -10.914 1 97.88 238 THR B C 1
ATOM 3660 O O . THR B 1 238 ? -0.575 11.344 -11.82 1 97.88 238 THR B O 1
ATOM 3663 N N . ASN B 1 239 ? -1.088 13.195 -10.68 1 93.44 239 ASN B N 1
ATOM 3664 C CA . ASN B 1 239 ? -1.985 13.688 -11.719 1 93.44 239 ASN B CA 1
ATOM 3665 C C . ASN B 1 239 ? -1.39 14.883 -12.453 1 93.44 239 ASN B C 1
ATOM 3667 O O . ASN B 1 239 ? -0.436 15.5 -11.977 1 93.44 239 ASN B O 1
ATOM 3671 N N . ASP B 1 240 ? -1.702 15.031 -13.805 1 76.88 240 ASP B N 1
ATOM 3672 C CA . ASP B 1 240 ? -1.27 16.188 -14.578 1 76.88 240 ASP B CA 1
ATOM 3673 C C . ASP B 1 240 ? -2.326 17.297 -14.547 1 76.88 240 ASP B C 1
ATOM 3675 O O . ASP B 1 240 ? -3.518 17.016 -14.406 1 76.88 240 ASP B O 1
#

Solvent-accessible surface area (backbone atoms only — not comparable to full-atom values): 25359 Å² total; per-residue (Å²): 131,86,77,76,78,77,81,77,76,77,77,78,74,77,72,70,73,74,64,71,70,78,73,49,68,53,77,88,29,6,68,92,42,36,32,80,66,20,56,40,58,62,67,54,46,40,41,30,24,33,60,51,58,84,63,33,51,32,69,65,79,66,66,46,72,50,45,70,17,32,34,44,27,32,27,17,73,70,60,30,52,32,44,36,64,45,75,59,29,36,34,36,54,96,87,40,62,24,32,59,69,37,35,34,50,25,20,40,24,40,49,22,57,70,78,37,69,34,58,28,24,36,42,38,39,20,32,30,96,84,66,49,40,39,32,44,32,38,40,27,41,76,37,89,59,75,33,66,66,59,50,59,60,50,69,65,72,48,52,73,74,30,74,38,72,43,92,70,60,46,54,47,50,75,77,52,52,62,62,75,35,34,35,36,35,58,18,22,40,61,51,87,54,21,52,60,41,21,29,37,34,37,34,69,41,53,44,56,26,19,65,65,58,42,49,54,51,28,71,74,41,36,67,47,43,44,70,67,33,63,60,72,40,56,66,41,31,28,42,129,135,83,79,75,79,77,78,78,77,79,77,78,76,77,74,69,72,74,63,72,70,78,74,51,67,54,78,85,28,6,68,91,40,36,33,81,66,19,55,41,57,62,68,54,48,40,40,30,24,35,58,51,59,85,64,33,50,32,69,65,77,66,66,48,72,50,46,71,17,31,34,44,27,33,27,16,73,70,61,31,51,33,44,36,63,45,75,58,31,35,35,36,52,97,86,39,63,25,33,58,69,36,36,33,52,22,22,40,25,39,49,22,57,71,78,37,69,34,59,28,24,37,42,38,39,20,34,29,96,85,66,47,38,38,33,43,31,38,40,25,40,76,37,88,58,76,32,67,67,59,51,59,61,52,67,66,72,48,53,74,74,30,72,37,72,44,92,70,60,45,54,48,50,76,76,53,54,64,62,76,36,35,35,37,36,59,19,21,40,63,50,88,56,22,51,60,41,21,28,36,35,38,34,70,41,55,41,56,25,21,65,66,58,42,47,54,52,27,71,72,42,36,68,48,42,46,70,66,32,62,58,72,40,58,66,40,33,27,42,130

Radius of gyration: 27.92 Å; Cα contacts (8 Å, |Δi|>4): 1144; chains: 2; bounding box: 80×76×88 Å

Nearest PDB structures (foldseek):
  5hpj-assembly1_A-2  TM=9.882E-01  e=4.724E-32  Photobacterium profundum SS9
  6im0-assembly1_A  TM=9.697E-01  e=7.891E-28  Persephonella marina EX-H1
  4coq-assembly1_B  TM=9.645E-01  e=7.065E-27  Thermovibrio ammonificans HB-1
  8w7x-assembly1_B  TM=9.443E-01  e=1.642E-26  synthetic construct
  5tt8-assembly4_H  TM=8.884E-01  e=5.403E-20  Helicobacter pylori 26695

Organism: NCBI:txid190893